Protein 1SZA (pdb70)

B-factor: mean 32.53, std 13.5, range [10.23, 89.9]

GO terms:
  GO:0005634 nucleus (C, IDA)
  GO:0005829 cytosol (C, IDA)
  GO:0000993 RNA polymerase II complex binding (F, IDA)
  GO:0003729 mRNA binding (F, IDA)
  GO:0006369 termination of RNA polymerase II transcription (P, IDA)
  GO:0000993 RNA polymerase II complex binding (F, IMP)
  GO:0003729 mRNA binding (F, IMP)
  GO:0030846 termination of RNA polymerase II transcription, poly(A)-coupled (P, IMP)
  GO:0030847 termination of RNA polymerase II transcription, exosome-dependent (P, IMP)
  GO:0006369 termination of RNA polymerase II transcription (P, IMP)
  GO:0000993 RNA polymerase II complex binding (F, IPI)
  GO:0005849 mRNA cleavage factor complex (C, IPI)
  GO:0005515 protein binding (F, IPI)
  GO:0031124 mRNA 3'-end processing (P, IDA)

Secondary structure (DSSP, 8-state):
--HHHHHHHHHHHHHHTT-SS--HHHHHHHHHHHHH-GGGHHHHHHHHHHHHHHS-HHHHHHHHHHHHHHHHHT-TTHHHHHHTTHHHHHHHHHTTS-HHHHHHHHHHHHHHSSGGG-SS-SS-HHHHHHHHHHHHHTT-S---/-HHHHHHHHHHHHTT--S--HHHHHHHHHHHHHTGGGHHHHHHHHHHHHHHS-GGGHHHHHHHHHHHHHHT-TTHHHHHHTTHHHHHHHHHTTS-HHHHHHHHHHHHHHHSTTS-S--SS-HHHHHHHHHHHHHTT-S--/-HHHHHHHHHHHHHHTT-SS--HHHHHHHHHHHHHTGGGHHHHHHHHHHHHHHS-HHHHHHHHHHHHHHHHHT-TTHHHHHTTTHHHHHHHHHHHS-HHHHHHHHHHHHHTTSGGG-SS-SS-SSHHHHHHHHHHHH---/--------

Sequence (432 aa):
MDHDTEVIVKDFNSILEELTFNSRPIITTLTKLAEENISCAQYFVDAIESRIEKCMPKQKLYAFYALDSICKNVGSPYTIYFSRNLFNLYKRTYLLVDNTTRTKLINMFKLWLNPNDTGLPLFEGSALEKIEQFLIKASAAALEDTEVIVKDFNSILEELTFNSRPIITTLTKLAEENISCAQYFVDAIESRIEKCMPKQKLYAFYALDSICKNVGSPYTIYFSRNLFNLYKRTYLLVDNTTRTKLINMFKLWLNPNDTGLPLFEGSALEKIEQFLIKASAAALDHDTEVIVKDFNSILEELTFNSRPIITTLTKLAEENISCAQYFVDAIESRIEKCMPKQKLYAFYALDSICKNVGSPYTIYFSRNLFNLYKRTYLLVDNTTRTKLINMFKLWLNPNDTGLPLFEGSALEKIEQFLIKASAAPSYPTSPS

CATH classification: 1.25.40.90

InterPro domains:
  IPR006569 CID domain [PF04818] (11-113)
  IPR006569 CID domain [PS51391] (4-139)
  IPR006569 CID domain [SM00582] (11-127)
  IPR008942 ENTH/VHS [G3DSA:1.25.40.90] (1-143)
  IPR008942 ENTH/VHS [SSF48464] (2-142)
  IPR021605 Pcf11, Clp1-ID [PF11526] (467-507)
  IPR045154 Protein PCF11-like [PTHR15921] (8-139)
  IPR047415 Pcf11, CID domain [cd16982] (9-135)
  IPR054127 Pcf11, C-terminal domain [PF21936] (549-602)
  IPR054128 Pfc11, Rna14/15 interacting domain [PF21940] (289-399)

Structure (mmCIF, N/CA/C/O backbone):
data_1SZA
#
_entry.id   1SZA
#
_cell.length_a   57.620
_cell.length_b   67.000
_cell.length_c   135.000
_cell.angle_alpha   90.00
_cell.angle_beta   90.00
_cell.angle_gamma   90.00
#
_symmetry.space_group_name_H-M   'P 21 21 21'
#
loop_
_entity.id
_entity.type
_entity.pdbx_description
1 polymer 'PCF11 protein'
2 polymer CTD-peptide
3 water water
#
loop_
_atom_site.group_PDB
_atom_site.id
_atom_site.type_symbol
_atom_site.label_atom_id
_atom_site.label_alt_id
_atom_site.label_comp_id
_atom_site.label_asym_id
_atom_site.label_entity_id
_atom_site.label_seq_id
_atom_site.pdbx_PDB_ins_code
_atom_site.Cartn_x
_atom_site.Cartn_y
_atom_site.Cartn_z
_atom_site.occupancy
_atom_site.B_iso_or_equiv
_atom_site.auth_seq_id
_atom_site.auth_comp_id
_atom_site.auth_asym_id
_atom_site.auth_atom_id
_atom_site.pdbx_PDB_model_num
ATOM 1 N N . MET A 1 1 ? -10.074 2.920 23.055 1.00 67.15 1 MET A N 1
ATOM 2 C CA . MET A 1 1 ? -10.352 3.733 21.840 1.00 66.22 1 MET A CA 1
ATOM 3 C C . MET A 1 1 ? -11.832 3.594 21.489 1.00 65.54 1 MET A C 1
ATOM 4 O O . MET A 1 1 ? -12.242 2.611 20.872 1.00 66.68 1 MET A O 1
ATOM 9 N N . ASP A 1 2 ? -12.630 4.577 21.897 1.00 63.94 2 ASP A N 1
ATOM 10 C CA . ASP A 1 2 ? -14.064 4.562 21.629 1.00 61.53 2 ASP A CA 1
ATOM 11 C C . ASP A 1 2 ? -14.379 4.763 20.147 1.00 60.03 2 ASP A C 1
ATOM 12 O O . ASP A 1 2 ? -13.488 4.712 19.297 1.00 59.52 2 ASP A O 1
ATOM 17 N N . HIS A 1 3 ? -15.651 5.003 19.851 1.00 57.70 3 HIS A N 1
ATOM 18 C CA . HIS A 1 3 ? -16.107 5.186 18.478 1.00 55.68 3 HIS A CA 1
ATOM 19 C C . HIS A 1 3 ? -15.521 6.402 17.761 1.00 53.65 3 HIS A C 1
ATOM 20 O O . HIS A 1 3 ? -14.771 6.252 16.797 1.00 54.91 3 HIS A O 1
ATOM 27 N N . ASP A 1 4 ? -15.876 7.599 18.222 1.00 50.78 4 ASP A N 1
ATOM 28 C CA . ASP A 1 4 ? -15.392 8.837 17.613 1.00 48.48 4 ASP A CA 1
ATOM 29 C C . ASP A 1 4 ? -13.877 8.845 17.401 1.00 45.74 4 ASP A C 1
ATOM 30 O O . ASP A 1 4 ? -13.389 9.300 16.365 1.00 44.07 4 ASP A O 1
ATOM 35 N N . THR A 1 5 ? -13.144 8.338 18.387 1.00 43.35 5 THR A N 1
ATOM 36 C CA . THR A 1 5 ? -11.685 8.274 18.331 1.00 40.24 5 THR A CA 1
ATOM 37 C C . THR A 1 5 ? -11.217 7.340 17.226 1.00 39.49 5 THR A C 1
ATOM 38 O O . THR A 1 5 ? -10.295 7.662 16.473 1.00 36.64 5 THR A O 1
ATOM 42 N N . GLU A 1 6 ? -11.860 6.179 17.141 1.00 38.19 6 GLU A N 1
ATOM 43 C CA . GLU A 1 6 ? -11.523 5.177 16.142 1.00 38.45 6 GLU A CA 1
ATOM 44 C C . GLU A 1 6 ? -11.827 5.672 14.728 1.00 36.19 6 GLU A C 1
ATOM 45 O O . GLU A 1 6 ? -11.104 5.352 13.784 1.00 35.62 6 GLU A O 1
ATOM 51 N N . VAL A 1 7 ? -12.895 6.451 14.584 1.00 34.03 7 VAL A N 1
ATOM 52 C CA . VAL A 1 7 ? -13.261 7.006 13.285 1.00 32.38 7 VAL A CA 1
ATOM 53 C C . VAL A 1 7 ? -12.190 8.002 12.827 1.00 30.82 7 VAL A C 1
ATOM 54 O O . VAL A 1 7 ? -11.663 7.894 11.720 1.00 30.41 7 VAL A O 1
ATOM 58 N N . ILE A 1 8 ? -11.876 8.963 13.693 1.00 29.20 8 ILE A N 1
ATOM 59 C CA . ILE A 1 8 ? -10.879 9.991 13.400 1.00 28.14 8 ILE A CA 1
ATOM 60 C C . ILE A 1 8 ? -9.504 9.399 13.079 1.00 26.67 8 ILE A C 1
ATOM 61 O O . ILE A 1 8 ? -8.874 9.784 12.094 1.00 25.86 8 ILE A O 1
ATOM 66 N N . VAL A 1 9 ? -9.050 8.463 13.907 1.00 26.00 9 VAL A N 1
ATOM 67 C CA . VAL A 1 9 ? -7.758 7.816 13.707 1.00 27.23 9 VAL A CA 1
ATOM 68 C C . VAL A 1 9 ? -7.717 7.016 12.404 1.00 28.27 9 VAL A C 1
ATOM 69 O O . VAL A 1 9 ? -6.700 7.005 11.709 1.00 26.74 9 VAL A O 1
ATOM 73 N N . LYS A 1 10 ? -8.813 6.333 12.084 1.00 28.73 10 LYS A N 1
ATOM 74 C CA . LYS A 1 10 ? -8.874 5.556 10.852 1.00 29.41 10 LYS A CA 1
ATOM 75 C C . LYS A 1 10 ? -8.822 6.471 9.633 1.00 28.60 10 LYS A C 1
ATOM 76 O O . LYS A 1 10 ? -8.241 6.114 8.610 1.00 28.77 10 LYS A O 1
ATOM 82 N N . ASP A 1 11 ? -9.419 7.652 9.746 1.00 28.94 11 ASP A N 1
ATOM 83 C CA . ASP A 1 11 ? -9.424 8.607 8.649 1.00 30.57 11 ASP A CA 1
ATOM 84 C C . ASP A 1 11 ? -8.019 9.180 8.426 1.00 29.28 11 ASP A C 1
ATOM 85 O O . ASP A 1 11 ? -7.573 9.331 7.292 1.00 27.16 11 ASP A O 1
ATOM 90 N N . PHE A 1 12 ? -7.334 9.508 9.521 1.00 27.30 12 PHE A N 1
ATOM 91 C CA . PHE A 1 12 ? -5.975 10.045 9.447 1.00 26.15 12 PHE A CA 1
ATOM 92 C C . PHE A 1 12 ? -5.096 9.015 8.727 1.00 26.95 12 PHE A C 1
ATOM 93 O O . PHE A 1 12 ? -4.295 9.373 7.860 1.00 26.35 12 PHE A O 1
ATOM 101 N N . ASN A 1 13 ? -5.266 7.739 9.080 1.00 26.51 13 ASN A N 1
ATOM 102 C CA . ASN A 1 13 ? -4.495 6.653 8.478 1.00 27.51 13 ASN A CA 1
ATOM 103 C C . ASN A 1 13 ? -4.793 6.479 6.999 1.00 27.32 13 ASN A C 1
ATOM 104 O O . ASN A 1 13 ? -3.900 6.165 6.214 1.00 26.99 13 ASN A O 1
ATOM 109 N N . SER A 1 14 ? -6.046 6.671 6.611 1.00 25.59 14 SER A N 1
ATOM 110 C CA . SER A 1 14 ? -6.399 6.521 5.208 1.00 25.52 14 SER A CA 1
ATOM 111 C C . SER A 1 14 ? -5.785 7.643 4.384 1.00 23.86 14 SER A C 1
ATOM 112 O O . SER A 1 14 ? -5.314 7.416 3.273 1.00 22.12 14 SER A O 1
ATOM 115 N N . ILE A 1 15 ? -5.795 8.853 4.928 1.00 23.30 15 ILE A N 1
ATOM 116 C CA . ILE A 1 15 ? -5.226 9.988 4.216 1.00 23.00 15 ILE A CA 1
ATOM 117 C C . ILE A 1 15 ? -3.703 9.843 4.123 1.00 21.60 15 ILE A C 1
ATOM 118 O O . ILE A 1 15 ? -3.107 10.109 3.077 1.00 19.06 15 ILE A O 1
ATOM 123 N N . LEU A 1 16 ? -3.085 9.393 5.208 1.00 21.33 16 LEU A N 1
ATOM 124 C CA . LEU A 1 16 ? -1.639 9.204 5.240 1.00 22.41 16 LEU A CA 1
ATOM 125 C C . LEU A 1 16 ? -1.181 8.174 4.191 1.00 23.81 16 LEU A C 1
ATOM 126 O O . LEU A 1 16 ? -0.091 8.297 3.624 1.00 23.15 16 LEU A O 1
ATOM 131 N N . GLU A 1 17 ? -2.025 7.175 3.923 1.00 24.34 17 GLU A N 1
ATOM 132 C CA . GLU A 1 17 ? -1.716 6.134 2.940 1.00 25.50 17 GLU A CA 1
ATOM 133 C C . GLU A 1 17 ? -1.663 6.664 1.504 1.00 24.01 17 GLU A C 1
ATOM 134 O O . GLU A 1 17 ? -1.151 5.990 0.616 1.00 23.60 17 GLU A O 1
ATOM 140 N N . GLU A 1 18 ? -2.198 7.863 1.280 1.00 23.00 18 GLU A N 1
ATOM 141 C CA . GLU A 1 18 ? -2.188 8.477 -0.047 1.00 22.57 18 GLU A CA 1
ATOM 142 C C . GLU A 1 18 ? -0.979 9.400 -0.217 1.00 21.11 18 GLU A C 1
ATOM 143 O O . GLU A 1 18 ? -0.784 9.972 -1.288 1.00 20.54 18 GLU A O 1
ATOM 149 N N . LEU A 1 19 ? -0.180 9.564 0.835 1.00 19.09 19 LEU A N 1
ATOM 150 C CA . LEU A 1 19 ? 0.990 10.442 0.759 1.00 19.37 19 LEU A CA 1
ATOM 151 C C . LEU A 1 19 ? 2.146 9.738 0.046 1.00 20.09 19 LEU A C 1
ATOM 152 O O . LEU A 1 19 ? 3.128 9.332 0.673 1.00 20.49 19 LEU A O 1
ATOM 157 N N . THR A 1 20 ? 2.020 9.598 -1.271 1.00 19.44 20 THR A N 1
ATOM 158 C CA . THR A 1 20 ? 3.045 8.939 -2.073 1.00 19.27 20 THR A CA 1
ATOM 159 C C . THR A 1 20 ? 3.976 9.924 -2.779 1.00 19.30 20 THR A C 1
ATOM 160 O O . THR A 1 20 ? 4.924 9.511 -3.450 1.00 18.15 20 THR A O 1
ATOM 164 N N . PHE A 1 21 ? 3.692 11.220 -2.630 1.00 19.06 21 PHE A N 1
ATOM 165 C CA . PHE A 1 21 ? 4.509 12.296 -3.210 1.00 17.58 21 PHE A CA 1
ATOM 166 C C . PHE A 1 21 ? 4.379 13.525 -2.295 1.00 16.32 21 PHE A C 1
ATOM 167 O O . PHE A 1 21 ? 3.685 13.446 -1.283 1.00 16.04 21 PHE A O 1
ATOM 175 N N . ASN A 1 22 ? 5.037 14.640 -2.641 1.00 14.29 22 ASN A N 1
ATOM 176 C CA . ASN A 1 22 ? 5.005 15.869 -1.826 1.00 15.99 22 ASN A CA 1
ATOM 177 C C . ASN A 1 22 ? 3.703 16.646 -2.041 1.00 17.86 22 ASN A C 1
ATOM 178 O O . ASN A 1 22 ? 3.675 17.670 -2.729 1.00 16.72 22 ASN A O 1
ATOM 183 N N . SER A 1 23 ? 2.626 16.150 -1.438 1.00 16.36 23 SER A N 1
ATOM 184 C CA . SER A 1 23 ? 1.317 16.765 -1.583 1.00 17.01 23 SER A CA 1
ATOM 185 C C . SER A 1 23 ? 1.006 17.858 -0.568 1.00 15.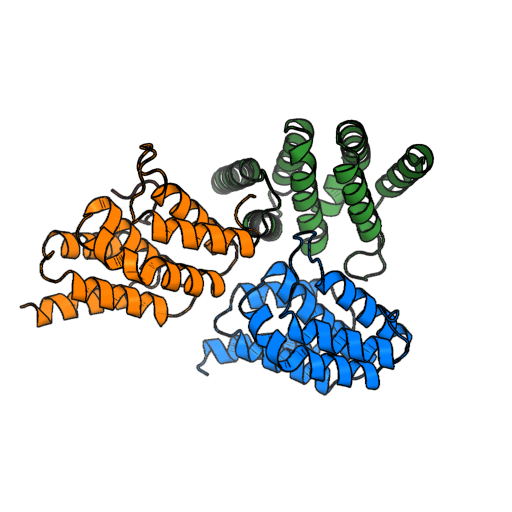52 23 SER A C 1
ATOM 186 O O . SER A 1 23 ? 0.802 17.560 0.606 1.00 15.51 23 SER A O 1
ATOM 189 N N . ARG A 1 24 ? 0.948 19.114 -1.022 1.00 14.07 24 ARG A N 1
ATOM 190 C CA . ARG A 1 24 ? 0.629 20.230 -0.129 1.00 15.28 24 ARG A CA 1
ATOM 191 C C . ARG A 1 24 ? -0.776 20.147 0.488 1.00 14.19 24 ARG A C 1
ATOM 192 O O . ARG A 1 24 ? -0.934 20.318 1.692 1.00 16.70 24 ARG A O 1
ATOM 200 N N . PRO A 1 25 ? -1.815 19.886 -0.323 1.00 15.49 25 PRO A N 1
ATOM 201 C CA . PRO A 1 25 ? -3.157 19.807 0.280 1.00 16.09 25 PRO A CA 1
ATOM 202 C C . PRO A 1 25 ? -3.322 18.680 1.318 1.00 15.88 25 PRO A C 1
ATOM 203 O O . PRO A 1 25 ? -4.043 18.840 2.302 1.00 16.47 25 PRO A O 1
ATOM 207 N N . ILE A 1 26 ? -2.634 17.558 1.116 1.00 17.20 26 ILE A N 1
ATOM 208 C CA . ILE A 1 26 ? -2.694 16.441 2.061 1.00 16.12 26 ILE A CA 1
ATOM 209 C C . ILE A 1 26 ? -1.890 16.778 3.321 1.00 17.85 26 ILE A C 1
ATOM 210 O O . ILE A 1 26 ? -2.337 16.521 4.441 1.00 19.84 26 ILE A O 1
ATOM 215 N N . ILE A 1 27 ? -0.708 17.363 3.146 1.00 16.99 27 ILE A N 1
ATOM 216 C CA . ILE A 1 27 ? 0.101 17.732 4.298 1.00 17.12 27 ILE A CA 1
ATOM 217 C C . ILE A 1 27 ? -0.618 18.799 5.142 1.00 17.76 27 ILE A C 1
ATOM 218 O O . ILE A 1 27 ? -0.640 18.712 6.375 1.00 18.10 27 ILE A O 1
ATOM 223 N N . THR A 1 28 ? -1.225 19.791 4.490 1.00 16.58 28 THR A N 1
ATOM 224 C CA . THR A 1 28 ? -1.966 20.830 5.215 1.00 18.18 28 THR A CA 1
ATOM 225 C C . THR A 1 28 ? -3.201 20.233 5.911 1.00 16.22 28 THR A C 1
ATOM 226 O O . THR A 1 28 ? -3.495 20.572 7.055 1.00 17.22 28 THR A O 1
ATOM 230 N N . THR A 1 29 ? -3.905 19.330 5.231 1.00 15.68 29 THR A N 1
ATOM 231 C CA . THR A 1 29 ? -5.083 18.683 5.812 1.00 15.59 29 THR A CA 1
ATOM 232 C C . THR A 1 29 ? -4.721 17.852 7.050 1.00 16.39 29 THR A C 1
ATOM 233 O O . THR A 1 29 ? -5.442 17.885 8.048 1.00 15.28 29 THR A O 1
ATOM 237 N N . LEU A 1 30 ? -3.612 17.109 6.989 1.00 15.74 30 LEU A N 1
ATOM 238 C CA . LEU A 1 30 ? -3.178 16.313 8.142 1.00 17.14 30 LEU A CA 1
ATOM 239 C C . LEU A 1 30 ? -2.781 17.267 9.273 1.00 16.81 30 LEU A C 1
ATOM 240 O O . LEU A 1 30 ? -3.002 16.975 10.445 1.00 17.75 30 LEU A O 1
ATOM 245 N N . THR A 1 31 ? -2.192 18.406 8.911 1.00 17.81 31 THR A N 1
ATOM 246 C CA . THR A 1 31 ? -1.779 19.409 9.895 1.00 16.93 31 THR A CA 1
ATOM 247 C C . THR A 1 31 ? -3.018 19.962 10.618 1.00 16.94 31 THR A C 1
ATOM 248 O O . THR A 1 31 ? -3.011 20.118 11.832 1.00 15.12 31 THR A O 1
ATOM 252 N N . LYS A 1 32 ? -4.080 20.250 9.866 1.00 17.96 32 LYS A N 1
ATOM 253 C CA . LYS A 1 32 ? -5.328 20.754 10.447 1.00 18.94 32 LYS A CA 1
ATOM 254 C C . LYS A 1 32 ? -5.998 19.699 11.342 1.00 18.94 32 LYS A C 1
ATOM 255 O O . LYS A 1 32 ? -6.582 20.044 12.369 1.00 18.51 32 LYS A O 1
ATOM 261 N N . LEU A 1 33 ? -5.924 18.424 10.950 1.00 17.76 33 LEU A N 1
ATOM 262 C CA . LEU A 1 33 ? -6.516 17.337 11.750 1.00 18.83 33 LEU A CA 1
ATOM 263 C C . LEU A 1 33 ? -5.792 17.201 13.088 1.00 18.94 33 LEU A C 1
ATOM 264 O O . LEU A 1 33 ? -6.413 16.940 14.120 1.00 17.65 33 LEU A O 1
ATOM 269 N N . ALA A 1 34 ? -4.474 17.381 13.049 1.00 19.39 34 ALA A N 1
ATOM 270 C CA . ALA A 1 34 ? -3.622 17.313 14.235 1.00 20.72 34 ALA A CA 1
ATOM 271 C C . ALA A 1 34 ? -3.926 18.468 15.191 1.00 20.97 34 ALA A C 1
ATOM 272 O O . ALA A 1 34 ? -3.917 18.301 16.413 1.00 19.72 34 ALA A O 1
ATOM 274 N N . GLU A 1 35 ? -4.171 19.647 14.629 1.00 22.28 35 GLU A N 1
ATOM 275 C CA . GLU A 1 35 ? -4.476 20.821 15.439 1.00 24.73 35 GLU A CA 1
ATOM 276 C C . GLU A 1 35 ? -5.891 20.797 16.033 1.00 24.90 35 GLU A C 1
ATOM 277 O O . GLU A 1 35 ? -6.120 21.307 17.133 1.00 22.81 35 GLU A O 1
ATOM 283 N N . GLU A 1 36 ? -6.828 20.204 15.301 1.00 24.13 36 GLU A N 1
ATOM 284 C CA . GLU A 1 36 ? -8.222 20.122 15.731 1.00 24.72 36 GLU A CA 1
ATOM 285 C C . GLU A 1 36 ? -8.548 18.919 16.620 1.00 24.04 36 GLU A C 1
ATOM 286 O O . GLU A 1 36 ? -9.577 18.913 17.294 1.00 24.24 36 GLU A O 1
ATOM 292 N N . ASN A 1 37 ? -7.680 17.907 16.623 1.00 22.96 37 ASN A N 1
ATOM 293 C CA . ASN A 1 37 ? -7.909 16.700 17.424 1.00 21.49 37 ASN A CA 1
ATOM 294 C C . ASN A 1 37 ? -6.702 16.331 18.273 1.00 21.38 37 ASN A C 1
ATOM 295 O O . ASN A 1 37 ? -6.205 15.205 18.194 1.00 20.35 37 ASN A O 1
ATOM 300 N N . ILE A 1 38 ? -6.232 17.269 19.091 1.00 21.14 38 ILE A N 1
ATOM 301 C CA . ILE A 1 38 ? -5.078 17.004 19.930 1.00 21.96 38 ILE A CA 1
ATOM 302 C C . ILE A 1 38 ? -5.292 15.788 20.835 1.00 23.73 38 ILE A C 1
ATOM 303 O O . ILE A 1 38 ? -4.328 15.131 21.233 1.00 22.57 38 ILE A O 1
ATOM 308 N N . SER A 1 39 ? -6.551 15.462 21.121 1.00 23.55 39 SER A N 1
ATOM 309 C CA . SER A 1 39 ? -6.871 14.311 21.965 1.00 24.86 39 SER A CA 1
ATOM 310 C C . SER A 1 39 ? -6.403 12.987 21.354 1.00 24.42 39 SER A C 1
ATOM 311 O O . SER A 1 39 ? -6.222 11.998 22.067 1.00 24.42 39 SER A O 1
ATOM 314 N N . CYS A 1 40 ? -6.217 12.964 20.039 1.00 22.43 40 CYS A N 1
ATOM 315 C CA . CYS A 1 40 ? -5.769 11.751 19.359 1.00 20.60 40 CYS A CA 1
ATOM 316 C C . CYS A 1 40 ? -4.282 11.851 18.993 1.00 19.28 40 CYS A C 1
ATOM 317 O O . CYS A 1 40 ? -3.766 11.018 18.252 1.00 17.68 40 CYS A O 1
ATOM 320 N N . ALA A 1 41 ? -3.610 12.869 19.527 1.00 18.41 41 ALA A N 1
ATOM 321 C CA . ALA A 1 41 ? -2.196 13.129 19.258 1.00 19.39 41 ALA A CA 1
ATOM 322 C C . ALA A 1 41 ? -1.278 11.912 19.228 1.00 19.78 41 ALA A C 1
ATOM 323 O O . ALA A 1 41 ? -0.474 11.765 18.307 1.00 18.33 41 ALA A O 1
ATOM 325 N N . GLN A 1 42 ? -1.395 11.043 20.228 1.00 20.18 42 GLN A N 1
ATOM 326 C CA . GLN A 1 42 ? -0.548 9.854 20.304 1.00 21.20 42 GLN A CA 1
ATOM 327 C C . GLN A 1 42 ? -0.733 8.880 19.139 1.00 20.45 42 GLN A C 1
ATOM 328 O O . GLN A 1 42 ? 0.237 8.294 18.651 1.00 22.16 42 GLN A O 1
ATOM 334 N N . TYR A 1 43 ? -1.970 8.695 18.697 1.00 19.11 43 TYR A N 1
ATOM 335 C CA . TYR A 1 43 ? -2.231 7.785 17.586 1.00 21.10 43 TYR A CA 1
ATOM 336 C C . TYR A 1 43 ? -1.691 8.357 16.277 1.00 18.22 43 TYR A C 1
ATOM 337 O O . TYR A 1 43 ? -1.197 7.612 15.436 1.00 17.39 43 TYR A O 1
ATOM 346 N N . PHE A 1 44 ? -1.778 9.677 16.114 1.00 19.03 44 PHE A N 1
ATOM 347 C CA . PHE A 1 44 ? -1.275 10.326 14.902 1.00 18.10 44 PHE A CA 1
ATOM 348 C C . PHE A 1 44 ? 0.256 10.161 14.856 1.00 18.50 44 PHE A C 1
ATOM 349 O O . PHE A 1 44 ? 0.832 9.937 13.792 1.00 18.19 44 PHE A O 1
ATOM 357 N N . VAL A 1 45 ? 0.908 10.286 16.012 1.00 17.78 45 VAL A N 1
ATOM 358 C CA . VAL A 1 45 ? 2.358 10.131 16.077 1.00 18.61 45 VAL A CA 1
ATOM 359 C C . VAL A 1 45 ? 2.756 8.692 15.703 1.00 19.33 45 VAL A C 1
ATOM 360 O O . VAL A 1 45 ? 3.650 8.486 14.872 1.00 18.77 45 VAL A O 1
ATOM 364 N N . ASP A 1 46 ? 2.083 7.703 16.294 1.00 19.01 46 ASP A N 1
ATOM 365 C CA . ASP A 1 46 ? 2.373 6.301 15.974 1.00 20.41 46 ASP A CA 1
ATOM 366 C C . ASP A 1 46 ? 2.154 6.020 14.484 1.00 19.63 46 ASP A C 1
ATOM 367 O O . ASP A 1 46 ? 2.938 5.303 13.855 1.00 20.02 46 ASP A O 1
ATOM 372 N N . ALA A 1 47 ? 1.076 6.569 13.931 1.00 17.74 47 ALA A N 1
ATOM 373 C CA . ALA A 1 47 ? 0.759 6.364 12.521 1.00 17.73 47 ALA A CA 1
ATOM 374 C C . ALA A 1 47 ? 1.860 6.930 11.623 1.00 17.15 47 ALA A C 1
ATOM 375 O O . ALA A 1 47 ? 2.295 6.282 10.673 1.00 17.93 47 ALA A O 1
ATOM 377 N N . ILE A 1 48 ? 2.322 8.138 11.932 1.00 18.14 48 ILE A N 1
ATOM 378 C CA . ILE A 1 48 ? 3.374 8.757 11.132 1.00 18.30 48 ILE A CA 1
ATOM 379 C C . ILE A 1 48 ? 4.708 8.000 11.198 1.00 18.95 48 ILE A C 1
ATOM 380 O O . ILE A 1 48 ? 5.346 7.771 10.166 1.00 17.74 48 ILE A O 1
ATOM 385 N N . GLU A 1 49 ? 5.127 7.591 12.395 1.00 19.16 49 GLU A N 1
ATOM 386 C CA . GLU A 1 49 ? 6.393 6.868 12.522 1.00 20.92 49 GLU A CA 1
ATOM 387 C C . GLU A 1 49 ? 6.336 5.477 11.874 1.00 21.84 49 GLU A C 1
ATOM 388 O O . GLU A 1 49 ? 7.316 5.025 11.278 1.00 20.75 49 GLU A O 1
ATOM 394 N N . SER A 1 50 ? 5.192 4.804 11.988 1.00 21.58 50 SER A N 1
ATOM 395 C CA . SER A 1 50 ? 5.022 3.480 11.388 1.00 21.15 50 SER A CA 1
ATOM 396 C C . SER A 1 50 ? 5.101 3.606 9.866 1.00 21.47 50 SER A C 1
ATOM 397 O O . SER A 1 50 ? 5.706 2.772 9.182 1.00 20.14 50 SER A O 1
ATOM 400 N N . ARG A 1 51 ? 4.480 4.656 9.340 1.00 21.49 51 ARG A N 1
ATOM 401 C CA . ARG A 1 51 ? 4.488 4.920 7.908 1.00 21.32 51 ARG A CA 1
ATOM 402 C C . ARG A 1 51 ? 5.946 5.072 7.464 1.00 22.42 51 ARG A C 1
ATOM 403 O O . ARG A 1 51 ? 6.390 4.420 6.519 1.00 21.92 51 ARG A O 1
ATOM 411 N N . ILE A 1 52 ? 6.687 5.928 8.162 1.00 22.18 52 ILE A N 1
ATOM 412 C CA . ILE A 1 52 ? 8.099 6.167 7.857 1.00 24.03 52 ILE A CA 1
ATOM 413 C C . ILE A 1 52 ? 8.925 4.866 7.923 1.00 27.19 52 ILE A C 1
ATOM 414 O O . ILE A 1 52 ? 9.803 4.636 7.094 1.00 27.03 52 ILE A O 1
ATOM 419 N N . GLU A 1 53 ? 8.632 4.018 8.905 1.00 29.83 53 GLU A N 1
ATOM 420 C CA . GLU A 1 53 ? 9.342 2.750 9.066 1.00 32.59 53 GLU A CA 1
ATOM 421 C C . GLU A 1 53 ? 9.047 1.738 7.961 1.00 32.64 53 GLU A C 1
ATOM 422 O O . GLU A 1 53 ? 9.951 1.052 7.485 1.00 32.92 53 GLU A O 1
ATOM 428 N N . LYS A 1 54 ? 7.782 1.650 7.559 1.00 32.74 54 LYS A N 1
ATOM 429 C CA . LYS A 1 54 ? 7.347 0.684 6.552 1.00 33.97 54 LYS A CA 1
ATOM 430 C C . LYS A 1 54 ? 7.422 1.004 5.063 1.00 34.54 54 LYS A C 1
ATOM 431 O O . LYS A 1 54 ? 7.553 0.086 4.255 1.00 35.29 54 LYS A O 1
ATOM 437 N N . CYS A 1 55 ? 7.336 2.271 4.677 1.00 32.26 55 CYS A N 1
ATOM 438 C CA . CYS A 1 55 ? 7.329 2.585 3.252 1.00 32.89 55 CYS A CA 1
ATOM 439 C C . CYS A 1 55 ? 8.669 2.693 2.529 1.00 33.92 55 CYS A C 1
ATOM 440 O O . CYS A 1 55 ? 9.744 2.642 3.137 1.00 33.16 55 CYS A O 1
ATOM 443 N N . MET A 1 56 ? 8.580 2.832 1.211 1.00 34.19 56 MET A N 1
ATOM 444 C CA . MET A 1 56 ? 9.752 2.938 0.349 1.00 36.31 56 MET A CA 1
ATOM 445 C C . MET A 1 56 ? 10.529 4.223 0.597 1.00 34.52 56 MET A C 1
ATOM 446 O O . MET A 1 56 ? 9.959 5.223 1.031 1.00 32.86 56 MET A O 1
ATOM 451 N N . PRO A 1 57 ? 11.841 4.213 0.302 1.00 34.99 57 PRO A N 1
ATOM 452 C CA . PRO A 1 57 ? 12.762 5.343 0.467 1.00 35.23 57 PRO A CA 1
ATOM 453 C C . PRO A 1 57 ? 12.162 6.717 0.182 1.00 34.66 57 PRO A C 1
ATOM 454 O O . PRO A 1 57 ? 12.081 7.564 1.072 1.00 35.22 57 PRO A O 1
ATOM 458 N N . LYS A 1 58 ? 11.755 6.931 -1.065 1.00 35.73 58 LYS A N 1
ATOM 459 C CA . LYS A 1 58 ? 11.162 8.198 -1.495 1.00 36.29 58 LYS A CA 1
ATOM 460 C C . LYS A 1 58 ? 10.008 8.637 -0.596 1.00 34.29 58 LYS A C 1
ATOM 461 O O . LYS A 1 58 ? 9.963 9.782 -0.129 1.00 34.13 58 LYS A O 1
ATOM 467 N N . GLN A 1 59 ? 9.078 7.719 -0.357 1.00 27.97 59 GLN A N 1
ATOM 468 C CA . GLN A 1 59 ? 7.911 8.020 0.455 1.00 25.69 59 GLN A CA 1
ATOM 469 C C . GLN A 1 59 ? 8.200 8.296 1.930 1.00 22.94 59 GLN A C 1
ATOM 470 O O . GLN A 1 59 ? 7.373 8.881 2.625 1.00 18.73 59 GLN A O 1
ATOM 476 N N . LYS A 1 60 ? 9.371 7.885 2.408 1.00 19.35 60 LYS A N 1
ATOM 477 C CA . LYS A 1 60 ? 9.737 8.151 3.792 1.00 18.54 60 LYS A CA 1
ATOM 478 C C . LYS A 1 60 ? 9.913 9.670 4.003 1.00 18.07 60 LYS A C 1
ATOM 479 O O . LYS A 1 60 ? 9.592 10.196 5.068 1.00 18.83 60 LYS A O 1
ATOM 485 N N . LEU A 1 61 ? 10.415 10.370 2.985 1.00 16.47 61 LEU A N 1
ATOM 486 C CA . LEU A 1 61 ? 10.644 11.818 3.083 1.00 16.49 61 LEU A CA 1
ATOM 487 C C . LEU A 1 61 ? 9.362 12.649 3.246 1.00 17.30 61 LEU A C 1
ATOM 488 O O . LEU A 1 61 ? 9.310 13.573 4.058 1.00 15.43 61 LEU A O 1
ATOM 493 N N . TYR A 1 62 ? 8.333 12.322 2.471 1.00 15.83 62 TYR A N 1
ATOM 494 C CA . TYR A 1 62 ? 7.085 13.072 2.531 1.00 17.26 62 TYR A CA 1
ATOM 495 C C . TYR A 1 62 ? 6.378 12.867 3.858 1.00 15.74 62 TYR A C 1
ATOM 496 O O . TYR A 1 62 ? 5.724 13.780 4.363 1.00 17.61 62 TYR A O 1
ATOM 505 N N . ALA A 1 63 ? 6.522 11.674 4.428 1.00 15.35 63 ALA A N 1
ATOM 506 C CA . ALA A 1 63 ? 5.943 11.391 5.732 1.00 15.19 63 ALA A CA 1
ATOM 507 C C . ALA A 1 63 ? 6.680 12.287 6.739 1.00 15.82 63 ALA A C 1
ATOM 508 O O . ALA A 1 63 ? 6.078 12.808 7.688 1.00 16.30 63 ALA A O 1
ATOM 510 N N . PHE A 1 64 ? 7.984 12.468 6.530 1.00 14.52 64 PHE A N 1
ATOM 511 C CA . PHE A 1 64 ? 8.779 13.344 7.404 1.00 15.60 64 PHE A CA 1
ATOM 512 C C . PHE A 1 64 ? 8.357 14.807 7.213 1.00 14.35 64 PHE A C 1
ATOM 513 O O . PHE A 1 64 ? 8.428 15.604 8.148 1.00 17.18 64 PHE A O 1
ATOM 521 N N . TYR A 1 65 ? 7.929 15.176 6.009 1.00 14.62 65 TYR A N 1
ATOM 522 C CA . TYR A 1 65 ? 7.482 16.560 5.796 1.00 14.68 65 TYR A CA 1
ATOM 523 C C . TYR A 1 65 ? 6.156 16.801 6.538 1.00 15.42 65 TYR A C 1
ATOM 524 O O . TYR A 1 65 ? 5.887 17.911 6.986 1.00 16.66 65 TYR A O 1
ATOM 533 N N . ALA A 1 66 ? 5.329 15.762 6.668 1.00 14.45 66 ALA A N 1
ATOM 534 C CA . ALA A 1 66 ? 4.058 15.891 7.392 1.00 14.38 66 ALA A CA 1
ATOM 535 C C . ALA A 1 66 ? 4.384 16.154 8.859 1.00 14.22 66 ALA A C 1
ATOM 536 O O . ALA A 1 66 ? 3.759 16.995 9.506 1.00 11.06 66 ALA A O 1
ATOM 538 N N . LEU A 1 67 ? 5.379 15.424 9.365 1.00 12.22 67 LEU A N 1
ATOM 539 C CA . LEU A 1 67 ? 5.841 15.567 10.747 1.00 15.70 67 LEU A CA 1
ATOM 540 C C . LEU A 1 67 ? 6.384 16.996 10.975 1.00 14.37 67 LEU A C 1
ATOM 541 O O . LEU A 1 67 ? 6.105 17.626 11.998 1.00 17.06 67 LEU A O 1
ATOM 546 N N . ASP A 1 68 ? 7.147 17.493 10.007 1.00 12.85 68 ASP A N 1
ATOM 547 C CA . ASP A 1 68 ? 7.746 18.832 10.064 1.00 15.19 68 ASP A CA 1
ATOM 548 C C . ASP A 1 68 ? 6.668 19.932 10.100 1.00 14.74 68 ASP A C 1
ATOM 549 O O . ASP A 1 68 ? 6.732 20.845 10.924 1.00 15.42 68 ASP A O 1
ATOM 554 N N . SER A 1 69 ? 5.686 19.840 9.206 1.00 13.97 69 SER A N 1
ATOM 555 C CA . SER A 1 69 ? 4.601 20.826 9.149 1.00 14.77 69 SER A CA 1
ATOM 556 C C . SER A 1 69 ? 3.796 20.880 10.448 1.00 14.62 69 SER A C 1
ATOM 557 O O . SER A 1 69 ? 3.509 21.961 10.969 1.00 15.64 69 SER A O 1
ATOM 560 N N . ILE A 1 70 ? 3.420 19.709 10.958 1.00 16.18 70 ILE A N 1
ATOM 561 C CA . ILE A 1 70 ? 2.672 19.619 12.208 1.00 16.53 70 ILE A CA 1
ATOM 562 C C . ILE A 1 70 ? 3.473 20.226 13.368 1.00 16.82 70 ILE A C 1
ATOM 563 O O . ILE A 1 70 ? 2.926 20.963 14.191 1.00 16.74 70 ILE A O 1
ATOM 568 N N . CYS A 1 71 ? 4.770 19.939 13.426 1.00 17.62 71 CYS A N 1
ATOM 569 C CA . CYS A 1 71 ? 5.603 20.472 14.506 1.00 15.54 71 CYS A CA 1
ATOM 570 C C . CYS A 1 71 ? 5.853 21.987 14.455 1.00 15.91 71 CYS A C 1
ATOM 571 O O . CYS A 1 71 ? 5.906 22.637 15.501 1.00 13.96 71 CYS A O 1
ATOM 574 N N . LYS A 1 72 ? 5.982 22.552 13.255 1.00 16.93 72 LYS A N 1
ATOM 575 C CA . LYS A 1 72 ? 6.214 23.999 13.098 1.00 17.34 72 LYS A CA 1
ATOM 576 C C . LYS A 1 72 ? 4.957 24.880 13.223 1.00 18.34 72 LYS A C 1
ATOM 577 O O . LYS A 1 72 ? 5.029 26.017 13.698 1.00 16.01 72 LYS A O 1
ATOM 583 N N . ASN A 1 73 ? 3.816 24.368 12.775 1.00 17.24 73 ASN A N 1
ATOM 584 C CA . ASN A 1 73 ? 2.579 25.145 12.809 1.00 19.43 73 ASN A CA 1
ATOM 585 C C . ASN A 1 73 ? 1.665 24.861 13.994 1.00 19.18 73 ASN A C 1
ATOM 586 O O . ASN A 1 73 ? 0.952 25.756 14.450 1.00 19.45 73 ASN A O 1
ATOM 591 N N . VAL A 1 74 ? 1.672 23.626 14.490 1.00 18.17 74 VAL A N 1
ATOM 592 C CA . VAL A 1 74 ? 0.842 23.273 15.639 1.00 18.65 74 VAL A CA 1
ATOM 593 C C . VAL A 1 74 ? 1.681 23.332 16.923 1.00 18.07 74 VAL A C 1
ATOM 594 O O . VAL A 1 74 ? 1.230 23.846 17.948 1.00 18.73 74 VAL A O 1
ATOM 598 N N . GLY A 1 75 ? 2.908 22.819 16.855 1.00 17.34 75 GLY A N 1
ATOM 599 C CA . GLY A 1 75 ? 3.789 22.822 18.017 1.00 17.92 75 GLY A CA 1
ATOM 600 C C . GLY A 1 75 ? 3.467 21.709 19.002 1.00 17.65 75 GLY A C 1
ATOM 601 O O . GLY A 1 75 ? 3.245 20.563 18.606 1.00 18.12 75 GLY A O 1
ATOM 602 N N . SER A 1 76 ? 3.433 22.044 20.288 1.00 17.44 76 SER A N 1
ATOM 603 C CA . SER A 1 76 ? 3.128 21.071 21.341 1.00 17.48 76 SER A CA 1
ATOM 604 C C . SER A 1 76 ? 1.704 20.526 21.152 1.00 17.48 76 SER A C 1
ATOM 605 O O . SER A 1 76 ? 0.825 21.241 20.669 1.00 17.20 76 SER A O 1
ATOM 608 N N . PRO A 1 77 ? 1.450 19.259 21.537 1.00 16.98 77 PRO A N 1
ATOM 609 C CA . PRO A 1 77 ? 2.332 18.254 22.146 1.00 16.80 77 PRO A CA 1
ATOM 610 C C . PRO A 1 77 ? 3.163 17.432 21.146 1.00 17.76 77 PRO A C 1
ATOM 611 O O . PRO A 1 77 ? 4.001 16.619 21.540 1.00 16.33 77 PRO A O 1
ATOM 615 N N . TYR A 1 78 ? 2.927 17.652 19.858 1.00 16.44 78 TYR A N 1
ATOM 616 C CA . TYR A 1 78 ? 3.635 16.923 18.812 1.00 17.52 78 TYR A CA 1
ATOM 617 C C . TYR A 1 78 ? 5.156 17.059 18.877 1.00 18.25 78 TYR A C 1
ATOM 618 O O . TYR A 1 78 ? 5.880 16.087 18.665 1.00 17.98 78 TYR A O 1
ATOM 627 N N . THR A 1 79 ? 5.645 18.257 19.180 1.00 19.11 79 THR A N 1
ATOM 628 C CA . THR A 1 79 ? 7.085 18.462 19.282 1.00 18.67 79 THR A CA 1
ATOM 629 C C . THR A 1 79 ? 7.679 17.580 20.385 1.00 19.76 79 THR A C 1
ATOM 630 O O . THR A 1 79 ? 8.776 17.043 20.234 1.00 19.88 79 THR A O 1
ATOM 634 N N . ILE A 1 80 ? 6.946 17.423 21.485 1.00 17.56 80 ILE A N 1
ATOM 635 C CA . ILE A 1 80 ? 7.410 16.604 22.598 1.00 17.88 80 ILE A CA 1
ATOM 636 C C . ILE A 1 80 ? 7.389 15.104 22.252 1.00 19.04 80 ILE A C 1
ATOM 637 O O . ILE A 1 80 ? 8.387 14.401 22.461 1.00 18.18 80 ILE A O 1
ATOM 642 N N . TYR A 1 81 ? 6.270 14.610 21.720 1.00 18.07 81 TYR A N 1
ATOM 643 C CA . TYR A 1 81 ? 6.177 13.192 21.343 1.00 18.20 81 TYR A CA 1
ATOM 644 C C . TYR A 1 81 ? 7.251 12.787 20.318 1.00 18.12 81 TYR A C 1
ATOM 645 O O . TYR A 1 81 ? 7.949 11.793 20.502 1.00 17.81 81 TYR A O 1
ATOM 654 N N . PHE A 1 82 ? 7.380 13.545 19.234 1.00 16.78 82 PHE A N 1
ATOM 655 C CA . PHE A 1 82 ? 8.363 13.202 18.215 1.00 17.04 82 PHE A CA 1
ATOM 656 C C . PHE A 1 82 ? 9.803 13.282 18.708 1.00 18.34 82 PHE A C 1
ATOM 657 O O . PHE A 1 82 ? 10.663 12.564 18.206 1.00 19.50 82 PHE A O 1
ATOM 665 N N . SER A 1 83 ? 10.069 14.140 19.689 1.00 20.14 83 SER A N 1
ATOM 666 C CA . SER A 1 83 ? 11.419 14.273 20.242 1.00 22.73 83 SER A CA 1
ATOM 667 C C . SER A 1 83 ? 11.956 12.964 20.828 1.00 22.92 83 SER A C 1
ATOM 668 O O . SER A 1 83 ? 13.165 12.721 20.831 1.00 23.35 83 SER A O 1
ATOM 671 N N . ARG A 1 84 ? 11.053 12.116 21.307 1.00 23.18 84 ARG A N 1
ATOM 672 C CA . ARG A 1 84 ? 11.434 10.845 21.917 1.00 21.86 84 ARG A CA 1
ATOM 673 C C . ARG A 1 84 ? 12.144 9.844 21.010 1.00 22.12 84 ARG A C 1
ATOM 674 O O . ARG A 1 84 ? 13.067 9.157 21.446 1.00 21.99 84 ARG A O 1
ATOM 682 N N . ASN A 1 85 ? 11.719 9.758 19.753 1.00 21.80 85 ASN A N 1
ATOM 683 C CA . ASN A 1 85 ? 12.306 8.802 18.821 1.00 21.75 85 ASN A CA 1
ATOM 684 C C . ASN A 1 85 ? 12.949 9.441 17.591 1.00 20.66 85 ASN A C 1
ATOM 685 O O . ASN A 1 85 ? 13.378 8.728 16.685 1.00 20.55 85 ASN A O 1
ATOM 690 N N . LEU A 1 86 ? 13.025 10.771 17.570 1.00 19.63 86 LEU A N 1
ATOM 691 C CA . LEU A 1 86 ? 13.578 11.509 16.436 1.00 18.89 86 LEU A CA 1
ATOM 692 C C . LEU A 1 86 ? 14.958 11.037 15.940 1.00 17.33 86 LEU A C 1
ATOM 693 O O . LEU A 1 86 ? 15.137 10.854 14.743 1.00 14.69 86 LEU A O 1
ATOM 698 N N . PHE A 1 87 ? 15.918 10.832 16.844 1.00 18.38 87 PHE A N 1
ATOM 699 C CA . PHE A 1 87 ? 17.259 10.390 16.438 1.00 17.17 87 PHE A CA 1
ATOM 700 C C . PHE A 1 87 ? 17.271 9.046 15.723 1.00 18.29 87 PHE A C 1
ATOM 701 O O . PHE A 1 87 ? 17.811 8.929 14.620 1.00 17.55 87 PHE A O 1
ATOM 709 N N . ASN A 1 88 ? 16.697 8.026 16.358 1.00 18.23 88 ASN A N 1
ATOM 710 C CA . ASN A 1 88 ? 16.654 6.693 15.760 1.00 20.34 88 ASN A CA 1
ATOM 711 C C . ASN A 1 88 ? 15.849 6.708 14.473 1.00 20.31 88 ASN A C 1
ATOM 712 O O . ASN A 1 88 ? 16.193 6.031 13.512 1.00 21.52 88 ASN A O 1
ATOM 717 N N . LEU A 1 89 ? 14.771 7.484 14.467 1.00 20.00 89 LEU A N 1
ATOM 718 C CA . LEU A 1 89 ? 13.914 7.596 13.297 1.00 21.33 89 LEU A CA 1
ATOM 719 C C . LEU A 1 89 ? 14.672 8.239 12.123 1.00 19.11 89 LEU A C 1
ATOM 720 O O . LEU A 1 89 ? 14.644 7.738 10.999 1.00 17.24 89 LEU A O 1
ATOM 725 N N . TYR A 1 90 ? 15.337 9.358 12.394 1.00 18.57 90 TYR A N 1
ATOM 726 C CA . TYR A 1 90 ? 16.100 10.072 11.371 1.00 18.13 90 TYR A CA 1
ATOM 727 C C . TYR A 1 90 ? 17.286 9.229 10.888 1.00 18.16 90 TYR A C 1
ATOM 728 O O . TYR A 1 90 ? 17.486 9.069 9.686 1.00 17.22 90 TYR A O 1
ATOM 737 N N . LYS A 1 91 ? 18.060 8.678 11.821 1.00 16.82 91 LYS A N 1
ATOM 738 C CA . LYS A 1 91 ? 19.226 7.872 11.451 1.00 18.56 91 LYS A CA 1
ATOM 739 C C . LYS A 1 91 ? 18.874 6.652 10.603 1.00 19.12 91 LYS A C 1
ATOM 740 O O . LYS A 1 91 ? 19.474 6.444 9.549 1.00 17.62 91 LYS A O 1
ATOM 746 N N . ARG A 1 92 ? 17.910 5.844 11.055 1.00 19.52 92 ARG A N 1
ATOM 747 C CA . ARG A 1 92 ? 17.523 4.660 10.289 1.00 21.22 92 ARG A CA 1
ATOM 748 C C . ARG A 1 92 ? 16.990 5.020 8.899 1.00 20.21 92 ARG A C 1
ATOM 749 O O . ARG A 1 92 ? 17.241 4.300 7.933 1.00 17.67 92 ARG A O 1
ATOM 757 N N . THR A 1 93 ? 16.235 6.115 8.808 1.00 18.56 93 THR A N 1
ATOM 758 C CA . THR A 1 93 ? 15.697 6.567 7.527 1.00 18.81 93 THR A CA 1
ATOM 759 C C . THR A 1 93 ? 16.856 6.990 6.615 1.00 18.03 93 THR A C 1
ATOM 760 O O . THR A 1 93 ? 16.947 6.564 5.467 1.00 19.96 93 THR A O 1
ATOM 764 N N . TYR A 1 94 ? 17.739 7.831 7.140 1.00 17.04 94 TYR A N 1
ATOM 765 C CA . TYR A 1 94 ? 18.885 8.315 6.386 1.00 18.21 94 TYR A CA 1
ATOM 766 C C . TYR A 1 94 ? 19.711 7.165 5.783 1.00 18.57 94 TYR A C 1
ATOM 767 O O . TYR A 1 94 ? 20.097 7.222 4.614 1.00 19.05 94 TYR A O 1
ATOM 776 N N . LEU A 1 95 ? 19.962 6.126 6.580 1.00 18.23 95 LEU A N 1
ATOM 777 C CA . LEU A 1 95 ? 20.747 4.959 6.143 1.00 20.16 95 LEU A CA 1
ATOM 778 C C . LEU A 1 95 ? 20.041 4.052 5.121 1.00 21.72 95 LEU A C 1
ATOM 779 O O . LEU A 1 95 ? 20.670 3.154 4.543 1.00 18.78 95 LEU A O 1
ATOM 784 N N . LEU A 1 96 ? 18.748 4.282 4.896 1.00 20.62 96 LEU A N 1
ATOM 785 C CA . LEU A 1 96 ? 17.995 3.462 3.952 1.00 21.29 96 LEU A CA 1
ATOM 786 C C . LEU A 1 96 ? 17.438 4.221 2.744 1.00 21.64 96 LEU A C 1
ATOM 787 O O . LEU A 1 96 ? 16.628 3.669 1.996 1.00 23.91 96 LEU A O 1
ATOM 792 N N . VAL A 1 97 ? 17.858 5.474 2.549 1.00 20.05 97 VAL A N 1
ATOM 793 C CA . VAL A 1 97 ? 17.386 6.264 1.397 1.00 17.44 97 VAL A CA 1
ATOM 794 C C . VAL A 1 97 ? 18.548 6.755 0.537 1.00 17.24 97 VAL A C 1
ATOM 795 O O . VAL A 1 97 ? 19.695 6.758 0.977 1.00 17.20 97 VAL A O 1
ATOM 799 N N . ASP A 1 98 ? 18.237 7.177 -0.685 1.00 18.30 98 ASP A N 1
ATOM 800 C CA . ASP A 1 98 ? 19.245 7.655 -1.627 1.00 18.24 98 ASP A CA 1
ATOM 801 C C . ASP A 1 98 ? 19.878 8.988 -1.202 1.00 18.21 98 ASP A C 1
ATOM 802 O O . ASP A 1 98 ? 19.383 9.676 -0.302 1.00 16.60 98 ASP A O 1
ATOM 807 N N . ASN A 1 99 ? 20.953 9.361 -1.892 1.00 15.21 99 ASN A N 1
ATOM 808 C CA . ASN A 1 99 ? 21.686 10.580 -1.580 1.00 14.28 99 ASN A CA 1
ATOM 809 C C . ASN A 1 99 ? 21.011 11.923 -1.871 1.00 14.36 99 ASN A C 1
ATOM 810 O O . ASN A 1 99 ? 21.330 12.916 -1.220 1.00 13.52 99 ASN A O 1
ATOM 815 N N . THR A 1 100 ? 20.096 11.977 -2.839 1.00 14.69 100 THR A N 1
ATOM 816 C CA . THR A 1 100 ? 19.397 13.239 -3.104 1.00 15.95 100 THR A CA 1
ATOM 817 C C . THR A 1 100 ? 18.411 13.457 -1.949 1.00 15.71 100 THR A C 1
ATOM 818 O O . THR A 1 100 ? 18.246 14.572 -1.456 1.00 16.58 100 THR A O 1
ATOM 822 N N . THR A 1 101 ? 17.760 12.379 -1.521 1.00 15.82 101 THR A N 1
ATOM 823 C CA . THR A 1 101 ? 16.811 12.446 -0.414 1.00 16.17 101 THR A CA 1
ATOM 824 C C . THR A 1 101 ? 17.572 12.859 0.848 1.00 16.23 101 THR A C 1
ATOM 825 O O . THR A 1 101 ? 17.033 13.562 1.710 1.00 14.95 101 THR A O 1
ATOM 829 N N . ARG A 1 102 ? 18.830 12.426 0.944 1.00 14.65 102 ARG A N 1
ATOM 830 C CA . ARG A 1 102 ? 19.680 12.780 2.081 1.00 13.40 102 ARG A CA 1
ATOM 831 C C . ARG A 1 102 ? 19.922 14.305 2.173 1.00 13.24 102 ARG A C 1
ATOM 832 O O . ARG A 1 102 ? 19.894 14.858 3.267 1.00 13.19 102 ARG A O 1
ATOM 840 N N . THR A 1 103 ? 20.138 14.999 1.049 1.00 12.97 103 THR A N 1
ATOM 841 C CA . THR A 1 103 ? 20.362 16.455 1.138 1.00 13.82 103 THR A CA 1
ATOM 842 C C . THR A 1 103 ? 19.090 17.165 1.619 1.00 14.23 103 THR A C 1
ATOM 843 O O . THR A 1 103 ? 19.155 18.158 2.347 1.00 14.80 103 THR A O 1
ATOM 847 N N . LYS A 1 104 ? 17.930 16.656 1.213 1.00 13.89 104 LYS A N 1
ATOM 848 C CA . LYS A 1 104 ? 16.670 17.245 1.650 1.00 14.40 104 LYS A CA 1
ATOM 849 C C . LYS A 1 104 ? 16.463 16.996 3.153 1.00 14.70 104 LYS A C 1
ATOM 850 O O . LYS A 1 104 ? 15.933 17.858 3.862 1.00 13.55 104 LYS A O 1
ATOM 856 N N . LEU A 1 105 ? 16.892 15.831 3.637 1.00 13.50 105 LEU A N 1
ATOM 857 C CA . LEU A 1 105 ? 16.811 15.513 5.068 1.00 14.57 105 LEU A CA 1
ATOM 858 C C . LEU A 1 105 ? 17.742 16.469 5.831 1.00 14.23 105 LEU A C 1
ATOM 859 O O . LEU A 1 105 ? 17.436 16.893 6.944 1.00 14.73 105 LEU A O 1
ATOM 864 N N . ILE A 1 106 ? 18.881 16.796 5.220 1.00 14.46 106 ILE A N 1
ATOM 865 C CA . ILE A 1 106 ? 19.862 17.699 5.824 1.00 13.23 106 ILE A CA 1
ATOM 866 C C . ILE A 1 106 ? 19.335 19.142 5.917 1.00 15.30 106 ILE A C 1
ATOM 867 O O . ILE A 1 106 ? 19.496 19.801 6.944 1.00 16.29 106 ILE A O 1
ATOM 872 N N . ASN A 1 107 ? 18.701 19.633 4.854 1.00 15.95 107 ASN A N 1
ATOM 873 C CA . ASN A 1 107 ? 18.155 20.994 4.872 1.00 16.62 107 ASN A CA 1
ATOM 874 C C . ASN A 1 107 ? 16.990 21.120 5.855 1.00 16.46 107 ASN A C 1
ATOM 875 O O . ASN A 1 107 ? 16.782 22.180 6.461 1.00 16.45 107 ASN A O 1
ATOM 880 N N . MET A 1 108 ? 16.221 20.042 5.994 1.00 15.99 108 MET A N 1
ATOM 881 C CA . MET A 1 108 ? 15.089 20.024 6.916 1.00 16.98 108 MET A CA 1
ATOM 882 C C . MET A 1 108 ? 15.646 20.170 8.333 1.00 15.67 108 MET A C 1
ATOM 883 O O . MET A 1 108 ? 15.111 20.922 9.143 1.00 16.32 108 MET A O 1
ATOM 888 N N . PHE A 1 109 ? 16.729 19.449 8.618 1.00 15.88 109 PHE A N 1
ATOM 889 C CA . PHE A 1 109 ? 17.387 19.503 9.925 1.00 17.32 109 PHE A CA 1
ATOM 890 C C . PHE A 1 109 ? 17.894 20.926 10.246 1.00 17.65 109 PHE A C 1
ATOM 891 O O . PHE A 1 109 ? 17.735 21.409 11.366 1.00 17.69 109 PHE A O 1
ATOM 899 N N . LYS A 1 110 ? 18.502 21.590 9.269 1.00 15.66 110 LYS A N 1
ATOM 900 C CA . LYS A 1 110 ? 19.017 22.948 9.483 1.00 19.54 110 LYS A CA 1
ATOM 901 C C . LYS A 1 110 ? 17.950 23.927 9.968 1.00 18.63 110 LYS A C 1
ATOM 902 O O . LYS A 1 110 ? 18.207 24.744 10.843 1.00 18.02 110 LYS A O 1
ATOM 908 N N . LEU A 1 111 ? 16.755 23.842 9.392 1.00 20.20 111 LEU A N 1
ATOM 909 C CA . LEU A 1 111 ? 15.665 24.726 9.778 1.00 19.06 111 LEU A CA 1
ATOM 910 C C . LEU A 1 111 ? 15.091 24.346 11.139 1.00 19.66 111 LEU A C 1
ATOM 911 O O . LEU A 1 111 ? 14.351 25.131 11.732 1.00 20.25 111 LEU A O 1
ATOM 916 N N . TRP A 1 112 ? 15.420 23.147 11.630 1.00 17.70 112 TRP A N 1
ATOM 917 C CA . TRP A 1 112 ? 14.934 22.713 12.945 1.00 18.19 112 TRP A CA 1
ATOM 918 C C . TRP A 1 112 ? 15.715 23.453 14.037 1.00 18.86 112 TRP A C 1
ATOM 919 O O . TRP A 1 112 ? 15.292 23.497 15.191 1.00 18.57 112 TRP A O 1
ATOM 930 N N . LEU A 1 113 ? 16.858 24.023 13.661 1.00 20.72 113 LEU A N 1
ATOM 931 C CA . LEU A 1 113 ? 17.709 24.775 14.589 1.00 22.06 113 LEU A CA 1
ATOM 932 C C . LEU A 1 113 ? 17.190 26.204 14.844 1.00 22.95 113 LEU A C 1
ATOM 933 O O . LEU A 1 113 ? 17.407 26.767 15.915 1.00 24.80 113 LEU A O 1
ATOM 938 N N . ASN A 1 114 ? 16.512 26.790 13.861 1.00 24.68 114 ASN A N 1
ATOM 939 C CA . ASN A 1 114 ? 15.943 28.135 14.008 1.00 24.70 114 ASN A CA 1
ATOM 940 C C . ASN A 1 114 ? 14.668 28.235 13.179 1.00 24.62 114 ASN A C 1
ATOM 941 O O . ASN A 1 114 ? 14.636 28.907 12.148 1.00 24.16 114 ASN A O 1
ATOM 946 N N . PRO A 1 115 ? 13.590 27.568 13.632 1.00 24.71 115 PRO A N 1
ATOM 947 C CA . PRO A 1 115 ? 12.305 27.575 12.926 1.00 24.76 115 PRO A CA 1
ATOM 948 C C . PRO A 1 115 ? 11.556 28.903 13.005 1.00 24.56 115 PRO A C 1
ATOM 949 O O . PRO A 1 115 ? 11.438 29.499 14.074 1.00 25.20 115 PRO A O 1
ATOM 953 N N . ASN A 1 116 ? 11.069 29.358 11.855 1.00 25.10 116 ASN A N 1
ATOM 954 C CA . ASN A 1 116 ? 10.305 30.601 11.742 1.00 25.95 116 ASN A CA 1
ATOM 955 C C . ASN A 1 116 ? 11.020 31.818 12.342 1.00 25.67 116 ASN A C 1
ATOM 956 O O . ASN A 1 116 ? 10.374 32.752 12.828 1.00 22.34 116 ASN A O 1
ATOM 961 N N . ASP A 1 117 ? 12.350 31.802 12.295 1.00 27.06 117 ASP A N 1
ATOM 962 C CA . ASP A 1 117 ? 13.183 32.878 12.836 1.00 27.61 117 ASP A CA 1
ATOM 963 C C . ASP A 1 117 ? 12.815 33.240 14.271 1.00 27.48 117 ASP A C 1
ATOM 964 O O . ASP A 1 117 ? 12.798 34.418 14.629 1.00 29.77 117 ASP A O 1
ATOM 969 N N . THR A 1 118 ? 12.533 32.227 15.090 1.00 26.47 118 THR A N 1
ATOM 970 C CA . THR A 1 118 ? 12.179 32.437 16.493 1.00 24.09 118 THR A CA 1
ATOM 971 C C . THR A 1 118 ? 13.429 32.455 17.370 1.00 25.77 118 THR A C 1
ATOM 972 O O . THR A 1 118 ? 13.409 32.989 18.479 1.00 25.18 118 THR A O 1
ATOM 976 N N . GLY A 1 119 ? 14.507 31.855 16.873 1.00 25.87 119 GLY A N 1
ATOM 977 C CA . GLY A 1 119 ? 15.745 31.796 17.627 1.00 26.45 119 GLY A CA 1
ATOM 978 C C . GLY A 1 119 ? 15.753 30.693 18.673 1.00 27.06 119 GLY A C 1
ATOM 979 O O . GLY A 1 119 ? 16.621 30.676 19.541 1.00 26.80 119 GLY A O 1
ATOM 980 N N . LEU A 1 120 ? 14.786 29.779 18.592 1.00 25.78 120 LEU A N 1
ATOM 981 C CA . LEU A 1 120 ? 14.662 28.664 19.535 1.00 27.06 120 LEU A CA 1
ATOM 982 C C . LEU A 1 120 ? 14.491 27.341 18.768 1.00 26.51 120 LEU A C 1
ATOM 983 O O . LEU A 1 120 ? 13.632 27.236 17.900 1.00 27.35 120 LEU A O 1
ATOM 988 N N . PRO A 1 121 ? 15.307 26.317 19.085 1.00 26.60 121 PRO A N 1
ATOM 989 C CA . PRO A 1 121 ? 15.254 25.000 18.423 1.00 25.19 121 PRO A CA 1
ATOM 990 C C . PRO A 1 121 ? 13.880 24.326 18.489 1.00 23.60 121 PRO A C 1
ATOM 991 O O . PRO A 1 121 ? 13.236 24.329 19.534 1.00 22.26 121 PRO A O 1
ATOM 995 N N . LEU A 1 122 ? 13.457 23.720 17.380 1.00 22.42 122 LEU A N 1
ATOM 996 C CA . LEU A 1 122 ? 12.149 23.064 17.298 1.00 21.28 122 LEU A CA 1
ATOM 997 C C . LEU A 1 122 ? 11.969 21.833 18.178 1.00 21.12 122 LEU A C 1
ATOM 998 O O . LEU A 1 122 ? 10.874 21.579 18.671 1.00 21.46 122 LEU A O 1
ATOM 1003 N N . PHE A 1 123 ? 13.038 21.064 18.360 1.00 23.13 123 PHE A N 1
ATOM 1004 C CA . PHE A 1 123 ? 12.999 19.851 19.170 1.00 23.45 123 PHE A CA 1
ATOM 1005 C C . PHE A 1 123 ? 14.023 19.884 20.300 1.00 27.78 123 PHE A C 1
ATOM 1006 O O . PHE A 1 123 ? 14.865 20.782 20.376 1.00 25.86 123 PHE A O 1
ATOM 1014 N N . GLU A 1 124 ? 13.944 18.878 21.165 1.00 31.45 124 GLU A N 1
ATOM 1015 C CA . GLU A 1 124 ? 14.855 18.729 22.297 1.00 33.90 124 GLU A CA 1
ATOM 1016 C C . GLU A 1 124 ? 16.315 18.853 21.828 1.00 34.72 124 GLU A C 1
ATOM 1017 O O . GLU A 1 124 ? 16.748 18.165 20.890 1.00 30.54 124 GLU A O 1
ATOM 1023 N N . GLY A 1 125 ? 17.061 19.738 22.487 1.00 35.00 125 GLY A N 1
ATOM 1024 C CA . GLY A 1 125 ? 18.454 19.955 22.141 1.00 34.29 125 GLY A CA 1
ATOM 1025 C C . GLY A 1 125 ? 19.304 18.700 22.036 1.00 34.14 125 GLY A C 1
ATOM 1026 O O . GLY A 1 125 ? 20.240 18.657 21.237 1.00 33.59 125 GLY A O 1
ATOM 1027 N N . SER A 1 126 ? 18.976 17.674 22.822 1.00 32.53 126 SER A N 1
ATOM 1028 C CA . SER A 1 126 ? 19.747 16.427 22.811 1.00 32.59 126 SER A CA 1
ATOM 1029 C C . SER A 1 126 ? 19.593 15.624 21.517 1.00 29.87 126 SER A C 1
ATOM 1030 O O . SER A 1 126 ? 20.581 15.145 20.950 1.00 29.73 126 SER A O 1
ATOM 1033 N N . ALA A 1 127 ? 18.353 15.457 21.069 1.00 26.66 127 ALA A N 1
ATOM 1034 C CA . ALA A 1 127 ? 18.071 14.728 19.835 1.00 24.06 127 ALA A CA 1
ATOM 1035 C C . ALA A 1 127 ? 18.817 15.379 18.670 1.00 23.07 127 ALA A C 1
ATOM 1036 O O . ALA A 1 127 ? 19.432 14.694 17.851 1.00 21.63 127 ALA A O 1
ATOM 1038 N N . LEU A 1 128 ? 18.757 16.707 18.616 1.00 21.81 128 LEU A N 1
ATOM 1039 C CA . LEU A 1 128 ? 19.400 17.469 17.558 1.00 22.47 128 LEU A CA 1
ATOM 1040 C C . LEU A 1 128 ? 20.933 17.362 17.579 1.00 22.08 128 LEU A C 1
ATOM 1041 O O . LEU A 1 128 ? 21.570 17.340 16.523 1.00 21.48 128 LEU A O 1
ATOM 1046 N N . GLU A 1 129 ? 21.523 17.286 18.771 1.00 22.78 129 GLU A N 1
ATOM 1047 C CA . GLU A 1 129 ? 22.976 17.161 18.889 1.00 23.83 129 GLU A CA 1
ATOM 1048 C C . GLU A 1 129 ? 23.432 15.793 18.386 1.00 21.36 129 GLU A C 1
ATOM 1049 O O . GLU A 1 129 ? 24.468 15.684 17.728 1.00 17.89 129 GLU A O 1
ATOM 1055 N N . LYS A 1 130 ? 22.666 14.751 18.725 1.00 20.00 130 LYS A N 1
ATOM 1056 C CA . LYS A 1 130 ? 22.972 13.386 18.289 1.00 19.07 130 LYS A CA 1
ATOM 1057 C C . LYS A 1 130 ? 22.866 13.265 16.772 1.00 19.33 130 LYS A C 1
ATOM 1058 O O . LYS A 1 130 ? 23.663 12.560 16.137 1.00 19.44 130 LYS A O 1
ATOM 1064 N N . ILE A 1 131 ? 21.872 13.930 16.189 1.00 16.80 131 ILE A N 1
ATOM 1065 C CA . ILE A 1 131 ? 21.707 13.874 14.745 1.00 17.69 131 ILE A CA 1
ATOM 1066 C C . ILE A 1 131 ? 22.891 14.578 14.068 1.00 18.69 131 ILE A C 1
ATOM 1067 O O . ILE A 1 131 ? 23.405 14.097 13.058 1.00 17.91 131 ILE A O 1
ATOM 1072 N N . GLU A 1 132 ? 23.325 15.704 14.628 1.00 18.37 132 GLU A N 1
ATOM 1073 C CA . GLU A 1 132 ? 24.453 16.432 14.054 1.00 22.15 132 GLU A CA 1
ATOM 1074 C C . GLU A 1 132 ? 25.737 15.620 14.090 1.00 21.23 132 GLU A C 1
ATOM 1075 O O . GLU A 1 132 ? 26.529 15.665 13.152 1.00 21.10 132 GLU A O 1
ATOM 1081 N N . GLN A 1 133 ? 25.951 14.896 15.183 1.00 22.99 133 GLN A N 1
ATOM 1082 C CA . GLN A 1 133 ? 27.144 14.065 15.318 1.00 24.74 133 GLN A CA 1
ATOM 1083 C C . GLN A 1 133 ? 27.090 12.924 14.314 1.00 22.67 133 GLN A C 1
ATOM 1084 O O . GLN A 1 133 ? 28.117 12.512 13.776 1.00 21.75 133 GLN A O 1
ATOM 1090 N N . PHE A 1 134 ? 25.887 12.414 14.066 1.00 21.75 134 PHE A N 1
ATOM 1091 C CA . PHE A 1 134 ? 25.703 11.336 13.098 1.00 19.92 134 PHE A CA 1
ATOM 1092 C C . PHE A 1 134 ? 26.022 11.861 11.701 1.00 18.73 134 PHE A C 1
ATOM 1093 O O . PHE A 1 134 ? 26.680 11.183 10.918 1.00 17.23 134 PHE A O 1
ATOM 1101 N N . LEU A 1 135 ? 25.545 13.070 11.398 1.00 16.56 135 LEU A N 1
ATOM 1102 C CA . LEU A 1 135 ? 25.781 13.673 10.089 1.00 16.99 135 LEU A CA 1
ATOM 1103 C C . LEU A 1 135 ? 27.272 13.943 9.839 1.00 18.14 135 LEU A C 1
ATOM 1104 O O . LEU A 1 135 ? 27.755 13.798 8.713 1.00 17.85 135 LEU A O 1
ATOM 1109 N N . ILE A 1 136 ? 28.003 14.329 10.879 1.00 19.30 136 ILE A N 1
ATOM 1110 C CA . ILE A 1 136 ? 29.435 14.576 10.725 1.00 22.82 136 ILE A CA 1
ATOM 1111 C C . ILE A 1 136 ? 30.141 13.258 10.393 1.00 22.77 136 ILE A C 1
ATOM 1112 O O . ILE A 1 136 ? 30.986 13.207 9.506 1.00 22.57 136 ILE A O 1
ATOM 1117 N N . LYS A 1 137 ? 29.779 12.191 11.098 1.00 25.03 137 LYS A N 1
ATOM 1118 C CA . LYS A 1 137 ? 30.378 10.874 10.865 1.00 26.92 137 LYS A CA 1
ATOM 1119 C C . LYS A 1 137 ? 29.981 10.268 9.517 1.00 26.18 137 LYS A C 1
ATOM 1120 O O . LYS A 1 137 ? 30.580 9.290 9.071 1.00 24.82 137 LYS A O 1
ATOM 1126 N N . ALA A 1 138 ? 2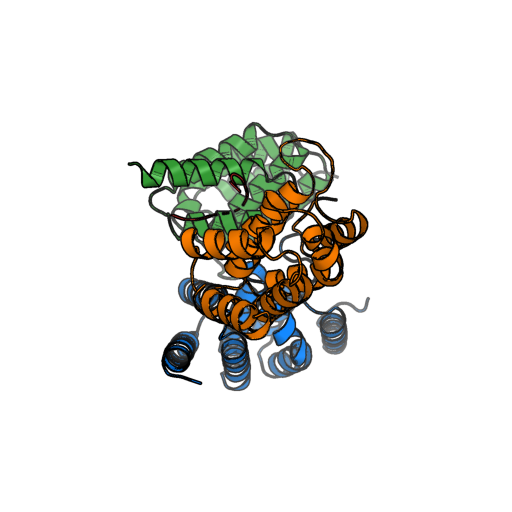8.966 10.840 8.874 1.00 24.77 138 ALA A N 1
ATOM 1127 C CA . ALA A 1 138 ? 28.521 10.352 7.571 1.00 22.34 138 ALA A CA 1
ATOM 1128 C C . ALA A 1 138 ? 28.995 11.304 6.473 1.00 20.90 138 ALA A C 1
ATOM 1129 O O . ALA A 1 138 ? 28.527 11.232 5.338 1.00 18.91 138 ALA A O 1
ATOM 1131 N N . SER A 1 139 ? 29.923 12.193 6.827 1.00 20.77 139 SER A N 1
ATOM 1132 C CA . SER A 1 139 ? 30.468 13.196 5.899 1.00 20.79 139 SER A CA 1
ATOM 1133 C C . SER A 1 139 ? 29.343 14.030 5.301 1.00 19.03 139 SER A C 1
ATOM 1134 O O . SER A 1 139 ? 29.368 14.334 4.104 1.00 16.97 139 SER A O 1
ATOM 1137 N N . ALA A 1 140 ? 28.374 14.409 6.134 1.00 18.14 140 ALA A N 1
ATOM 1138 C CA . ALA A 1 140 ? 27.212 15.177 5.681 1.00 19.26 140 ALA A CA 1
ATOM 1139 C C . ALA A 1 140 ? 27.043 16.551 6.336 1.00 20.94 140 ALA A C 1
ATOM 1140 O O . ALA A 1 140 ? 26.145 17.311 5.964 1.00 21.05 140 ALA A O 1
ATOM 1142 N N . ALA A 1 141 ? 27.892 16.856 7.315 1.00 21.30 141 ALA A N 1
ATOM 1143 C CA . ALA A 1 141 ? 27.879 18.147 8.011 1.00 23.50 141 ALA A CA 1
ATOM 1144 C C . ALA A 1 141 ? 29.336 18.449 8.365 1.00 25.94 141 ALA A C 1
ATOM 1145 O O . ALA A 1 141 ? 30.124 17.525 8.586 1.00 24.63 141 ALA A O 1
ATOM 1147 N N . ALA A 1 142 ? 29.699 19.727 8.409 1.00 29.22 142 ALA A N 1
ATOM 1148 C CA . ALA A 1 142 ? 31.080 20.105 8.715 1.00 35.91 142 ALA A CA 1
ATOM 1149 C C . ALA A 1 142 ? 31.426 19.950 10.188 1.00 40.48 142 ALA A C 1
ATOM 1150 O O . ALA A 1 142 ? 30.682 20.389 11.062 1.00 40.29 142 ALA A O 1
ATOM 1152 N N . LEU A 1 143 ? 32.568 19.321 10.450 1.00 47.98 143 LEU A N 1
ATOM 1153 C CA . LEU A 1 143 ? 33.038 19.103 11.812 1.00 55.32 143 LEU A CA 1
ATOM 1154 C C . LEU A 1 143 ? 33.213 20.447 12.509 1.00 59.39 143 LEU A C 1
ATOM 1155 O O . LEU A 1 143 ? 34.146 21.192 12.209 1.00 60.55 143 LEU A O 1
ATOM 1160 N N . GLU A 1 144 ? 32.309 20.755 13.434 1.00 64.08 144 GLU A N 1
ATOM 1161 C CA . GLU A 1 144 ? 32.371 22.011 14.169 1.00 68.07 144 GLU A CA 1
ATOM 1162 C C . GLU A 1 144 ? 32.480 23.195 13.206 1.00 69.70 144 GLU A C 1
ATOM 1163 O O . GLU A 1 144 ? 33.576 23.791 13.123 1.00 71.12 144 GLU A O 1
ATOM 1169 N N . ASP B 1 4 ? -23.990 20.169 55.365 1.00 81.18 4 ASP B N 1
ATOM 1170 C CA . ASP B 1 4 ? -24.296 19.856 53.940 1.00 81.10 4 ASP B CA 1
ATOM 1171 C C . ASP B 1 4 ? -23.089 20.035 53.027 1.00 80.29 4 ASP B C 1
ATOM 1172 O O . ASP B 1 4 ? -23.234 20.098 51.806 1.00 80.82 4 ASP B O 1
ATOM 1177 N N . THR B 1 5 ? -21.899 20.120 53.612 1.00 78.77 5 THR B N 1
ATOM 1178 C CA . THR B 1 5 ? -20.689 20.291 52.819 1.00 77.30 5 THR B CA 1
ATOM 1179 C C . THR B 1 5 ? -20.594 19.175 51.784 1.00 75.94 5 THR B C 1
ATOM 1180 O O . THR B 1 5 ? -20.205 19.408 50.641 1.00 75.49 5 THR B O 1
ATOM 1184 N N . GLU B 1 6 ? -20.960 17.964 52.190 1.00 73.83 6 GLU B N 1
ATOM 1185 C CA . GLU B 1 6 ? -20.915 16.823 51.288 1.00 72.08 6 GLU B CA 1
ATOM 1186 C C . GLU B 1 6 ? -21.791 17.056 50.062 1.00 70.79 6 GLU B C 1
ATOM 1187 O O . GLU B 1 6 ? -21.325 16.925 48.933 1.00 70.68 6 GLU B O 1
ATOM 1193 N N . VAL B 1 7 ? -23.055 17.409 50.280 1.00 68.93 7 VAL B N 1
ATOM 1194 C CA . VAL B 1 7 ? -23.963 17.648 49.165 1.00 67.15 7 VAL B CA 1
ATOM 1195 C C . VAL B 1 7 ? -23.563 18.881 48.356 1.00 65.99 7 VAL B C 1
ATOM 1196 O O . VAL B 1 7 ? -23.595 18.854 47.128 1.00 65.89 7 VAL B O 1
ATOM 1200 N N . ILE B 1 8 ? -23.181 19.956 49.039 1.00 64.37 8 ILE B N 1
ATOM 1201 C CA . ILE B 1 8 ? -22.782 21.178 48.348 1.00 63.22 8 ILE B CA 1
ATOM 1202 C C . ILE B 1 8 ? -21.567 20.921 47.458 1.00 61.45 8 ILE B C 1
ATOM 1203 O O . ILE B 1 8 ? -21.485 21.436 46.344 1.00 60.82 8 ILE B O 1
ATOM 1208 N N . VAL B 1 9 ? -20.627 20.122 47.952 1.00 59.94 9 VAL B N 1
ATOM 1209 C CA . VAL B 1 9 ? -19.435 19.795 47.183 1.00 58.68 9 VAL B CA 1
ATOM 1210 C C . VAL B 1 9 ? -19.807 18.857 46.040 1.00 58.20 9 VAL B C 1
ATOM 1211 O O . VAL B 1 9 ? -19.280 18.977 44.934 1.00 57.85 9 VAL B O 1
ATOM 1215 N N . LYS B 1 10 ? -20.719 17.924 46.308 1.00 57.52 10 LYS B N 1
ATOM 1216 C CA . LYS B 1 10 ? -21.165 16.983 45.284 1.00 57.33 10 LYS B CA 1
ATOM 1217 C C . LYS B 1 10 ? -21.870 17.760 44.179 1.00 56.37 10 LYS B C 1
ATOM 1218 O O . LYS B 1 10 ? -21.688 17.482 42.994 1.00 56.47 10 LYS B O 1
ATOM 1224 N N . ASP B 1 11 ? -22.678 18.737 44.583 1.00 55.08 11 ASP B N 1
ATOM 1225 C CA . ASP B 1 11 ? -23.412 19.575 43.642 1.00 54.03 11 ASP B CA 1
ATOM 1226 C C . ASP B 1 11 ? -22.441 20.351 42.764 1.00 52.30 11 ASP B C 1
ATOM 1227 O O . ASP B 1 11 ? -22.610 20.417 41.546 1.00 51.35 11 ASP B O 1
ATOM 1232 N N . PHE B 1 12 ? -21.424 20.939 43.387 1.00 50.30 12 PHE B N 1
ATOM 1233 C CA . PHE B 1 12 ? -20.434 21.707 42.644 1.00 48.98 12 PHE B CA 1
ATOM 1234 C C . PHE B 1 12 ? -19.804 20.804 41.592 1.00 48.70 12 PHE B C 1
ATOM 1235 O O . PHE B 1 12 ? -19.686 21.183 40.427 1.00 50.13 12 PHE B O 1
ATOM 1243 N N . ASN B 1 13 ? -19.405 19.606 42.006 1.00 48.18 13 ASN B N 1
ATOM 1244 C CA . ASN B 1 13 ? -18.789 18.657 41.089 1.00 48.86 13 ASN B CA 1
ATOM 1245 C C . ASN B 1 13 ? -19.730 18.246 39.961 1.00 49.47 13 ASN B C 1
ATOM 1246 O O . ASN B 1 13 ? -19.323 18.191 38.802 1.00 50.46 13 ASN B O 1
ATOM 1251 N N . SER B 1 14 ? -20.987 17.967 40.292 1.00 49.07 14 SER B N 1
ATOM 1252 C CA . SER B 1 14 ? -21.964 17.561 39.284 1.00 49.35 14 SER B CA 1
ATOM 1253 C C . SER B 1 14 ? -22.192 18.645 38.237 1.00 48.76 14 SER B C 1
ATOM 1254 O O . SER B 1 14 ? -22.183 18.372 37.037 1.00 49.25 14 SER B O 1
ATOM 1257 N N . ILE B 1 15 ? -22.403 19.873 38.697 1.00 48.45 15 ILE B N 1
ATOM 1258 C CA . ILE B 1 15 ? -22.632 20.999 37.801 1.00 47.48 15 ILE B CA 1
ATOM 1259 C C . ILE B 1 15 ? -21.393 21.277 36.952 1.00 47.28 15 ILE B C 1
ATOM 1260 O O . ILE B 1 15 ? -21.495 21.772 35.830 1.00 46.29 15 ILE B O 1
ATOM 1265 N N . LEU B 1 16 ? -20.225 20.946 37.490 1.00 46.90 16 LEU B N 1
ATOM 1266 C CA . LEU B 1 16 ? -18.973 21.169 36.785 1.00 47.57 16 LEU B CA 1
ATOM 1267 C C . LEU B 1 16 ? -18.768 20.145 35.673 1.00 49.06 16 LEU B C 1
ATOM 1268 O O . LEU B 1 16 ? -18.183 20.457 34.636 1.00 48.74 16 LEU B O 1
ATOM 1273 N N . GLU B 1 17 ? -19.262 18.927 35.889 1.00 50.82 17 GLU B N 1
ATOM 1274 C CA . GLU B 1 17 ? -19.134 17.850 34.905 1.00 51.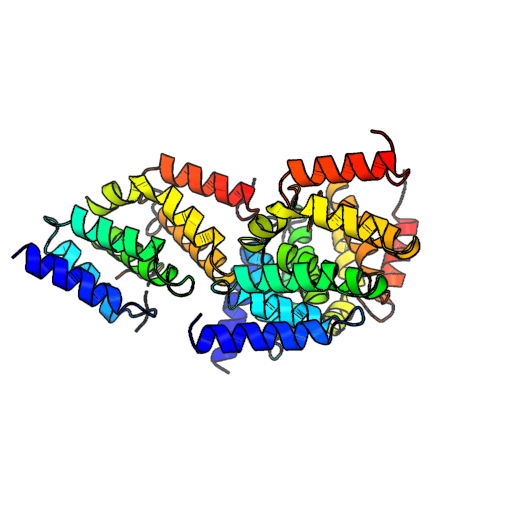26 17 GLU B CA 1
ATOM 1275 C C . GLU B 1 17 ? -19.930 18.124 33.630 1.00 49.89 17 GLU B C 1
ATOM 1276 O O . GLU B 1 17 ? -19.748 17.444 32.623 1.00 49.83 17 GLU B O 1
ATOM 1282 N N . GLU B 1 18 ? -20.813 19.116 33.677 1.00 48.40 18 GLU B N 1
ATOM 1283 C CA . GLU B 1 18 ? -21.631 19.469 32.522 1.00 47.45 18 GLU B CA 1
ATOM 1284 C C . GLU B 1 18 ? -21.063 20.667 31.758 1.00 45.91 18 GLU B C 1
ATOM 1285 O O . GLU B 1 18 ? -21.625 21.090 30.744 1.00 44.20 18 GLU B O 1
ATOM 1291 N N . LEU B 1 19 ? -19.956 21.218 32.248 1.00 43.88 19 LEU B N 1
ATOM 1292 C CA . LEU B 1 19 ? -19.330 22.368 31.599 1.00 43.23 19 LEU B CA 1
ATOM 1293 C C . LEU B 1 19 ? -18.517 21.889 30.390 1.00 42.93 19 LEU B C 1
ATOM 1294 O O . LEU B 1 19 ? -17.284 21.942 30.383 1.00 41.66 19 LEU B O 1
ATOM 1299 N N . THR B 1 20 ? -19.235 21.419 29.372 1.00 42.04 20 THR B N 1
ATOM 1300 C CA . THR B 1 20 ? -18.634 20.904 28.145 1.00 42.44 20 THR B CA 1
ATOM 1301 C C . THR B 1 20 ? -18.480 21.985 27.075 1.00 41.73 20 THR B C 1
ATOM 1302 O O . THR B 1 20 ? -17.845 21.762 26.043 1.00 42.05 20 THR B O 1
ATOM 1306 N N . PHE B 1 21 ? -19.063 23.154 27.325 1.00 39.81 21 PHE B N 1
ATOM 1307 C CA . PHE B 1 21 ? -18.978 24.270 26.391 1.00 38.48 21 PHE B CA 1
ATOM 1308 C C . PHE B 1 21 ? -18.936 25.595 27.150 1.00 37.96 21 PHE B C 1
ATOM 1309 O O . PHE B 1 21 ? -18.926 25.612 28.379 1.00 38.51 21 PHE B O 1
ATOM 1317 N N . ASN B 1 22 ? -18.909 26.702 26.418 1.00 37.76 22 ASN B N 1
ATOM 1318 C CA . ASN B 1 22 ? -18.856 28.030 27.026 1.00 37.56 22 ASN B CA 1
ATOM 1319 C C . ASN B 1 22 ? -20.226 28.473 27.545 1.00 38.33 22 ASN B C 1
ATOM 1320 O O . ASN B 1 22 ? -20.832 29.398 27.004 1.00 37.57 22 ASN B O 1
ATOM 1325 N N . SER B 1 23 ? -20.700 27.822 28.601 1.00 39.95 23 SER B N 1
ATOM 1326 C CA . SER B 1 23 ? -22.000 28.142 29.189 1.00 40.72 23 SER B CA 1
ATOM 1327 C C . SER B 1 23 ? -21.944 29.206 30.282 1.00 40.71 23 SER B C 1
ATOM 1328 O O . SER B 1 23 ? -21.467 28.943 31.386 1.00 39.56 23 SER B O 1
ATOM 1331 N N . ARG B 1 24 ? -22.438 30.403 29.974 1.00 42.06 24 ARG B N 1
ATOM 1332 C CA . ARG B 1 24 ? -22.457 31.485 30.953 1.00 43.48 24 ARG B CA 1
ATOM 1333 C C . ARG B 1 24 ? -23.344 31.115 32.143 1.00 42.86 24 ARG B C 1
ATOM 1334 O O . ARG B 1 24 ? -23.064 31.504 33.276 1.00 41.90 24 ARG B O 1
ATOM 1342 N N . PRO B 1 25 ? -24.438 30.368 31.898 1.00 43.06 25 PRO B N 1
ATOM 1343 C CA . PRO B 1 25 ? -25.330 29.969 32.992 1.00 42.24 25 PRO B CA 1
ATOM 1344 C C . PRO B 1 25 ? -24.626 29.050 33.987 1.00 41.73 25 PRO B C 1
ATOM 1345 O O . PRO B 1 25 ? -24.761 29.209 35.204 1.00 41.52 25 PRO B O 1
ATOM 1349 N N . ILE B 1 26 ? -23.880 28.080 33.467 1.00 40.41 26 ILE B N 1
ATOM 1350 C CA . ILE B 1 26 ? -23.162 27.154 34.331 1.00 39.50 26 ILE B CA 1
ATOM 1351 C C . ILE B 1 26 ? -22.056 27.884 35.087 1.00 38.85 26 ILE B C 1
ATOM 1352 O O . ILE B 1 26 ? -21.811 27.600 36.262 1.00 39.51 26 ILE B O 1
ATOM 1357 N N . ILE B 1 27 ? -21.400 28.829 34.415 1.00 36.57 27 ILE B N 1
ATOM 1358 C CA . ILE B 1 27 ? -20.328 29.602 35.038 1.00 36.66 27 ILE B CA 1
ATOM 1359 C C . ILE B 1 27 ? -20.878 30.575 36.085 1.00 36.62 27 ILE B C 1
ATOM 1360 O O . ILE B 1 27 ? -20.227 30.829 37.100 1.00 36.90 27 ILE B O 1
ATOM 1365 N N . THR B 1 28 ? -22.069 31.115 35.839 1.00 36.09 28 THR B N 1
ATOM 1366 C CA . THR B 1 28 ? -22.696 32.029 36.790 1.00 35.89 28 THR B CA 1
ATOM 1367 C C . THR B 1 28 ? -23.130 31.233 38.022 1.00 36.77 28 THR B C 1
ATOM 1368 O O . THR B 1 28 ? -22.994 31.703 39.150 1.00 36.86 28 THR B O 1
ATOM 1372 N N . THR B 1 29 ? -23.640 30.022 37.799 1.00 37.60 29 THR B N 1
ATOM 1373 C CA . THR B 1 29 ? -24.077 29.155 38.893 1.00 37.72 29 THR B CA 1
ATOM 1374 C C . THR B 1 29 ? -22.890 28.792 39.786 1.00 38.73 29 THR B C 1
ATOM 1375 O O . THR B 1 29 ? -22.983 28.839 41.014 1.00 39.26 29 THR B O 1
ATOM 1379 N N . LEU B 1 30 ? -21.774 28.424 39.166 1.00 38.02 30 LEU B N 1
ATOM 1380 C CA . LEU B 1 30 ? -20.582 28.063 39.919 1.00 37.38 30 LEU B CA 1
ATOM 1381 C C . LEU B 1 30 ? -20.025 29.282 40.650 1.00 36.91 30 LEU B C 1
ATOM 1382 O O . LEU B 1 30 ? -19.557 29.176 41.783 1.00 35.77 30 LEU B O 1
ATOM 1387 N N . THR B 1 31 ? -20.080 30.441 40.004 1.00 36.02 31 THR B N 1
ATOM 1388 C CA . THR B 1 31 ? -19.567 31.656 40.625 1.00 36.32 31 THR B CA 1
ATOM 1389 C C . THR B 1 31 ? -20.402 32.041 41.855 1.00 37.90 31 THR B C 1
ATOM 1390 O O . THR B 1 31 ? -19.868 32.553 42.841 1.00 36.43 31 THR B O 1
ATOM 1394 N N . LYS B 1 32 ? -21.708 31.781 41.799 1.00 38.90 32 LYS B N 1
ATOM 1395 C CA . LYS B 1 32 ? -22.599 32.100 42.915 1.00 39.76 32 LYS B CA 1
ATOM 1396 C C . LYS B 1 32 ? -22.376 31.182 44.113 1.00 38.99 32 LYS B C 1
ATOM 1397 O O . LYS B 1 32 ? -22.469 31.617 45.260 1.00 38.41 32 LYS B O 1
ATOM 1403 N N . LEU B 1 33 ? -22.083 29.914 43.846 1.00 38.44 33 LEU B N 1
ATOM 1404 C CA . LEU B 1 33 ? -21.832 28.956 44.915 1.00 37.46 33 LEU B CA 1
ATOM 1405 C C . LEU B 1 33 ? -20.521 29.300 45.623 1.00 37.99 33 LEU B C 1
ATOM 1406 O O . LEU B 1 33 ? -20.391 29.127 46.833 1.00 37.18 33 LEU B O 1
ATOM 1411 N N . ALA B 1 34 ? -19.556 29.798 44.856 1.00 37.73 34 ALA B N 1
ATOM 1412 C CA . ALA B 1 34 ? -18.253 30.173 45.392 1.00 37.73 34 ALA B CA 1
ATOM 1413 C C . ALA B 1 34 ? -18.344 31.399 46.306 1.00 37.58 34 ALA B C 1
ATOM 1414 O O . ALA B 1 34 ? -17.615 31.500 47.295 1.00 36.56 34 ALA B O 1
ATOM 1416 N N . GLU B 1 35 ? -19.236 32.326 45.963 1.00 38.32 35 GLU B N 1
ATOM 1417 C CA . GLU B 1 35 ? -19.434 33.551 46.739 1.00 40.28 35 GLU B CA 1
ATOM 1418 C C . GLU B 1 35 ? -20.250 33.287 48.000 1.00 41.49 35 GLU B C 1
ATOM 1419 O O . GLU B 1 35 ? -19.987 33.869 49.054 1.00 41.46 35 GLU B O 1
ATOM 1425 N N . GLU B 1 36 ? -21.234 32.400 47.877 1.00 42.85 36 GLU B N 1
ATOM 1426 C CA . GLU B 1 36 ? -22.124 32.048 48.979 1.00 44.08 36 GLU B CA 1
ATOM 1427 C C . GLU B 1 36 ? -21.563 30.989 49.920 1.00 44.42 36 GLU B C 1
ATOM 1428 O O . GLU B 1 36 ? -22.011 30.869 51.060 1.00 44.13 36 GLU B O 1
ATOM 1434 N N . ASN B 1 37 ? -20.583 30.226 49.445 1.00 44.63 37 ASN B N 1
ATOM 1435 C CA . ASN B 1 37 ? -19.991 29.167 50.257 1.00 44.74 37 ASN B CA 1
ATOM 1436 C C . ASN B 1 37 ? -18.468 29.251 50.314 1.00 44.68 37 ASN B C 1
ATOM 1437 O O . ASN B 1 37 ? -17.776 28.260 50.080 1.00 44.67 37 ASN B O 1
ATOM 1442 N N . ILE B 1 38 ? -17.953 30.435 50.636 1.00 44.71 38 ILE B N 1
ATOM 1443 C CA . ILE B 1 38 ? -16.511 30.655 50.721 1.00 45.65 38 ILE B CA 1
ATOM 1444 C C . ILE B 1 38 ? -15.838 29.695 51.703 1.00 46.55 38 ILE B C 1
ATOM 1445 O O . ILE B 1 38 ? -14.613 29.556 51.714 1.00 46.07 38 ILE B O 1
ATOM 1450 N N . SER B 1 39 ? -16.645 29.017 52.513 1.00 47.28 39 SER B N 1
ATOM 1451 C CA . SER B 1 39 ? -16.127 28.066 53.494 1.00 48.59 39 SER B CA 1
ATOM 1452 C C . SER B 1 39 ? -15.631 26.776 52.840 1.00 48.67 39 SER B C 1
ATOM 1453 O O . SER B 1 39 ? -14.823 26.046 53.417 1.00 47.63 39 SER B O 1
ATOM 1456 N N . CYS B 1 40 ? -16.121 26.497 51.636 1.00 49.62 40 CYS B N 1
ATOM 1457 C CA . CYS B 1 40 ? -15.722 25.298 50.906 1.00 49.25 40 CYS B CA 1
ATOM 1458 C C . CYS B 1 40 ? -14.703 25.628 49.824 1.00 48.37 40 CYS B C 1
ATOM 1459 O O . CYS B 1 40 ? -14.449 24.817 48.934 1.00 48.13 40 CYS B O 1
ATOM 1462 N N . ALA B 1 41 ? -14.124 26.822 49.914 1.00 47.49 41 ALA B N 1
ATOM 1463 C CA . ALA B 1 41 ? -13.137 27.294 48.949 1.00 47.92 41 ALA B CA 1
ATOM 1464 C C . ALA B 1 41 ? -12.174 26.216 48.437 1.00 48.32 41 ALA B C 1
ATOM 1465 O O . ALA B 1 41 ? -12.151 25.930 47.241 1.00 47.57 41 ALA B O 1
ATOM 1467 N N . GLN B 1 42 ? -11.389 25.622 49.336 1.00 49.10 42 GLN B N 1
ATOM 1468 C CA . GLN B 1 42 ? -10.421 24.586 48.959 1.00 49.57 42 GLN B CA 1
ATOM 1469 C C . GLN B 1 42 ? -11.002 23.442 48.133 1.00 48.71 42 GLN B C 1
ATOM 1470 O O . GLN B 1 42 ? -10.364 22.969 47.189 1.00 47.95 42 GLN B O 1
ATOM 1476 N N . TYR B 1 43 ? -12.199 22.984 48.491 1.00 47.02 43 TYR B N 1
ATOM 1477 C CA . TYR B 1 43 ? -12.835 21.897 47.754 1.00 45.95 43 TYR B CA 1
ATOM 1478 C C . TYR B 1 43 ? -13.152 22.325 46.324 1.00 43.89 43 TYR B C 1
ATOM 1479 O O . TYR B 1 43 ? -12.911 21.574 45.381 1.00 43.29 43 TYR B O 1
ATOM 1488 N N . PHE B 1 44 ? -13.695 23.531 46.171 1.00 41.15 44 PHE B N 1
ATOM 1489 C CA . PHE B 1 44 ? -14.039 24.049 44.852 1.00 39.47 44 PHE B CA 1
ATOM 1490 C C . PHE B 1 44 ? -12.787 24.233 43.995 1.00 38.52 44 PHE B C 1
ATOM 1491 O O . PHE B 1 44 ? -12.816 23.998 42.787 1.00 36.50 44 PHE B O 1
ATOM 1499 N N . VAL B 1 45 ? -11.694 24.652 44.630 1.00 37.90 45 VAL B N 1
ATOM 1500 C CA . VAL B 1 45 ? -10.427 24.849 43.936 1.00 37.70 45 VAL B CA 1
ATOM 1501 C C . VAL B 1 45 ? -9.863 23.509 43.457 1.00 37.67 45 VAL B C 1
ATOM 1502 O O . VAL B 1 45 ? -9.358 23.409 42.342 1.00 38.12 45 VAL B O 1
ATOM 1506 N N . ASP B 1 46 ? -9.959 22.480 44.294 1.00 37.79 46 ASP B N 1
ATOM 1507 C CA . ASP B 1 46 ? -9.454 21.160 43.928 1.00 37.93 46 ASP B CA 1
ATOM 1508 C C . ASP B 1 46 ? -10.290 20.525 42.817 1.00 36.48 46 ASP B C 1
ATOM 1509 O O . ASP B 1 46 ? -9.758 19.829 41.952 1.00 34.54 46 ASP B O 1
ATOM 1514 N N . ALA B 1 47 ? -11.599 20.763 42.847 1.00 33.70 47 ALA B N 1
ATOM 1515 C CA . ALA B 1 47 ? -12.493 20.215 41.834 1.00 33.23 47 ALA B CA 1
ATOM 1516 C C . ALA B 1 47 ? -12.191 20.845 40.476 1.00 33.05 47 ALA B C 1
ATOM 1517 O O . ALA B 1 47 ? -12.117 20.156 39.460 1.00 34.04 47 ALA B O 1
ATOM 1519 N N . ILE B 1 48 ? -12.020 22.162 40.471 1.00 32.08 48 ILE B N 1
ATOM 1520 C CA . ILE B 1 48 ? -11.730 22.899 39.250 1.00 32.61 48 ILE B CA 1
ATOM 1521 C C . ILE B 1 48 ? -10.335 22.607 38.701 1.00 32.87 48 ILE B C 1
ATOM 1522 O O . ILE B 1 48 ? -10.159 22.488 37.492 1.00 31.57 48 ILE B O 1
ATOM 1527 N N . GLU B 1 49 ? -9.347 22.480 39.583 1.00 34.09 49 GLU B N 1
ATOM 1528 C CA . GLU B 1 49 ? -7.991 22.193 39.132 1.00 35.34 49 GLU B CA 1
ATOM 1529 C C . GLU B 1 49 ? -7.903 20.764 38.597 1.00 36.37 49 GLU B C 1
ATOM 1530 O O . GLU B 1 49 ? -7.183 20.493 37.633 1.00 35.11 49 GLU B O 1
ATOM 1536 N N . SER B 1 50 ? -8.644 19.852 39.218 1.00 36.25 50 SER B N 1
ATOM 1537 C CA . SER B 1 50 ? -8.644 18.463 38.776 1.00 37.46 50 SER B CA 1
ATOM 1538 C C . SER B 1 50 ? -9.340 18.362 37.419 1.00 37.67 50 SER B C 1
ATOM 1539 O O . SER B 1 50 ? -8.913 17.614 36.543 1.00 37.23 50 SER B O 1
ATOM 1542 N N . ARG B 1 51 ? -10.414 19.125 37.260 1.00 37.88 51 ARG B N 1
ATOM 1543 C CA . ARG B 1 51 ? -11.172 19.158 36.014 1.00 39.45 51 ARG B CA 1
ATOM 1544 C C . ARG B 1 51 ? -10.278 19.637 34.865 1.00 41.41 51 ARG B C 1
ATOM 1545 O O . ARG B 1 51 ? -10.261 19.043 33.784 1.00 40.07 51 ARG B O 1
ATOM 1553 N N . ILE B 1 52 ? -9.535 20.715 35.115 1.00 41.96 52 ILE B N 1
ATOM 1554 C CA . ILE B 1 52 ? -8.638 21.297 34.120 1.00 43.57 52 ILE B CA 1
ATOM 1555 C C . ILE B 1 52 ? -7.520 20.329 33.729 1.00 44.84 52 ILE B C 1
ATOM 1556 O O . ILE B 1 52 ? -7.081 20.299 32.580 1.00 43.85 52 ILE B O 1
ATOM 1561 N N . GLU B 1 53 ? -7.075 19.536 34.692 1.00 46.42 53 GLU B N 1
ATOM 1562 C CA . GLU B 1 53 ? -5.997 18.583 34.472 1.00 48.74 53 GLU B CA 1
ATOM 1563 C C . GLU B 1 53 ? -6.381 17.280 33.768 1.00 48.96 53 GLU B C 1
ATOM 1564 O O . GLU B 1 53 ? -5.569 16.715 33.038 1.00 50.32 53 GLU B O 1
ATOM 1570 N N . LYS B 1 54 ? -7.610 16.812 33.963 1.00 48.87 54 LYS B N 1
ATOM 1571 C CA . LYS B 1 54 ? -8.025 15.540 33.374 1.00 48.89 54 LYS B CA 1
ATOM 1572 C C . LYS B 1 54 ? -9.077 15.524 32.264 1.00 48.02 54 LYS B C 1
ATOM 1573 O O . LYS B 1 54 ? -9.146 14.555 31.509 1.00 47.72 54 LYS B O 1
ATOM 1579 N N . CYS B 1 55 ? -9.899 16.564 32.155 1.00 46.38 55 CYS B N 1
ATOM 1580 C CA . CYS B 1 55 ? -10.928 16.572 31.117 1.00 45.11 55 CYS B CA 1
ATOM 1581 C C . CYS B 1 55 ? -10.310 16.580 29.721 1.00 45.79 55 CYS B C 1
ATOM 1582 O O . CYS B 1 55 ? -9.097 16.727 29.573 1.00 46.14 55 CYS B O 1
ATOM 1585 N N . MET B 1 56 ? -11.146 16.409 28.701 1.00 45.77 56 MET B N 1
ATOM 1586 C CA . MET B 1 56 ? -10.674 16.414 27.318 1.00 46.12 56 MET B CA 1
ATOM 1587 C C . MET B 1 56 ? -10.030 17.770 27.038 1.00 44.64 56 MET B C 1
ATOM 1588 O O . MET B 1 56 ? -10.389 18.773 27.654 1.00 43.23 56 MET B O 1
ATOM 1593 N N . PRO B 1 57 ? -9.061 17.814 26.112 1.00 44.19 57 PRO B N 1
ATOM 1594 C CA . PRO B 1 57 ? -8.359 19.052 25.745 1.00 44.17 57 PRO B CA 1
ATOM 1595 C C . PRO B 1 57 ? -9.257 20.191 25.254 1.00 44.08 57 PRO B C 1
ATOM 1596 O O . PRO B 1 57 ? -9.032 21.354 25.594 1.00 44.64 57 PRO B O 1
ATOM 1600 N N . LYS B 1 58 ? -10.273 19.857 24.465 1.00 44.05 58 LYS B N 1
ATOM 1601 C CA . LYS B 1 58 ? -11.182 20.865 23.919 1.00 44.51 58 LYS B CA 1
ATOM 1602 C C . LYS B 1 58 ? -12.066 21.600 24.928 1.00 43.06 58 LYS B C 1
ATOM 1603 O O . LYS B 1 58 ? -12.799 22.512 24.552 1.00 42.68 58 LYS B O 1
ATOM 1609 N N . GLN B 1 59 ? -12.024 21.214 26.198 1.00 42.03 59 GLN B N 1
ATOM 1610 C CA . GLN B 1 59 ? -12.848 21.913 27.177 1.00 41.15 59 GLN B CA 1
ATOM 1611 C C . GLN B 1 59 ? -12.105 22.357 28.427 1.00 38.77 59 GLN B C 1
ATOM 1612 O O . GLN B 1 59 ? -12.720 22.705 29.433 1.00 37.29 59 GLN B O 1
ATOM 1618 N N . LYS B 1 60 ? -10.777 22.355 28.357 1.00 36.32 60 LYS B N 1
ATOM 1619 C CA . LYS B 1 60 ? -9.971 22.804 29.485 1.00 34.11 60 LYS B CA 1
ATOM 1620 C C . LYS B 1 60 ? -10.143 24.322 29.613 1.00 31.44 60 LYS B C 1
ATOM 1621 O O . LYS B 1 60 ? -10.120 24.872 30.712 1.00 30.78 60 LYS B O 1
ATOM 1627 N N . LEU B 1 61 ? -10.332 24.990 28.479 1.00 29.06 61 LEU B N 1
ATOM 1628 C CA . LEU B 1 61 ? -10.515 26.438 28.463 1.00 28.48 61 LEU B CA 1
ATOM 1629 C C . LEU B 1 61 ? -11.730 26.886 29.278 1.00 28.31 61 LEU B C 1
ATOM 1630 O O . LEU B 1 61 ? -11.671 27.895 29.986 1.00 27.08 61 LEU B O 1
ATOM 1635 N N . TYR B 1 62 ? -12.827 26.140 29.169 1.00 27.56 62 TYR B N 1
ATOM 1636 C CA . TYR B 1 62 ? -14.061 26.491 29.867 1.00 29.55 62 TYR B CA 1
ATOM 1637 C C . TYR B 1 62 ? -13.958 26.337 31.377 1.00 29.28 62 TYR B C 1
ATOM 1638 O O . TYR B 1 62 ? -14.627 27.050 32.128 1.00 30.36 62 TYR B O 1
ATOM 1647 N N . ALA B 1 63 ? -13.123 25.408 31.823 1.00 29.03 63 ALA B N 1
ATOM 1648 C CA . ALA B 1 63 ? -12.919 25.212 33.250 1.00 28.84 63 ALA B CA 1
ATOM 1649 C C . ALA B 1 63 ? -12.084 26.399 33.728 1.00 28.84 63 ALA B C 1
ATOM 1650 O O . ALA B 1 63 ? -12.177 26.817 34.886 1.00 29.03 63 ALA B O 1
ATOM 1652 N N . PHE B 1 64 ? -11.276 26.941 32.817 1.00 28.10 64 PHE B N 1
ATOM 1653 C CA . PHE B 1 64 ? -10.426 28.089 33.116 1.00 28.38 64 PHE B CA 1
ATOM 1654 C C . PHE B 1 64 ? -11.255 29.371 33.160 1.00 28.45 64 PHE B C 1
ATOM 1655 O O . PHE B 1 64 ? -10.874 30.339 33.816 1.00 27.54 64 PHE B O 1
ATOM 1663 N N . TYR B 1 65 ? -12.383 29.375 32.452 1.00 28.43 65 TYR B N 1
ATOM 1664 C CA . TYR B 1 65 ? -13.276 30.532 32.454 1.00 28.52 65 TYR B CA 1
ATOM 1665 C C . TYR B 1 65 ? -13.982 30.604 33.802 1.00 28.19 65 TYR B C 1
ATOM 1666 O O . TYR B 1 65 ? -14.313 31.691 34.286 1.00 25.78 65 TYR B O 1
ATOM 1675 N N . ALA B 1 66 ? -14.229 29.434 34.388 1.00 27.48 66 ALA B N 1
ATOM 1676 C CA . ALA B 1 66 ? -14.876 29.347 35.694 1.00 27.38 66 ALA B CA 1
ATOM 1677 C C . ALA B 1 66 ? -13.919 29.928 36.724 1.00 27.03 66 ALA B C 1
ATOM 1678 O O . ALA B 1 66 ? -14.314 30.718 37.584 1.00 28.24 66 ALA B O 1
ATOM 1680 N N . LEU B 1 67 ? -12.653 29.532 36.619 1.00 26.26 67 LEU B N 1
ATOM 1681 C CA . LEU B 1 67 ? -11.609 30.012 37.513 1.00 25.98 67 LEU B CA 1
ATOM 1682 C C . LEU B 1 67 ? -11.489 31.536 37.404 1.00 27.13 67 LEU B C 1
ATOM 1683 O O . LEU B 1 67 ? -11.379 32.234 38.416 1.00 27.22 67 LEU B O 1
ATOM 1688 N N . ASP B 1 68 ? -11.524 32.044 36.172 1.00 26.17 68 ASP B N 1
ATOM 1689 C CA . ASP B 1 68 ? -11.416 33.483 35.910 1.00 28.17 68 ASP B CA 1
ATOM 1690 C C . ASP B 1 68 ? -12.579 34.279 36.524 1.00 28.40 68 ASP B C 1
ATOM 1691 O O . ASP B 1 68 ? -12.366 35.280 37.209 1.00 29.13 68 ASP B O 1
ATOM 1696 N N . SER B 1 69 ? -13.804 33.824 36.276 1.00 28.77 69 SER B N 1
ATOM 1697 C CA . SER B 1 69 ? -15.006 34.481 36.788 1.00 29.27 69 SER B CA 1
ATOM 1698 C C . SER B 1 69 ? -15.043 34.540 38.315 1.00 28.99 69 SER B C 1
ATOM 1699 O O . SER B 1 69 ? -15.398 35.564 38.901 1.00 29.19 69 SER B O 1
ATOM 1702 N N . ILE B 1 70 ? -14.681 33.438 38.957 1.00 27.88 70 ILE B N 1
ATOM 1703 C CA . ILE B 1 70 ? -14.691 33.388 40.407 1.00 28.93 70 ILE B CA 1
ATOM 1704 C C . ILE B 1 70 ? -13.663 34.350 41.000 1.00 31.62 70 ILE B C 1
ATOM 1705 O O . ILE B 1 70 ? -13.948 35.047 41.977 1.00 32.09 70 ILE B O 1
ATOM 1710 N N . CYS B 1 71 ? -12.479 34.412 40.399 1.00 32.02 71 CYS B N 1
ATOM 1711 C CA . CYS B 1 71 ? -11.433 35.301 40.894 1.00 32.28 71 CYS B CA 1
ATOM 1712 C C . CYS B 1 71 ? -11.709 36.793 40.638 1.00 32.96 71 CYS B C 1
ATOM 1713 O O . CYS B 1 71 ? -11.242 37.651 41.392 1.00 31.64 71 CYS B O 1
ATOM 1716 N N . LYS B 1 72 ? -12.465 37.106 39.586 1.00 32.28 72 LYS B N 1
ATOM 1717 C CA . LYS B 1 72 ? -12.790 38.502 39.278 1.00 33.37 72 LYS B CA 1
ATOM 1718 C C . LYS B 1 72 ? -14.055 38.993 39.986 1.00 34.03 72 LYS B C 1
ATOM 1719 O O . LYS B 1 72 ? -14.129 40.156 40.391 1.00 33.37 72 LYS B O 1
ATOM 1725 N N . ASN B 1 73 ? -15.043 38.114 40.134 1.00 33.98 73 ASN B N 1
ATOM 1726 C CA . ASN B 1 73 ? -16.294 38.484 40.794 1.00 36.05 73 ASN B CA 1
ATOM 1727 C C . ASN B 1 73 ? -16.330 38.205 42.304 1.00 36.71 73 ASN B C 1
ATOM 1728 O O . ASN B 1 73 ? -17.124 38.809 43.026 1.00 36.78 73 ASN B O 1
ATOM 1733 N N . VAL B 1 74 ? -15.484 37.294 42.781 1.00 35.84 74 VAL B N 1
ATOM 1734 C CA . VAL B 1 74 ? -15.462 36.971 44.205 1.00 36.60 74 VAL B CA 1
ATOM 1735 C C . VAL B 1 74 ? -14.165 37.422 44.879 1.00 37.02 74 VAL B C 1
ATOM 1736 O O . VAL B 1 74 ? -14.195 38.038 45.946 1.00 38.34 74 VAL B O 1
ATOM 1740 N N . GLY B 1 75 ? -13.032 37.111 44.257 1.00 36.49 75 GLY B N 1
ATOM 1741 C CA . GLY B 1 75 ? -11.747 37.507 44.808 1.00 36.47 75 GLY B CA 1
ATOM 1742 C C . GLY B 1 75 ? -11.188 36.546 45.838 1.00 37.05 75 GLY B C 1
ATOM 1743 O O . GLY B 1 75 ? -11.256 35.328 45.671 1.00 37.62 75 GLY B O 1
ATOM 1744 N N . SER B 1 76 ? -10.626 37.096 46.907 1.00 38.28 76 SER B N 1
ATOM 1745 C CA . SER B 1 76 ? -10.050 36.287 47.975 1.00 39.18 76 SER B CA 1
ATOM 1746 C C . SER B 1 76 ? -11.123 35.388 48.583 1.00 38.69 76 SER B C 1
ATOM 1747 O O . SER B 1 76 ? -12.299 35.753 48.616 1.00 39.71 76 SER B O 1
ATOM 1750 N N . PRO B 1 77 ? -10.737 34.194 49.067 1.00 37.75 77 PRO B N 1
ATOM 1751 C CA . PRO B 1 77 ? -9.381 33.631 49.088 1.00 37.05 77 PRO B CA 1
ATOM 1752 C C . PRO B 1 77 ? -9.006 32.923 47.783 1.00 35.48 77 PRO B C 1
ATOM 1753 O O . PRO B 1 77 ? -7.867 32.497 47.602 1.00 34.45 77 PRO B O 1
ATOM 1757 N N . TYR B 1 78 ? -9.975 32.799 46.88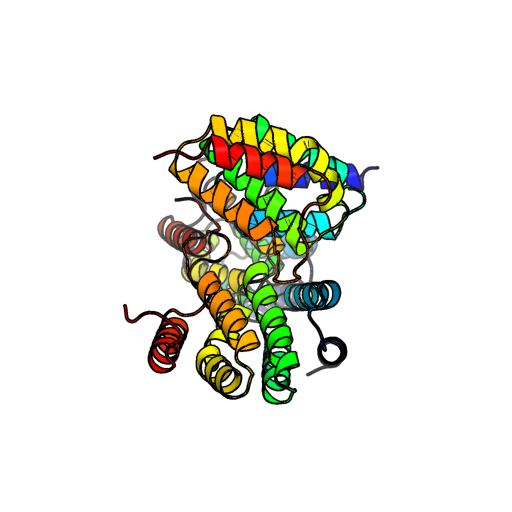4 1.00 33.95 78 TYR B N 1
ATOM 1758 C CA . TYR B 1 78 ? -9.766 32.133 45.605 1.00 33.11 78 TYR B CA 1
ATOM 1759 C C . TYR B 1 78 ? -8.522 32.611 44.860 1.00 32.38 78 TYR B C 1
ATOM 1760 O O . TYR B 1 78 ? -7.747 31.796 44.356 1.00 31.77 78 TYR B O 1
ATOM 1769 N N . THR B 1 79 ? -8.326 33.923 44.795 1.00 32.49 79 THR B N 1
ATOM 1770 C CA . THR B 1 79 ? -7.163 34.479 44.115 1.00 33.76 79 THR B CA 1
ATOM 1771 C C . THR B 1 79 ? -5.871 33.975 44.769 1.00 34.61 79 THR B C 1
ATOM 1772 O O . THR B 1 79 ? -4.851 33.788 44.102 1.00 33.91 79 THR B O 1
ATOM 1776 N N . ILE B 1 80 ? -5.929 33.738 46.074 1.00 34.35 80 ILE B N 1
ATOM 1777 C CA . ILE B 1 80 ? -4.775 33.245 46.822 1.00 34.67 80 ILE B CA 1
ATOM 1778 C C . ILE B 1 80 ? -4.543 31.756 46.550 1.00 34.32 80 ILE B C 1
ATOM 1779 O O . ILE B 1 80 ? -3.436 31.344 46.210 1.00 33.97 80 ILE B O 1
ATOM 1784 N N . TYR B 1 81 ? -5.593 30.954 46.698 1.00 34.59 81 TYR B N 1
ATOM 1785 C CA . TYR B 1 81 ? -5.498 29.514 46.478 1.00 35.96 81 TYR B CA 1
ATOM 1786 C C . TYR B 1 81 ? -5.051 29.129 45.074 1.00 35.23 81 TYR B C 1
ATOM 1787 O O . TYR B 1 81 ? -4.163 28.293 44.906 1.00 35.53 81 TYR B O 1
ATOM 1796 N N . PHE B 1 82 ? -5.678 29.729 44.069 1.00 33.45 82 PHE B N 1
ATOM 1797 C CA . PHE B 1 82 ? -5.344 29.432 42.681 1.00 32.07 82 PHE B CA 1
ATOM 1798 C C . PHE B 1 82 ? -3.935 29.866 42.281 1.00 31.93 82 PHE B C 1
ATOM 1799 O O . PHE B 1 82 ? -3.370 29.323 41.337 1.00 31.90 82 PHE B O 1
ATOM 1807 N N . SER B 1 83 ? -3.360 30.831 42.993 1.00 32.15 83 SER B N 1
ATOM 1808 C CA . SER B 1 83 ? -2.019 31.309 42.657 1.00 34.64 83 SER B CA 1
ATOM 1809 C C . SER B 1 83 ? -0.918 30.269 42.845 1.00 35.78 83 SER B C 1
ATOM 1810 O O . SER B 1 83 ? 0.142 30.357 42.223 1.00 35.23 83 SER B O 1
ATOM 1813 N N . ARG B 1 84 ? -1.179 29.290 43.701 1.00 37.06 84 ARG B N 1
ATOM 1814 C CA . ARG B 1 84 ? -0.208 28.249 44.012 1.00 38.73 84 ARG B CA 1
ATOM 1815 C C . ARG B 1 84 ? 0.110 27.253 42.893 1.00 38.08 84 ARG B C 1
ATOM 1816 O O . ARG B 1 84 ? 1.260 26.841 42.744 1.00 38.71 84 ARG B O 1
ATOM 1824 N N . ASN B 1 85 ? -0.893 26.872 42.108 1.00 36.68 85 ASN B N 1
ATOM 1825 C CA . ASN B 1 85 ? -0.685 25.933 41.006 1.00 34.84 85 ASN B CA 1
ATOM 1826 C C . ASN B 1 85 ? -0.962 26.583 39.651 1.00 33.17 85 ASN B C 1
ATOM 1827 O O . ASN B 1 85 ? -0.873 25.925 38.616 1.00 31.58 85 ASN B O 1
ATOM 1832 N N . LEU B 1 86 ? -1.294 27.872 39.667 1.00 29.16 86 LEU B N 1
ATOM 1833 C CA . LEU B 1 86 ? -1.615 28.612 38.447 1.00 28.68 86 LEU B CA 1
ATOM 1834 C C . LEU B 1 86 ? -0.617 28.388 37.308 1.00 28.53 86 LEU B C 1
ATOM 1835 O O . LEU B 1 86 ? -1.010 28.023 36.204 1.00 26.52 86 LEU B O 1
ATOM 1840 N N . PHE B 1 87 ? 0.666 28.618 37.575 1.00 29.64 87 PHE B N 1
ATOM 1841 C CA . PHE B 1 87 ? 1.698 28.435 36.561 1.00 30.71 87 PHE B CA 1
ATOM 1842 C C . PHE B 1 87 ? 1.627 27.050 35.923 1.00 30.96 87 PHE B C 1
ATOM 1843 O O . PHE B 1 87 ? 1.618 26.927 34.698 1.00 30.07 87 PHE B O 1
ATOM 1851 N N . ASN B 1 88 ? 1.578 26.013 36.756 1.00 30.82 88 ASN B N 1
ATOM 1852 C CA . ASN B 1 88 ? 1.512 24.640 36.263 1.00 31.45 88 ASN B CA 1
ATOM 1853 C C . ASN B 1 88 ? 0.271 24.340 35.431 1.00 31.04 88 ASN B C 1
ATOM 1854 O O . ASN B 1 88 ? 0.371 23.708 34.382 1.00 28.99 88 ASN B O 1
ATOM 1859 N N . LEU B 1 89 ? -0.897 24.774 35.897 1.00 29.28 89 LEU B N 1
ATOM 1860 C CA . LEU B 1 89 ? -2.125 24.527 35.149 1.00 29.87 89 LEU B CA 1
ATOM 1861 C C . LEU B 1 89 ? -2.158 25.327 33.853 1.00 27.68 89 LEU B C 1
ATOM 1862 O O . LEU B 1 89 ? -2.618 24.831 32.826 1.00 27.93 89 LEU B O 1
ATOM 1867 N N . TYR B 1 90 ? -1.679 26.566 33.907 1.00 26.01 90 TYR B N 1
ATOM 1868 C CA . TYR B 1 90 ? -1.660 27.416 32.728 1.00 26.17 90 TYR B CA 1
ATOM 1869 C C . TYR B 1 90 ? -0.769 26.780 31.665 1.00 27.62 90 TYR B C 1
ATOM 1870 O O . TYR B 1 90 ? -1.176 26.635 30.512 1.00 27.47 90 TYR B O 1
ATOM 1879 N N . LYS B 1 91 ? 0.437 26.383 32.068 1.00 28.69 91 LYS B N 1
ATOM 1880 C CA . LYS B 1 91 ? 1.392 25.771 31.153 1.00 30.73 91 LYS B CA 1
ATOM 1881 C C . LYS B 1 91 ? 0.901 24.448 30.561 1.00 31.21 91 LYS B C 1
ATOM 1882 O O . LYS B 1 91 ? 0.977 24.245 29.353 1.00 30.75 91 LYS B O 1
ATOM 1888 N N . ARG B 1 92 ? 0.390 23.551 31.399 1.00 32.03 92 ARG B N 1
ATOM 1889 C CA . ARG B 1 92 ? -0.104 22.271 30.900 1.00 32.06 92 ARG B CA 1
ATOM 1890 C C . ARG B 1 92 ? -1.267 22.419 29.923 1.00 31.56 92 ARG B C 1
ATOM 1891 O O . ARG B 1 92 ? -1.346 21.690 28.934 1.00 31.72 92 ARG B O 1
ATOM 1899 N N . THR B 1 93 ? -2.182 23.342 30.208 1.00 27.52 93 THR B N 1
ATOM 1900 C CA . THR B 1 93 ? -3.320 23.562 29.328 1.00 24.95 93 THR B CA 1
ATOM 1901 C C . THR B 1 93 ? -2.823 24.129 28.001 1.00 24.33 93 THR B C 1
ATOM 1902 O O . THR B 1 93 ? -3.177 23.630 26.934 1.00 23.49 93 THR B O 1
ATOM 1906 N N . TYR B 1 94 ? -2.001 25.173 28.084 1.00 23.45 94 TYR B N 1
ATOM 1907 C CA . TYR B 1 94 ? -1.430 25.837 26.912 1.00 23.42 94 TYR B CA 1
ATOM 1908 C C . TYR B 1 94 ? -0.765 24.821 25.971 1.00 23.61 94 TYR B C 1
ATOM 1909 O O . TYR B 1 94 ? -0.982 24.850 24.759 1.00 22.92 94 TYR B O 1
ATOM 1918 N N . LEU B 1 95 ? 0.034 23.921 26.537 1.00 23.60 95 LEU B N 1
ATOM 1919 C CA . LEU B 1 95 ? 0.728 22.907 25.751 1.00 24.28 95 LEU B CA 1
ATOM 1920 C C . LEU B 1 95 ? -0.189 21.820 25.185 1.00 25.67 95 LEU B C 1
ATOM 1921 O O . LEU B 1 95 ? 0.280 20.924 24.475 1.00 28.55 95 LEU B O 1
ATOM 1926 N N . LEU B 1 96 ? -1.487 21.894 25.476 1.00 24.24 96 LEU B N 1
ATOM 1927 C CA . LEU B 1 96 ? -2.428 20.890 24.972 1.00 25.24 96 LEU B CA 1
ATOM 1928 C C . LEU B 1 96 ? -3.609 21.441 24.176 1.00 24.30 96 LEU B C 1
ATOM 1929 O O . LEU B 1 96 ? -4.526 20.687 23.850 1.00 25.63 96 LEU B O 1
ATOM 1934 N N . VAL B 1 97 ? -3.603 22.736 23.862 1.00 23.50 97 VAL B N 1
ATOM 1935 C CA . VAL B 1 97 ? -4.700 23.327 23.086 1.00 22.80 97 VAL B CA 1
ATOM 1936 C C . VAL B 1 97 ? -4.193 23.980 21.799 1.00 22.59 97 VAL B C 1
ATOM 1937 O O . VAL B 1 97 ? -2.996 24.217 21.649 1.00 22.69 97 VAL B O 1
ATOM 1941 N N . ASP B 1 98 ? -5.112 24.270 20.880 1.00 22.69 98 ASP B N 1
ATOM 1942 C CA . ASP B 1 98 ? -4.773 24.893 19.600 1.00 25.12 98 ASP B CA 1
ATOM 1943 C C . ASP B 1 98 ? -4.273 26.331 19.771 1.00 24.67 98 ASP B C 1
ATOM 1944 O O . ASP B 1 98 ? -4.380 26.912 20.851 1.00 24.34 98 ASP B O 1
ATOM 1949 N N . ASN B 1 99 ? -3.739 26.905 18.698 1.00 24.09 99 ASN B N 1
ATOM 1950 C CA . ASN B 1 99 ? -3.204 28.262 18.751 1.00 24.23 99 ASN B CA 1
ATOM 1951 C C . ASN B 1 99 ? -4.227 29.390 18.923 1.00 23.59 99 ASN B C 1
ATOM 1952 O O . ASN B 1 99 ? -3.884 30.458 19.441 1.00 24.09 99 ASN B O 1
ATOM 1957 N N . THR B 1 100 ? -5.470 29.181 18.493 1.00 23.44 100 THR B N 1
ATOM 1958 C CA . THR B 1 100 ? -6.488 30.224 18.671 1.00 23.05 100 THR B CA 1
ATOM 1959 C C . THR B 1 100 ? -6.809 30.287 20.163 1.00 22.76 100 THR B C 1
ATOM 1960 O O . THR B 1 100 ? -6.938 31.363 20.733 1.00 20.21 100 THR B O 1
ATOM 1964 N N . THR B 1 101 ? -6.919 29.123 20.796 1.00 22.59 101 THR B N 1
ATOM 1965 C CA . THR B 1 101 ? -7.185 29.068 22.226 1.00 23.65 101 THR B CA 1
ATOM 1966 C C . THR B 1 101 ? -5.998 29.693 22.972 1.00 24.89 101 THR B C 1
ATOM 1967 O O . THR B 1 101 ? -6.182 30.381 23.980 1.00 23.66 101 THR B O 1
ATOM 1971 N N . ARG B 1 102 ? -4.786 29.461 22.469 1.00 21.41 102 ARG B N 1
ATOM 1972 C CA . ARG B 1 102 ? -3.596 30.034 23.084 1.00 21.44 102 ARG B CA 1
ATOM 1973 C C . ARG B 1 102 ? -3.677 31.560 23.090 1.00 20.95 102 ARG B C 1
ATOM 1974 O O . ARG B 1 102 ? -3.378 32.193 24.099 1.00 21.00 102 ARG B O 1
ATOM 1982 N N . THR B 1 103 ? -4.077 32.145 21.964 1.00 22.29 103 THR B N 1
ATOM 1983 C CA . THR B 1 103 ? -4.210 33.602 21.851 1.00 24.67 103 THR B CA 1
ATOM 1984 C C . THR B 1 103 ? -5.185 34.089 22.913 1.00 26.29 103 THR B C 1
ATOM 1985 O O . THR B 1 103 ? -5.028 35.167 23.492 1.00 25.24 103 THR B O 1
ATOM 1989 N N . LYS B 1 104 ? -6.199 33.265 23.146 1.00 25.40 104 LYS B N 1
ATOM 1990 C CA . LYS B 1 104 ? -7.223 33.537 24.139 1.00 25.91 104 LYS B CA 1
ATOM 1991 C C . LYS B 1 104 ? -6.620 33.502 25.553 1.00 26.41 104 LYS B C 1
ATOM 1992 O O . LYS B 1 104 ? -6.952 34.339 26.396 1.00 24.09 104 LYS B O 1
ATOM 1998 N N . LEU B 1 105 ? -5.740 32.538 25.813 1.00 23.10 105 LEU B N 1
ATOM 1999 C CA . LEU B 1 105 ? -5.101 32.414 27.124 1.00 23.70 105 LEU B CA 1
ATOM 2000 C C . LEU B 1 105 ? -4.153 33.578 27.389 1.00 23.51 105 LEU B C 1
ATOM 2001 O O . LEU B 1 105 ? -3.917 33.952 28.532 1.00 22.42 105 LEU B O 1
ATOM 2006 N N . ILE B 1 106 ? -3.620 34.155 26.319 1.00 24.40 106 ILE B N 1
ATOM 2007 C CA . ILE B 1 106 ? -2.695 35.280 26.424 1.00 23.95 106 ILE B CA 1
ATOM 2008 C C . ILE B 1 106 ? -3.411 36.596 26.783 1.00 25.22 106 ILE B C 1
ATOM 2009 O O . ILE B 1 106 ? -2.905 37.384 27.590 1.00 25.11 106 ILE B O 1
ATOM 2014 N N . ASN B 1 107 ? -4.578 36.839 26.193 1.00 25.56 107 ASN B N 1
ATOM 2015 C CA . ASN B 1 107 ? -5.331 38.058 26.497 1.00 25.93 107 ASN B CA 1
ATOM 2016 C C . ASN B 1 107 ? -5.894 37.963 27.912 1.00 25.74 107 ASN B C 1
ATOM 2017 O O . ASN B 1 107 ? -6.073 38.977 28.588 1.00 26.80 107 ASN B O 1
ATOM 2022 N N . MET B 1 108 ? -6.176 36.743 28.354 1.00 25.82 108 MET B N 1
ATOM 2023 C CA . MET B 1 108 ? -6.683 36.527 29.702 1.00 27.77 108 MET B CA 1
ATOM 2024 C C . MET B 1 108 ? -5.568 36.879 30.686 1.00 27.48 108 MET B C 1
ATOM 2025 O O . MET B 1 108 ? -5.808 37.495 31.726 1.00 27.73 108 MET B O 1
ATOM 2030 N N . PHE B 1 109 ? -4.345 36.490 30.340 1.00 27.95 109 PHE B N 1
ATOM 2031 C CA . PHE B 1 109 ? -3.180 36.764 31.178 1.00 28.46 109 PHE B CA 1
ATOM 2032 C C . PHE B 1 109 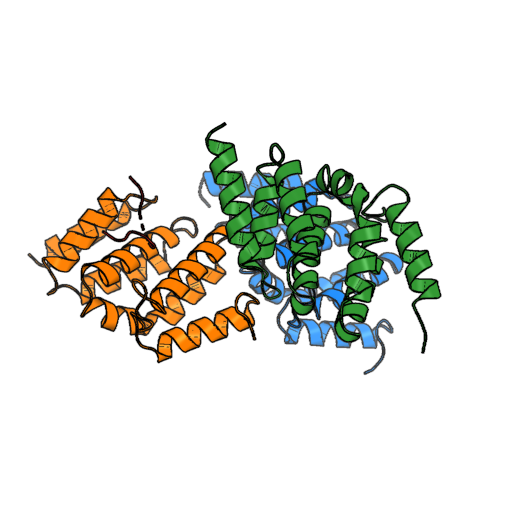? -2.932 38.272 31.277 1.00 29.66 109 PHE B C 1
ATOM 2033 O O . PHE B 1 109 ? -2.603 38.785 32.347 1.00 30.41 109 PHE B O 1
ATOM 2041 N N . LYS B 1 110 ? -3.096 38.981 30.162 1.00 30.20 110 LYS B N 1
ATOM 2042 C CA . LYS B 1 110 ? -2.900 40.432 30.151 1.00 30.01 110 LYS B CA 1
ATOM 2043 C C . LYS B 1 110 ? -3.903 41.124 31.082 1.00 30.35 110 LYS B C 1
ATOM 2044 O O . LYS B 1 110 ? -3.588 42.137 31.717 1.00 29.45 110 LYS B O 1
ATOM 2050 N N . LEU B 1 111 ? -5.114 40.576 31.148 1.00 29.76 111 LEU B N 1
ATOM 2051 C CA . LEU B 1 111 ? -6.148 41.135 32.009 1.00 29.89 111 LEU B CA 1
ATOM 2052 C C . LEU B 1 111 ? -5.831 40.849 33.472 1.00 28.95 111 LEU B C 1
ATOM 2053 O O . LEU B 1 111 ? -6.272 41.577 34.352 1.00 29.54 111 LEU B O 1
ATOM 2058 N N . TRP B 1 112 ? -5.065 39.791 33.728 1.00 27.79 112 TRP B N 1
ATOM 2059 C CA . TRP B 1 112 ? -4.682 39.466 35.095 1.00 27.41 112 TRP B CA 1
ATOM 2060 C C . TRP B 1 112 ? -3.631 40.484 35.537 1.00 28.76 112 TRP B C 1
ATOM 2061 O O . TRP B 1 112 ? -3.501 40.786 36.723 1.00 28.02 112 TRP B O 1
ATOM 2072 N N . LEU B 1 113 ? -2.887 41.021 34.574 1.00 30.79 113 LEU B N 1
ATOM 2073 C CA . LEU B 1 113 ? -1.849 42.008 34.869 1.00 34.04 113 LEU B CA 1
ATOM 2074 C C . LEU B 1 113 ? -2.393 43.430 34.991 1.00 34.61 113 LEU B C 1
ATOM 2075 O O . LEU B 1 113 ? -1.810 44.261 35.685 1.00 34.35 113 LEU B O 1
ATOM 2080 N N . ASN B 1 114 ? -3.510 43.706 34.325 1.00 37.34 114 ASN B N 1
ATOM 2081 C CA . ASN B 1 114 ? -4.098 45.041 34.357 1.00 40.41 114 ASN B CA 1
ATOM 2082 C C . ASN B 1 114 ? -5.617 45.002 34.530 1.00 42.69 114 ASN B C 1
ATOM 2083 O O . ASN B 1 114 ? -6.364 45.393 33.635 1.00 44.11 114 ASN B O 1
ATOM 2088 N N . PRO B 1 115 ? -6.093 44.532 35.692 1.00 44.18 115 PRO B N 1
ATOM 2089 C CA . PRO B 1 115 ? -7.525 44.436 35.997 1.00 45.52 115 PRO B CA 1
ATOM 2090 C C . PRO B 1 115 ? -8.256 45.769 35.850 1.00 48.51 115 PRO B C 1
ATOM 2091 O O . PRO B 1 115 ? -7.844 46.775 36.431 1.00 48.62 115 PRO B O 1
ATOM 2095 N N . ASN B 1 116 ? -9.343 45.764 35.081 1.00 51.34 116 ASN B N 1
ATOM 2096 C CA . ASN B 1 116 ? -10.147 46.963 34.842 1.00 54.15 116 ASN B CA 1
ATOM 2097 C C . ASN B 1 116 ? -9.299 48.229 34.824 1.00 54.63 116 ASN B C 1
ATOM 2098 O O . ASN B 1 116 ? -9.647 49.234 35.438 1.00 54.93 116 ASN B O 1
ATOM 2103 N N . ASP B 1 117 ? -8.180 48.164 34.111 1.00 56.07 117 ASP B N 1
ATOM 2104 C CA . ASP B 1 117 ? -7.250 49.280 33.995 1.00 57.03 117 ASP B CA 1
ATOM 2105 C C . ASP B 1 117 ? -6.826 49.845 35.346 1.00 56.53 117 ASP B C 1
ATOM 2106 O O . ASP B 1 117 ? -7.243 50.940 35.728 1.00 57.27 117 ASP B O 1
ATOM 2111 N N . THR B 1 118 ? -5.992 49.099 36.063 1.00 54.36 118 THR B N 1
ATOM 2112 C CA . THR B 1 118 ? -5.510 49.529 37.369 1.00 50.76 118 THR B CA 1
ATOM 2113 C C . THR B 1 118 ? -4.004 49.335 37.475 1.00 48.14 118 THR B C 1
ATOM 2114 O O . THR B 1 118 ? -3.367 49.871 38.378 1.00 49.48 118 THR B O 1
ATOM 2118 N N . GLY B 1 119 ? -3.437 48.575 36.543 1.00 44.65 119 GLY B N 1
ATOM 2119 C CA . GLY B 1 119 ? -2.005 48.327 36.561 1.00 39.12 119 GLY B CA 1
ATOM 2120 C C . GLY B 1 119 ? -1.562 47.533 37.777 1.00 36.27 119 GLY B C 1
ATOM 2121 O O . GLY B 1 119 ? -0.368 47.448 38.068 1.00 36.61 119 GLY B O 1
ATOM 2122 N N . LEU B 1 120 ? -2.528 46.951 38.488 1.00 32.57 120 LEU B N 1
ATOM 2123 C CA . LEU B 1 120 ? -2.257 46.158 39.688 1.00 28.58 120 LEU B CA 1
ATOM 2124 C C . LEU B 1 120 ? -2.761 44.727 39.463 1.00 26.94 120 LEU B C 1
ATOM 2125 O O . LEU B 1 120 ? -3.959 44.505 39.308 1.00 24.91 120 LEU B O 1
ATOM 2130 N N . PRO B 1 121 ? -1.846 43.738 39.466 1.00 26.13 121 PRO B N 1
ATOM 2131 C CA . PRO B 1 121 ? -2.130 42.309 39.253 1.00 26.08 121 PRO B CA 1
ATOM 2132 C C . PRO B 1 121 ? -3.177 41.620 40.131 1.00 26.91 121 PRO B C 1
ATOM 2133 O O . PRO B 1 121 ? -3.269 41.864 41.337 1.00 26.65 121 PRO B O 1
ATOM 2137 N N . LEU B 1 122 ? -3.938 40.729 39.501 1.00 27.20 122 LEU B N 1
ATOM 2138 C CA . LEU B 1 122 ? -5.001 39.970 40.159 1.00 29.29 122 LEU B CA 1
ATOM 2139 C C . LEU B 1 122 ? -4.463 38.799 40.984 1.00 28.20 122 LEU B C 1
ATOM 2140 O O . LEU B 1 122 ? -5.004 38.484 42.043 1.00 27.79 122 LEU B O 1
ATOM 2145 N N . PHE B 1 123 ? -3.405 38.156 40.497 1.00 26.73 123 PHE B N 1
ATOM 2146 C CA . PHE B 1 123 ? -2.790 37.027 41.197 1.00 26.92 123 PHE B CA 1
ATOM 2147 C C . PHE B 1 123 ? -1.410 37.420 41.719 1.00 28.35 123 PHE B C 1
ATOM 2148 O O . PHE B 1 123 ? -0.906 38.496 41.392 1.00 29.08 123 PHE B O 1
ATOM 2156 N N . GLU B 1 124 ? -0.789 36.560 42.521 1.00 30.67 124 GLU B N 1
ATOM 2157 C CA . GLU B 1 124 ? 0.529 36.896 43.058 1.00 33.58 124 GLU B CA 1
ATOM 2158 C C . GLU B 1 124 ? 1.525 37.233 41.948 1.00 35.84 124 GLU B C 1
ATOM 2159 O O . GLU B 1 124 ? 1.717 36.455 41.005 1.00 36.50 124 GLU B O 1
ATOM 2165 N N . GLY B 1 125 ? 2.160 38.396 42.080 1.00 36.48 125 GLY B N 1
ATOM 2166 C CA . GLY B 1 125 ? 3.117 38.865 41.093 1.00 37.79 125 GLY B CA 1
ATOM 2167 C C . GLY B 1 125 ? 4.156 37.868 40.615 1.00 39.20 125 GLY B C 1
ATOM 2168 O O . GLY B 1 125 ? 4.464 37.814 39.422 1.00 40.50 125 GLY B O 1
ATOM 2169 N N . SER B 1 126 ? 4.693 37.076 41.537 1.00 39.22 126 SER B N 1
ATOM 2170 C CA . SER B 1 126 ? 5.716 36.094 41.199 1.00 39.44 126 SER B CA 1
ATOM 2171 C C . SER B 1 126 ? 5.214 34.956 40.306 1.00 38.73 126 SER B C 1
ATOM 2172 O O . SER B 1 126 ? 5.966 34.437 39.476 1.00 39.94 126 SER B O 1
ATOM 2175 N N . ALA B 1 127 ? 3.954 34.567 40.475 1.00 36.06 127 ALA B N 1
ATOM 2176 C CA . ALA B 1 127 ? 3.383 33.495 39.666 1.00 33.95 127 ALA B CA 1
ATOM 2177 C C . ALA B 1 127 ? 3.137 33.998 38.245 1.00 32.98 127 ALA B C 1
ATOM 2178 O O . ALA B 1 127 ? 3.260 33.246 37.280 1.00 30.27 127 ALA B O 1
ATOM 2180 N N . LEU B 1 128 ? 2.785 35.275 38.127 1.00 32.30 128 LEU B N 1
ATOM 2181 C CA . LEU B 1 128 ? 2.529 35.885 36.830 1.00 32.35 128 LEU B CA 1
ATOM 2182 C C . LEU B 1 128 ? 3.839 36.098 36.087 1.00 34.64 128 LEU B C 1
ATOM 2183 O O . LEU B 1 128 ? 3.864 36.152 34.851 1.00 34.00 128 LEU B O 1
ATOM 2188 N N . GLU B 1 129 ? 4.928 36.211 36.844 1.00 35.72 129 GLU B N 1
ATOM 2189 C CA . GLU B 1 129 ? 6.246 36.408 36.250 1.00 37.87 129 GLU B CA 1
ATOM 2190 C C . GLU B 1 129 ? 6.717 35.128 35.566 1.00 34.78 129 GLU B C 1
ATOM 2191 O O . GLU B 1 129 ? 7.312 35.178 34.492 1.00 35.52 129 GLU B O 1
ATOM 2197 N N . LYS B 1 130 ? 6.456 33.987 36.198 1.00 33.38 130 LYS B N 1
ATOM 2198 C CA . LYS B 1 130 ? 6.842 32.696 35.635 1.00 32.22 130 LYS B CA 1
ATOM 2199 C C . LYS B 1 130 ? 6.096 32.432 34.329 1.00 30.10 130 LYS B C 1
ATOM 2200 O O . LYS B 1 130 ? 6.685 31.963 33.358 1.00 29.52 130 LYS B O 1
ATOM 2206 N N . ILE B 1 131 ? 4.802 32.732 34.310 1.00 27.18 131 ILE B N 1
ATOM 2207 C CA . ILE B 1 131 ? 4.013 32.531 33.107 1.00 26.73 131 ILE B CA 1
ATOM 2208 C C . ILE B 1 131 ? 4.599 33.371 31.975 1.00 27.40 131 ILE B C 1
ATOM 2209 O O . ILE B 1 131 ? 4.766 32.885 30.859 1.00 27.13 131 ILE B O 1
ATOM 2214 N N . GLU B 1 132 ? 4.926 34.627 32.268 1.00 28.71 132 GLU B N 1
ATOM 2215 C CA . GLU B 1 132 ? 5.484 35.500 31.250 1.00 31.15 132 GLU B CA 1
ATOM 2216 C C . GLU B 1 132 ? 6.811 34.963 30.720 1.00 30.66 132 GLU B C 1
ATOM 2217 O O . GLU B 1 132 ? 7.138 35.172 29.550 1.00 30.84 132 GLU B O 1
ATOM 2223 N N . GLN B 1 133 ? 7.569 34.278 31.573 1.00 30.50 133 GLN B N 1
ATOM 2224 C CA . GLN B 1 133 ? 8.845 33.707 31.158 1.00 31.14 133 GLN B CA 1
ATOM 2225 C C . GLN B 1 133 ? 8.566 32.544 30.223 1.00 29.57 133 GLN B C 1
ATOM 2226 O O . GLN B 1 133 ? 9.250 32.371 29.213 1.00 27.41 133 GLN B O 1
ATOM 2232 N N . PHE B 1 134 ? 7.568 31.739 30.582 1.00 28.20 134 PHE B N 1
ATOM 2233 C CA . PHE B 1 134 ? 7.163 30.594 29.773 1.00 27.08 134 PHE B CA 1
ATOM 2234 C C . PHE B 1 134 ? 6.710 31.072 28.390 1.00 26.34 134 PHE B C 1
ATOM 2235 O O . PHE B 1 134 ? 7.122 30.524 27.367 1.00 26.20 134 PHE B O 1
ATOM 2243 N N . LEU B 1 135 ? 5.860 32.097 28.370 1.00 25.72 135 LEU B N 1
ATOM 2244 C CA . LEU B 1 135 ? 5.357 32.652 27.116 1.00 25.79 135 LEU B CA 1
ATOM 2245 C C . LEU B 1 135 ? 6.509 33.152 26.239 1.00 27.18 135 LEU B C 1
ATOM 2246 O O . LEU B 1 135 ? 6.479 33.016 25.012 1.00 26.01 135 LEU B O 1
ATOM 2251 N N . ILE B 1 136 ? 7.527 33.729 26.867 1.00 28.60 136 ILE B N 1
ATOM 2252 C CA . ILE B 1 136 ? 8.680 34.220 26.119 1.00 29.50 136 ILE B CA 1
ATOM 2253 C C . ILE B 1 136 ? 9.394 33.038 25.467 1.00 29.55 136 ILE B C 1
ATOM 2254 O O . ILE B 1 136 ? 9.834 33.125 24.323 1.00 30.14 136 ILE B O 1
ATOM 2259 N N . LYS B 1 137 ? 9.496 31.929 26.192 1.00 29.04 137 LYS B N 1
ATOM 2260 C CA . LYS B 1 137 ? 10.145 30.737 25.659 1.00 31.86 137 LYS B CA 1
ATOM 2261 C C . LYS B 1 137 ? 9.296 30.041 24.589 1.00 30.36 137 LYS B C 1
ATOM 2262 O O . LYS B 1 137 ? 9.813 29.259 23.793 1.00 32.27 137 LYS B O 1
ATOM 2268 N N . ALA B 1 138 ? 8.001 30.329 24.567 1.00 27.39 138 ALA B N 1
ATOM 2269 C CA . ALA B 1 138 ? 7.112 29.742 23.569 1.00 26.45 138 ALA B CA 1
ATOM 2270 C C . ALA B 1 138 ? 6.863 30.745 22.439 1.00 26.24 138 ALA B C 1
ATOM 2271 O O . ALA B 1 138 ? 5.940 30.579 21.644 1.00 25.75 138 ALA B O 1
ATOM 2273 N N . SER B 1 139 ? 7.699 31.782 22.380 1.00 25.70 139 SER B N 1
ATOM 2274 C CA . SER B 1 139 ? 7.593 32.838 21.367 1.00 26.45 139 SER B CA 1
ATOM 2275 C C . SER B 1 139 ? 6.213 33.509 21.376 1.00 25.47 139 SER B C 1
ATOM 2276 O O . SER B 1 139 ? 5.682 33.858 20.323 1.00 25.01 139 SER B O 1
ATOM 2279 N N . ALA B 1 140 ? 5.645 33.695 22.567 1.00 25.80 140 ALA B N 1
ATOM 2280 C CA . ALA B 1 140 ? 4.324 34.306 22.712 1.00 26.83 140 ALA B CA 1
ATOM 2281 C C . ALA B 1 140 ? 4.326 35.656 23.441 1.00 28.44 140 ALA B C 1
ATOM 2282 O O . ALA B 1 140 ? 3.278 36.290 23.581 1.00 27.20 140 ALA B O 1
ATOM 2284 N N . ALA B 1 141 ? 5.497 36.083 23.914 1.00 29.45 141 ALA B N 1
ATOM 2285 C CA . ALA B 1 141 ? 5.642 37.362 24.606 1.00 30.98 141 ALA B CA 1
ATOM 2286 C C . ALA B 1 141 ? 6.968 37.987 24.175 1.00 33.23 141 ALA B C 1
ATOM 2287 O O . ALA B 1 141 ? 7.936 37.274 23.915 1.00 32.99 141 ALA B O 1
ATOM 2289 N N . ALA B 1 142 ? 7.008 39.317 24.113 1.00 36.25 142 ALA B N 1
ATOM 2290 C CA . ALA B 1 142 ? 8.197 40.048 23.673 1.00 41.61 142 ALA B CA 1
ATOM 2291 C C . ALA B 1 142 ? 9.371 40.119 24.643 1.00 46.23 142 ALA B C 1
ATOM 2292 O O . ALA B 1 142 ? 9.215 39.966 25.856 1.00 46.62 142 ALA B O 1
ATOM 2294 N N . LEU B 1 143 ? 10.547 40.374 24.072 1.00 51.00 143 LEU B N 1
ATOM 2295 C CA . LEU B 1 143 ? 11.804 40.499 24.806 1.00 54.92 143 LEU B CA 1
ATOM 2296 C C . LEU B 1 143 ? 12.352 39.141 25.213 1.00 56.62 143 LEU B C 1
ATOM 2297 O O . LEU B 1 143 ? 12.550 38.915 26.427 1.00 58.66 143 LEU B O 1
ATOM 2302 N N . ASP C 1 2 ? -22.692 42.304 5.315 1.00 65.51 2 ASP C N 1
ATOM 2303 C CA . ASP C 1 2 ? -22.886 41.093 6.160 1.00 65.36 2 ASP C CA 1
ATOM 2304 C C . ASP C 1 2 ? -22.397 41.360 7.583 1.00 64.99 2 ASP C C 1
ATOM 2305 O O . ASP C 1 2 ? -21.411 42.070 7.787 1.00 65.10 2 ASP C O 1
ATOM 2310 N N . HIS C 1 3 ? -23.095 40.793 8.563 1.00 64.15 3 HIS C N 1
ATOM 2311 C CA . HIS C 1 3 ? -22.742 40.973 9.969 1.00 62.29 3 HIS C CA 1
ATOM 2312 C C . HIS C 1 3 ? -21.528 40.148 10.383 1.00 61.11 3 HIS C C 1
ATOM 2313 O O . HIS C 1 3 ? -20.574 40.674 10.960 1.00 60.76 3 HIS C O 1
ATOM 2320 N N . ASP C 1 4 ? -21.575 38.853 10.091 1.00 59.93 4 ASP C N 1
ATOM 2321 C CA . ASP C 1 4 ? -20.488 37.945 10.436 1.00 58.45 4 ASP C CA 1
ATOM 2322 C C . ASP C 1 4 ? -19.136 38.412 9.901 1.00 56.28 4 ASP C C 1
ATOM 2323 O O . ASP C 1 4 ? -18.136 38.378 10.613 1.00 55.37 4 ASP C O 1
ATOM 2328 N N . THR C 1 5 ? -19.106 38.851 8.649 1.00 54.43 5 THR C N 1
ATOM 2329 C CA . THR C 1 5 ? -17.857 39.302 8.047 1.00 53.79 5 THR C CA 1
ATOM 2330 C C . THR C 1 5 ? -17.310 40.535 8.760 1.00 51.93 5 THR C C 1
ATOM 2331 O O . THR C 1 5 ? -16.096 40.680 8.930 1.00 50.87 5 THR C O 1
ATOM 2335 N N . GLU C 1 6 ? -18.214 41.416 9.179 1.00 49.75 6 GLU C N 1
ATOM 2336 C CA . GLU C 1 6 ? -17.838 42.646 9.864 1.00 47.53 6 GLU C CA 1
ATOM 2337 C C . GLU C 1 6 ? -17.014 42.353 11.108 1.00 45.64 6 GLU C C 1
ATOM 2338 O O . GLU C 1 6 ? -15.958 42.951 11.321 1.00 44.08 6 GLU C O 1
ATOM 2344 N N . VAL C 1 7 ? -17.502 41.431 11.929 1.00 43.67 7 VAL C N 1
ATOM 2345 C CA . VAL C 1 7 ? -16.799 41.061 13.149 1.00 43.22 7 VAL C CA 1
ATOM 2346 C C . VAL C 1 7 ? -15.499 40.311 12.836 1.00 41.78 7 VAL C C 1
ATOM 2347 O O . VAL C 1 7 ? -14.477 40.537 13.485 1.00 40.86 7 VAL C O 1
ATOM 2351 N N . ILE C 1 8 ? -15.537 39.427 11.840 1.00 39.63 8 ILE C N 1
ATOM 2352 C CA . ILE C 1 8 ? -14.347 38.668 11.449 1.00 37.09 8 ILE C CA 1
ATOM 2353 C C . ILE C 1 8 ? -13.230 39.626 11.045 1.00 33.93 8 ILE C C 1
ATOM 2354 O O . ILE C 1 8 ? -12.085 39.471 11.461 1.00 32.95 8 ILE C O 1
ATOM 2359 N N . VAL C 1 9 ? -13.571 40.613 10.225 1.00 32.99 9 VAL C N 1
ATOM 2360 C CA . VAL C 1 9 ? -12.594 41.595 9.768 1.00 33.39 9 VAL C CA 1
ATOM 2361 C C . VAL C 1 9 ? -12.058 42.435 10.926 1.00 33.25 9 VAL C C 1
ATOM 2362 O O . VAL C 1 9 ? -10.862 42.721 10.989 1.00 32.28 9 VAL C O 1
ATOM 2366 N N . LYS C 1 10 ? -12.939 42.818 11.846 1.00 33.95 10 LYS C N 1
ATOM 2367 C CA . LYS C 1 10 ? -12.530 43.617 12.998 1.00 35.24 10 LYS C CA 1
ATOM 2368 C C . LYS C 1 10 ? -11.572 42.832 13.882 1.00 33.71 10 LYS C C 1
ATOM 2369 O O . LYS C 1 10 ? -10.559 43.364 14.332 1.00 32.67 10 LYS C O 1
ATOM 2375 N N . ASP C 1 11 ? -11.899 41.567 14.134 1.00 33.12 11 ASP C N 1
ATOM 2376 C CA . ASP C 1 11 ? -11.059 40.710 14.967 1.00 33.64 11 ASP C CA 1
ATOM 2377 C C . ASP C 1 11 ? -9.681 40.428 14.360 1.00 30.71 11 ASP C C 1
ATOM 2378 O O . ASP C 1 11 ? -8.699 40.283 15.085 1.00 31.58 11 ASP C O 1
ATOM 2383 N N . PHE C 1 12 ? -9.611 40.357 13.036 1.00 27.77 12 PHE C N 1
ATOM 2384 C CA . PHE C 1 12 ? -8.349 40.131 12.341 1.00 25.12 12 PHE C CA 1
ATOM 2385 C C . PHE C 1 12 ? -7.506 41.405 12.527 1.00 26.74 12 PHE C C 1
ATOM 2386 O O . PHE C 1 12 ? -6.308 41.345 12.809 1.00 24.27 12 PHE C O 1
ATOM 2394 N N . ASN C 1 13 ? -8.146 42.563 12.387 1.00 28.44 13 ASN C N 1
ATOM 2395 C CA . ASN C 1 13 ? -7.453 43.842 12.549 1.00 32.18 13 ASN C CA 1
ATOM 2396 C C . ASN C 1 13 ? -6.917 44.083 13.957 1.00 32.23 13 ASN C C 1
ATOM 2397 O O . ASN C 1 13 ? -5.777 44.520 14.119 1.00 34.02 13 ASN C O 1
ATOM 2402 N N . SER C 1 14 ? -7.728 43.800 14.970 1.00 32.83 14 SER C N 1
ATOM 2403 C CA . SER C 1 14 ? -7.292 44.012 16.347 1.00 35.09 14 SER C CA 1
ATOM 2404 C C . SER C 1 14 ? -6.158 43.061 16.724 1.00 34.64 14 SER C C 1
ATOM 2405 O O . SER C 1 14 ? -5.226 43.440 17.439 1.00 35.38 14 SER C O 1
ATOM 2408 N N . ILE C 1 15 ? -6.234 41.825 16.245 1.00 33.02 15 ILE C N 1
ATOM 2409 C CA . ILE C 1 15 ? -5.194 40.847 16.531 1.00 31.45 15 ILE C CA 1
ATOM 2410 C C . ILE C 1 15 ? -3.891 41.322 15.882 1.00 30.56 15 ILE C C 1
ATOM 2411 O O . ILE C 1 15 ? -2.828 41.298 16.499 1.00 30.44 15 ILE C O 1
ATOM 2416 N N . LEU C 1 16 ? -3.997 41.786 14.642 1.00 30.77 16 LEU C N 1
ATOM 2417 C CA . LEU C 1 16 ? -2.854 42.269 13.875 1.00 30.65 16 LEU C CA 1
ATOM 2418 C C . LEU C 1 16 ? -2.161 43.488 14.506 1.00 32.86 16 LEU C C 1
ATOM 2419 O O . LEU C 1 16 ? -0.935 43.625 14.435 1.00 30.24 16 LEU C O 1
ATOM 2424 N N . GLU C 1 17 ? -2.940 44.377 15.116 1.00 34.51 17 GLU C N 1
ATOM 2425 C CA . GLU C 1 17 ? -2.366 45.559 15.751 1.00 36.56 17 GLU C CA 1
ATOM 2426 C C . GLU C 1 17 ? -1.547 45.179 16.980 1.00 36.26 17 GLU C C 1
ATOM 2427 O O . GLU C 1 17 ? -0.807 45.998 17.522 1.00 35.79 17 GLU C O 1
ATOM 2433 N N . GLU C 1 18 ? -1.673 43.923 17.398 1.00 36.33 18 GLU C N 1
ATOM 2434 C CA . GLU C 1 18 ? -0.937 43.398 18.547 1.00 37.12 18 GLU C CA 1
ATOM 2435 C C . GLU C 1 18 ? 0.418 42.820 18.123 1.00 35.86 18 GLU C C 1
ATOM 2436 O O . GLU C 1 18 ? 1.261 42.525 18.966 1.00 36.14 18 GLU C O 1
ATOM 2442 N N . LEU C 1 19 ? 0.614 42.649 16.818 1.00 34.26 19 LEU C N 1
ATOM 2443 C CA . LEU C 1 19 ? 1.848 42.076 16.283 1.00 31.56 19 LEU C CA 1
ATOM 2444 C C . LEU C 1 19 ? 3.029 43.047 16.347 1.00 31.68 19 LEU C C 1
ATOM 2445 O O . LEU C 1 19 ? 3.443 43.605 15.327 1.00 30.43 19 LEU C O 1
ATOM 2450 N N . THR C 1 20 ? 3.575 43.232 17.550 1.00 30.85 20 THR C N 1
ATOM 2451 C CA . THR C 1 20 ? 4.702 44.136 17.763 1.00 29.68 20 THR C CA 1
ATOM 2452 C C . THR C 1 20 ? 6.039 43.417 17.882 1.00 30.11 20 THR C C 1
ATOM 2453 O O . THR C 1 20 ? 7.083 44.067 18.002 1.00 30.13 20 THR C O 1
ATOM 2457 N N . PHE C 1 21 ? 5.995 42.083 17.870 1.00 28.73 21 PHE C N 1
ATOM 2458 C CA . PHE C 1 21 ? 7.190 41.240 17.929 1.00 26.00 21 PHE C CA 1
ATOM 2459 C C . PHE C 1 21 ? 6.899 39.944 17.149 1.00 24.83 21 PHE C C 1
ATOM 2460 O O . PHE C 1 21 ? 5.803 39.783 16.623 1.00 24.63 21 PHE C O 1
ATOM 2468 N N . ASN C 1 22 ? 7.867 39.033 17.060 1.00 22.71 22 ASN C N 1
ATOM 2469 C CA . ASN C 1 22 ? 7.661 37.787 16.315 1.00 22.74 22 ASN C CA 1
ATOM 2470 C C . ASN C 1 22 ? 6.820 36.783 17.110 1.00 21.72 22 ASN C C 1
ATOM 2471 O O . ASN C 1 22 ? 7.335 35.808 17.659 1.00 21.61 22 ASN C O 1
ATOM 2476 N N . SER C 1 23 ? 5.515 37.029 17.150 1.00 21.67 23 SER C N 1
ATOM 2477 C CA . SER C 1 23 ? 4.580 36.180 17.878 1.00 22.23 23 SER C CA 1
ATOM 2478 C C . SER C 1 23 ? 4.016 34.989 17.091 1.00 22.22 23 SER C C 1
ATOM 2479 O O . SER C 1 23 ? 3.255 35.177 16.143 1.00 21.67 23 SER C O 1
ATOM 2482 N N . ARG C 1 24 ? 4.371 33.770 17.502 1.00 21.31 24 ARG C N 1
ATOM 2483 C CA . ARG C 1 24 ? 3.873 32.562 16.841 1.00 22.29 24 ARG C CA 1
ATOM 2484 C C . ARG C 1 24 ? 2.356 32.371 17.015 1.00 23.07 24 ARG C C 1
ATOM 2485 O O . ARG C 1 24 ? 1.659 32.039 16.052 1.00 23.20 24 ARG C O 1
ATOM 2493 N N . PRO C 1 25 ? 1.824 32.576 18.239 1.00 22.54 25 PRO C N 1
ATOM 2494 C CA . PRO C 1 25 ? 0.378 32.412 18.466 1.00 22.45 25 PRO C CA 1
ATOM 2495 C C . PRO C 1 25 ? -0.441 33.368 17.585 1.00 21.58 25 PRO C C 1
ATOM 2496 O O . PRO C 1 25 ? -1.452 32.983 17.008 1.00 21.72 25 PRO C O 1
ATOM 2500 N N . ILE C 1 26 ? 0.005 34.618 17.497 1.00 21.72 26 ILE C N 1
ATOM 2501 C CA . ILE C 1 26 ? -0.671 35.618 16.683 1.00 22.25 26 ILE C CA 1
ATOM 2502 C C . ILE C 1 26 ? -0.558 35.278 15.194 1.00 22.54 26 ILE C C 1
ATOM 2503 O O . ILE C 1 26 ? -1.548 35.301 14.460 1.00 22.35 26 ILE C O 1
ATOM 2508 N N . ILE C 1 27 ? 0.648 34.955 14.745 1.00 21.62 27 ILE C N 1
ATOM 2509 C CA . ILE C 1 27 ? 0.843 34.621 13.339 1.00 20.32 27 ILE C CA 1
ATOM 2510 C C . ILE C 1 27 ? 0.061 33.374 12.890 1.00 21.74 27 ILE C C 1
ATOM 2511 O O . ILE C 1 27 ? -0.547 33.384 11.814 1.00 22.44 27 ILE C O 1
ATOM 2516 N N . THR C 1 28 ? 0.059 32.308 13.692 1.00 20.21 28 THR C N 1
ATOM 2517 C CA . THR C 1 28 ? -0.692 31.106 13.313 1.00 20.92 28 THR C CA 1
ATOM 2518 C C . THR C 1 28 ? -2.218 31.312 13.402 1.00 21.30 28 THR C C 1
ATOM 2519 O O . THR C 1 28 ? -2.976 30.694 12.648 1.00 20.63 28 THR C O 1
ATOM 2523 N N . THR C 1 29 ? -2.671 32.173 14.313 1.00 19.16 29 THR C N 1
ATOM 2524 C CA . THR C 1 29 ? -4.106 32.441 14.435 1.00 18.76 29 THR C CA 1
ATOM 2525 C C . THR C 1 29 ? -4.582 33.241 13.218 1.00 19.71 29 THR C C 1
ATOM 2526 O O . THR C 1 29 ? -5.651 32.968 12.672 1.00 18.63 29 THR C O 1
ATO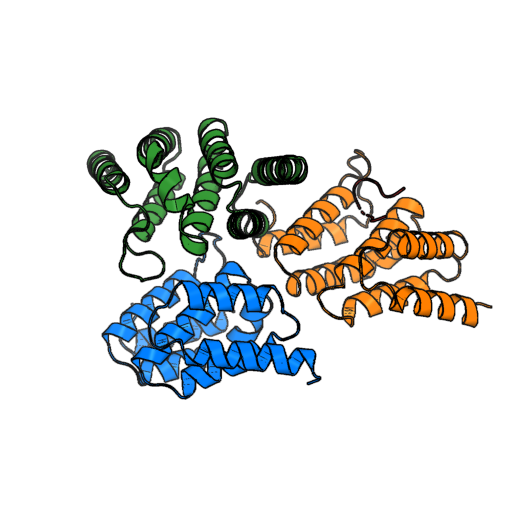M 2530 N N . LEU C 1 30 ? -3.787 34.222 12.791 1.00 17.88 30 LEU C N 1
ATOM 2531 C CA . LEU C 1 30 ? -4.130 35.008 11.610 1.00 19.64 30 LEU C CA 1
ATOM 2532 C C . LEU C 1 30 ? -4.168 34.079 10.392 1.00 18.71 30 LEU C C 1
ATOM 2533 O O . LEU C 1 30 ? -5.012 34.235 9.514 1.00 20.75 30 LEU C O 1
ATOM 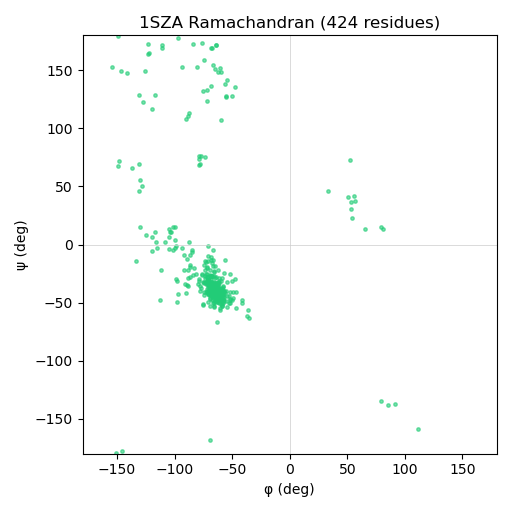2538 N N . THR C 1 31 ? -3.254 33.112 10.350 1.00 18.52 31 THR C N 1
ATOM 2539 C CA . THR C 1 31 ? -3.186 32.141 9.251 1.00 18.13 31 THR C CA 1
ATOM 2540 C C . THR C 1 31 ? -4.451 31.277 9.250 1.00 18.06 31 THR C C 1
ATOM 2541 O O . THR C 1 31 ? -5.038 31.025 8.200 1.00 19.49 31 THR C O 1
ATOM 2545 N N . LYS C 1 32 ? -4.859 30.833 10.437 1.00 19.66 32 LYS C N 1
ATOM 2546 C CA . LYS C 1 32 ? -6.074 30.030 10.620 1.00 21.56 32 LYS C CA 1
ATOM 2547 C C . LYS C 1 32 ? -7.293 30.790 10.091 1.00 21.13 32 LYS C C 1
ATOM 2548 O O . LYS C 1 32 ? -8.129 30.227 9.388 1.00 20.12 32 LYS C O 1
ATOM 2554 N N . LEU C 1 33 ? -7.400 32.063 10.471 1.00 20.60 33 LEU C N 1
ATOM 2555 C CA . LEU C 1 33 ? -8.516 32.905 10.042 1.00 20.83 33 LEU C CA 1
ATOM 2556 C C . LEU C 1 33 ? -8.561 33.047 8.526 1.00 18.54 33 LEU C C 1
ATOM 2557 O O . LEU C 1 33 ? -9.634 33.042 7.932 1.00 20.11 33 LEU C O 1
ATOM 2562 N N . ALA C 1 34 ? -7.390 33.173 7.911 1.00 17.99 34 ALA C N 1
ATOM 2563 C CA . ALA C 1 34 ? -7.279 33.293 6.459 1.00 18.85 34 ALA C CA 1
ATOM 2564 C C . ALA C 1 34 ? -7.706 31.992 5.754 1.00 20.58 34 ALA C C 1
ATOM 2565 O O . ALA C 1 34 ? -8.322 32.027 4.688 1.00 22.66 34 ALA C O 1
ATOM 2567 N N . GLU C 1 35 ? -7.372 30.852 6.356 1.00 21.28 35 GLU C N 1
ATOM 2568 C CA . GLU C 1 35 ? -7.718 29.538 5.805 1.00 23.91 35 GLU C CA 1
ATOM 2569 C C . GLU C 1 35 ? -9.228 29.259 5.892 1.00 25.31 35 GLU C C 1
ATOM 2570 O O . GLU C 1 35 ? -9.832 28.768 4.935 1.00 25.09 35 GLU C O 1
ATOM 2576 N N . GLU C 1 36 ? -9.835 29.589 7.030 1.00 27.13 36 GLU C N 1
ATOM 2577 C CA . GLU C 1 36 ? -11.264 29.344 7.242 1.00 28.27 36 GLU C CA 1
ATOM 2578 C C . GLU C 1 36 ? -12.226 30.441 6.763 1.00 28.23 36 GLU C C 1
ATOM 2579 O O . GLU C 1 36 ? -13.447 30.240 6.755 1.00 26.60 36 GLU C O 1
ATOM 2585 N N . ASN C 1 37 ? -11.699 31.598 6.374 1.00 27.29 37 ASN C N 1
ATOM 2586 C CA . ASN C 1 37 ? -12.556 32.697 5.922 1.00 25.59 37 ASN C CA 1
ATOM 2587 C C . ASN C 1 37 ? -12.080 33.270 4.603 1.00 27.05 37 ASN C C 1
ATOM 2588 O O . ASN C 1 37 ? -12.001 34.497 4.445 1.00 26.62 37 ASN C O 1
ATOM 2593 N N . ILE C 1 38 ? -11.770 32.387 3.655 1.00 27.37 38 ILE C N 1
ATOM 2594 C CA . ILE C 1 38 ? -11.285 32.818 2.350 1.00 29.23 38 ILE C CA 1
ATOM 2595 C C . ILE C 1 38 ? -12.177 33.856 1.682 1.00 29.68 38 ILE C C 1
ATOM 2596 O O . ILE C 1 38 ? -11.707 34.653 0.873 1.00 31.11 38 ILE C O 1
ATOM 2601 N N . SER C 1 39 ? -13.457 33.875 2.037 1.00 30.49 39 SER C N 1
ATOM 2602 C CA . SER C 1 39 ? -14.373 34.851 1.448 1.00 31.42 39 SER C CA 1
ATOM 2603 C C . SER C 1 39 ? -14.003 36.295 1.825 1.00 32.21 39 SER C C 1
ATOM 2604 O O . SER C 1 39 ? -14.429 37.244 1.162 1.00 32.08 39 SER C O 1
ATOM 2607 N N . CYS C 1 40 ? -13.210 36.459 2.884 1.00 30.54 40 CYS C N 1
ATOM 2608 C CA . CYS C 1 40 ? -12.788 37.787 3.336 1.00 28.87 40 CYS C CA 1
ATOM 2609 C C . CYS C 1 40 ? -11.338 38.084 2.945 1.00 28.19 40 CYS C C 1
ATOM 2610 O O . CYS C 1 40 ? -10.747 39.058 3.411 1.00 26.86 40 CYS C O 1
ATOM 2613 N N . ALA C 1 41 ? -10.774 37.240 2.088 1.00 27.49 41 ALA C N 1
ATOM 2614 C CA . ALA C 1 41 ? -9.386 37.364 1.655 1.00 26.52 41 ALA C CA 1
ATOM 2615 C C . ALA C 1 41 ? -8.849 38.763 1.337 1.00 27.22 41 ALA C C 1
ATOM 2616 O O . ALA C 1 41 ? -7.786 39.138 1.839 1.00 25.24 41 ALA C O 1
ATOM 2618 N N . GLN C 1 42 ? -9.553 39.535 0.509 1.00 26.91 42 GLN C N 1
ATOM 2619 C CA . GLN C 1 42 ? -9.053 40.865 0.147 1.00 28.50 42 GLN C CA 1
ATOM 2620 C C . GLN C 1 42 ? -9.008 41.833 1.326 1.00 27.84 42 GLN C C 1
ATOM 2621 O O . GLN C 1 42 ? -8.124 42.688 1.399 1.00 27.12 42 GLN C O 1
ATOM 2627 N N . TYR C 1 43 ? -9.956 41.708 2.248 1.00 26.52 43 TYR C N 1
ATOM 2628 C CA . TYR C 1 43 ? -9.951 42.575 3.415 1.00 26.19 43 TYR C CA 1
ATOM 2629 C C . TYR C 1 43 ? -8.694 42.273 4.244 1.00 26.33 43 TYR C C 1
ATOM 2630 O O . TYR C 1 43 ? -8.061 43.191 4.773 1.00 25.87 43 TYR C O 1
ATOM 2639 N N . PHE C 1 44 ? -8.326 40.992 4.340 1.00 22.75 44 PHE C N 1
ATOM 2640 C CA . PHE C 1 44 ? -7.139 40.592 5.109 1.00 22.68 44 PHE C CA 1
ATOM 2641 C C . PHE C 1 44 ? -5.859 41.111 4.458 1.00 22.98 44 PHE C C 1
ATOM 2642 O O . PHE C 1 44 ? -4.909 41.496 5.144 1.00 21.94 44 PHE C O 1
ATOM 2650 N N . VAL C 1 45 ? -5.833 41.103 3.128 1.00 24.08 45 VAL C N 1
ATOM 2651 C CA . VAL C 1 45 ? -4.679 41.599 2.387 1.00 24.87 45 VAL C CA 1
ATOM 2652 C C . VAL C 1 45 ? -4.484 43.103 2.651 1.00 25.64 45 VAL C C 1
ATOM 2653 O O . VAL C 1 45 ? -3.372 43.546 2.954 1.00 24.90 45 VAL C O 1
ATOM 2657 N N . ASP C 1 46 ? -5.571 43.874 2.566 1.00 26.73 46 ASP C N 1
ATOM 2658 C CA . ASP C 1 46 ? -5.520 45.324 2.805 1.00 27.45 46 ASP C CA 1
ATOM 2659 C C . ASP C 1 46 ? -5.003 45.661 4.197 1.00 27.40 46 ASP C C 1
ATOM 2660 O O . ASP C 1 46 ? -4.200 46.584 4.371 1.00 28.22 46 ASP C O 1
ATOM 2665 N N . ALA C 1 47 ? -5.477 44.917 5.189 1.00 26.27 47 ALA C N 1
ATOM 2666 C CA . ALA C 1 47 ? -5.065 45.138 6.567 1.00 26.12 47 ALA C CA 1
ATOM 2667 C C . ALA C 1 47 ? -3.560 44.946 6.730 1.00 26.46 47 ALA C C 1
ATOM 2668 O O . ALA C 1 47 ? -2.872 45.783 7.321 1.00 26.59 47 ALA C O 1
ATOM 2670 N N . ILE C 1 48 ? -3.048 43.844 6.193 1.00 26.79 48 ILE C N 1
ATOM 2671 C CA . ILE C 1 48 ? -1.628 43.532 6.292 1.00 25.78 48 ILE C CA 1
ATOM 2672 C C . ILE C 1 48 ? -0.726 44.523 5.550 1.00 27.36 48 ILE C C 1
ATOM 2673 O O . ILE C 1 48 ? 0.301 44.953 6.082 1.00 25.79 48 ILE C O 1
ATOM 2678 N N . GLU C 1 49 ? -1.106 44.899 4.336 1.00 28.74 49 GLU C N 1
ATOM 2679 C CA . GLU C 1 49 ? -0.289 45.836 3.573 1.00 33.06 49 GLU C CA 1
ATOM 2680 C C . GLU C 1 49 ? -0.260 47.213 4.246 1.00 33.91 49 GLU C C 1
ATOM 2681 O O . GLU C 1 49 ? 0.790 47.844 4.339 1.00 33.13 49 GLU C O 1
ATOM 2687 N N . SER C 1 50 ? -1.418 47.660 4.725 1.00 35.85 50 SER C N 1
ATOM 2688 C CA . SER C 1 50 ? -1.532 48.949 5.395 1.00 36.27 50 SER C CA 1
ATOM 2689 C C . SER C 1 50 ? -0.678 48.974 6.663 1.00 36.90 50 SER C C 1
ATOM 2690 O O . SER C 1 50 ? -0.044 49.982 6.976 1.00 36.86 50 SER C O 1
ATOM 2693 N N . ARG C 1 51 ? -0.663 47.858 7.385 1.00 36.48 51 ARG C N 1
ATOM 2694 C CA . ARG C 1 51 ? 0.117 47.744 8.612 1.00 36.88 51 ARG C CA 1
ATOM 2695 C C . ARG C 1 51 ? 1.600 47.878 8.256 1.00 37.00 51 ARG C C 1
ATOM 2696 O O . ARG C 1 51 ? 2.360 48.548 8.953 1.00 36.78 51 ARG C O 1
ATOM 2704 N N . ILE C 1 52 ? 1.999 47.242 7.157 1.00 36.45 52 ILE C N 1
ATOM 2705 C CA . ILE C 1 52 ? 3.383 47.285 6.697 1.00 37.18 52 ILE C CA 1
ATOM 2706 C C . ILE C 1 52 ? 3.846 48.704 6.343 1.00 40.24 52 ILE C C 1
ATOM 2707 O O . ILE C 1 52 ? 5.014 49.052 6.526 1.00 39.90 52 ILE C O 1
ATOM 2712 N N . GLU C 1 53 ? 2.927 49.524 5.848 1.00 42.57 53 GLU C N 1
ATOM 2713 C CA . GLU C 1 53 ? 3.264 50.889 5.466 1.00 45.79 53 GLU C CA 1
ATOM 2714 C C . GLU C 1 53 ? 3.152 51.928 6.591 1.00 45.82 53 GLU C C 1
ATOM 2715 O O . GLU C 1 53 ? 3.865 52.929 6.578 1.00 46.57 53 GLU C O 1
ATOM 2721 N N . LYS C 1 54 ? 2.268 51.687 7.557 1.00 46.12 54 LYS C N 1
ATOM 2722 C CA . LYS C 1 54 ? 2.055 52.616 8.666 1.00 46.89 54 LYS C CA 1
ATOM 2723 C C . LYS C 1 54 ? 2.911 52.420 9.920 1.00 47.77 54 LYS C C 1
ATOM 2724 O O . LYS C 1 54 ? 3.370 53.397 10.509 1.00 47.10 54 LYS C O 1
ATOM 2730 N N . CYS C 1 55 ? 3.115 51.176 10.345 1.00 47.62 55 CYS C N 1
ATOM 2731 C CA . CYS C 1 55 ? 3.894 50.928 11.556 1.00 48.29 55 CYS C CA 1
ATOM 2732 C C . CYS C 1 55 ? 5.342 51.384 11.409 1.00 49.04 55 CYS C C 1
ATOM 2733 O O . CYS C 1 55 ? 5.770 51.761 10.320 1.00 49.09 55 CYS C O 1
ATOM 2736 N N . MET C 1 56 ? 6.091 51.357 12.508 1.00 50.22 56 MET C N 1
ATOM 2737 C CA . MET C 1 56 ? 7.484 51.782 12.476 1.00 51.58 56 MET C CA 1
ATOM 2738 C C . MET C 1 56 ? 8.402 50.691 11.930 1.00 51.46 56 MET C C 1
ATOM 2739 O O . MET C 1 56 ? 8.102 49.502 12.035 1.00 50.61 56 MET C O 1
ATOM 2744 N N . PRO C 1 57 ? 9.541 51.090 11.337 1.00 51.25 57 PRO C N 1
ATOM 2745 C CA . PRO C 1 57 ? 10.524 50.171 10.755 1.00 51.21 57 PRO C CA 1
ATOM 2746 C C . PRO C 1 57 ? 10.693 48.868 11.522 1.00 51.61 57 PRO C C 1
ATOM 2747 O O . PRO C 1 57 ? 10.521 47.776 10.973 1.00 50.98 57 PRO C O 1
ATOM 2751 N N . LYS C 1 58 ? 11.026 48.995 12.798 1.00 51.53 58 LYS C N 1
ATOM 2752 C CA . LYS C 1 58 ? 11.237 47.843 13.657 1.00 52.11 58 LYS C CA 1
ATOM 2753 C C . LYS C 1 58 ? 10.156 46.764 13.593 1.00 50.58 58 LYS C C 1
ATOM 2754 O O . LYS C 1 58 ? 10.455 45.586 13.783 1.00 52.07 58 LYS C O 1
ATOM 2760 N N . GLN C 1 59 ? 8.913 47.152 13.312 1.00 48.29 59 GLN C N 1
ATOM 2761 C CA . GLN C 1 59 ? 7.808 46.192 13.270 1.00 44.25 59 GLN C CA 1
ATOM 2762 C C . GLN C 1 59 ? 7.235 45.844 11.886 1.00 41.05 59 GLN C C 1
ATOM 2763 O O . GLN C 1 59 ? 6.277 45.072 11.782 1.00 38.84 59 GLN C O 1
ATOM 2769 N N . LYS C 1 60 ? 7.809 46.413 10.831 1.00 36.33 60 LYS C N 1
ATOM 2770 C CA . LYS C 1 60 ? 7.350 46.128 9.476 1.00 32.44 60 LYS C CA 1
ATOM 2771 C C . LYS C 1 60 ? 7.687 44.673 9.121 1.00 31.02 60 LYS C C 1
ATOM 2772 O O . LYS C 1 60 ? 7.009 44.045 8.308 1.00 29.28 60 LYS C O 1
ATOM 2778 N N . LEU C 1 61 ? 8.738 44.150 9.746 1.00 27.82 61 LEU C N 1
ATOM 2779 C CA . LEU C 1 61 ? 9.192 42.783 9.506 1.00 28.27 61 LEU C CA 1
ATOM 2780 C C . LEU C 1 61 ? 8.196 41.714 9.962 1.00 27.80 61 LEU C C 1
ATOM 2781 O O . LEU C 1 61 ? 7.957 40.739 9.255 1.00 27.03 61 LEU C O 1
ATOM 2786 N N . TYR C 1 62 ? 7.627 41.894 11.147 1.00 26.83 62 TYR C N 1
ATOM 2787 C CA . TYR C 1 62 ? 6.689 40.921 11.686 1.00 28.01 62 TYR C CA 1
ATOM 2788 C C . TYR C 1 62 ? 5.402 40.884 10.878 1.00 28.01 62 TYR C C 1
ATOM 2789 O O . TYR C 1 62 ? 4.721 39.856 10.819 1.00 28.16 62 TYR C O 1
ATOM 2798 N N . ALA C 1 63 ? 5.075 42.006 10.248 1.00 26.64 63 ALA C N 1
ATOM 2799 C CA . ALA C 1 63 ? 3.884 42.074 9.419 1.00 25.97 63 ALA C CA 1
ATOM 2800 C C . ALA C 1 63 ? 4.178 41.251 8.164 1.00 24.92 63 ALA C C 1
ATOM 2801 O O . ALA C 1 63 ? 3.292 40.600 7.609 1.00 25.68 63 ALA C O 1
ATOM 2803 N N . PHE C 1 64 ? 5.434 41.276 7.727 1.00 23.97 64 PHE C N 1
ATOM 2804 C CA . PHE C 1 64 ? 5.846 40.505 6.556 1.00 24.13 64 PHE C CA 1
ATOM 2805 C C . PHE C 1 64 ? 5.861 39.003 6.883 1.00 22.62 64 PHE C C 1
ATOM 2806 O O . PHE C 1 64 ? 5.679 38.173 5.995 1.00 21.48 64 PHE C O 1
ATOM 2814 N N . TYR C 1 65 ? 6.078 38.657 8.152 1.00 21.28 65 TYR C N 1
ATOM 2815 C CA . TYR C 1 65 ? 6.080 37.247 8.558 1.00 20.42 65 TYR C CA 1
ATOM 2816 C C . TYR C 1 65 ? 4.652 36.693 8.539 1.00 20.24 65 TYR C C 1
ATOM 2817 O O . TYR C 1 65 ? 4.439 35.507 8.274 1.00 20.41 65 TYR C O 1
ATOM 2826 N N . ALA C 1 66 ? 3.675 37.552 8.819 1.00 18.19 66 ALA C N 1
ATOM 2827 C CA . ALA C 1 66 ? 2.273 37.137 8.803 1.00 17.48 66 ALA C CA 1
ATOM 2828 C C . ALA C 1 66 ? 1.887 36.875 7.348 1.00 17.46 66 ALA C C 1
ATOM 2829 O O . ALA C 1 66 ? 1.179 35.915 7.039 1.00 18.04 66 ALA C O 1
ATOM 2831 N N . LEU C 1 67 ? 2.366 37.743 6.460 1.00 17.67 67 LEU C N 1
ATOM 2832 C CA . LEU C 1 67 ? 2.112 37.615 5.029 1.00 18.61 67 LEU C CA 1
ATOM 2833 C C . LEU C 1 67 ? 2.741 36.295 4.559 1.00 19.77 67 LEU C C 1
ATOM 2834 O O . LEU C 1 67 ? 2.109 35.516 3.842 1.00 19.73 67 LEU C O 1
ATOM 2839 N N . ASP C 1 68 ? 3.974 36.043 4.999 1.00 20.29 68 ASP C N 1
ATOM 2840 C CA . ASP C 1 68 ? 4.715 34.826 4.647 1.00 19.47 68 ASP C CA 1
ATOM 2841 C C . ASP C 1 68 ? 3.987 33.542 5.069 1.00 19.22 68 ASP C C 1
ATOM 2842 O O . ASP C 1 68 ? 3.780 32.642 4.253 1.00 19.26 68 ASP C O 1
ATOM 2847 N N . SER C 1 69 ? 3.605 33.455 6.343 1.00 17.54 69 SER C N 1
ATOM 2848 C CA . SER C 1 69 ? 2.917 32.273 6.854 1.00 17.38 69 SER C CA 1
ATOM 2849 C C . SER C 1 69 ? 1.612 31.970 6.112 1.00 18.54 69 SER C C 1
ATOM 2850 O O . SER C 1 69 ? 1.309 30.811 5.806 1.00 17.84 69 SER C O 1
ATOM 2853 N N . ILE C 1 70 ? 0.838 33.014 5.836 1.00 17.78 70 ILE C N 1
ATOM 2854 C CA . ILE C 1 70 ? -0.424 32.859 5.134 1.00 16.72 70 ILE C CA 1
ATOM 2855 C C . ILE C 1 70 ? -0.213 32.300 3.726 1.00 16.98 70 ILE C C 1
ATOM 2856 O O . ILE C 1 70 ? -0.905 31.368 3.311 1.00 16.56 70 ILE C O 1
ATOM 2861 N N . CYS C 1 71 ? 0.756 32.842 2.998 1.00 16.39 71 CYS C N 1
ATOM 2862 C CA . CYS C 1 71 ? 0.999 32.373 1.635 1.00 17.84 71 CYS C CA 1
ATOM 2863 C C . CYS C 1 71 ? 1.552 30.936 1.559 1.00 17.58 71 CYS C C 1
ATOM 2864 O O . CYS C 1 71 ? 1.150 30.159 0.688 1.00 16.41 71 CYS C O 1
ATOM 2867 N N . LYS C 1 72 ? 2.448 30.583 2.476 1.00 18.02 72 LYS C N 1
ATOM 2868 C CA . LYS C 1 72 ? 3.042 29.242 2.504 1.00 19.97 72 LYS C CA 1
ATOM 2869 C C . LYS C 1 72 ? 2.127 28.138 3.028 1.00 19.28 72 LYS C C 1
ATOM 2870 O O . LYS C 1 72 ? 2.226 26.993 2.591 1.00 18.43 72 LYS C O 1
ATOM 2876 N N . ASN C 1 73 ? 1.255 28.469 3.972 1.00 18.49 73 ASN C N 1
ATOM 2877 C CA . ASN C 1 73 ? 0.370 27.465 4.553 1.00 21.41 73 ASN C CA 1
ATOM 2878 C C . ASN C 1 73 ? -1.053 27.413 3.982 1.00 20.87 73 ASN C C 1
ATOM 2879 O O . ASN C 1 73 ? -1.682 26.352 3.968 1.00 22.07 73 ASN C O 1
ATOM 2884 N N . VAL C 1 74 ? -1.567 28.546 3.517 1.00 20.46 74 VAL C N 1
ATOM 2885 C CA . VAL C 1 74 ? -2.902 28.565 2.935 1.00 18.31 74 VAL C CA 1
ATOM 2886 C C . VAL C 1 74 ? -2.785 28.500 1.412 1.00 18.64 74 VAL C C 1
ATOM 2887 O O . VAL C 1 74 ? -3.435 27.672 0.767 1.00 17.88 74 VAL C O 1
ATOM 2891 N N . GLY C 1 75 ? -1.938 29.362 0.847 1.00 17.09 75 GLY C N 1
ATOM 2892 C CA . GLY C 1 75 ? -1.756 29.399 -0.595 1.00 16.11 75 GLY C CA 1
ATOM 2893 C C . GLY C 1 75 ? -2.697 30.394 -1.257 1.00 19.02 75 GLY C C 1
ATOM 2894 O O . GLY C 1 75 ? -2.895 31.518 -0.762 1.00 17.58 75 GLY C O 1
ATOM 2895 N N . SER C 1 76 ? -3.284 29.984 -2.378 1.00 17.86 76 SER C N 1
ATOM 2896 C CA . SER C 1 76 ? -4.219 30.834 -3.112 1.00 20.17 76 SER C CA 1
ATOM 2897 C C . SER C 1 76 ? -5.485 31.105 -2.279 1.00 20.82 76 SER C C 1
ATOM 2898 O O . SER C 1 76 ? -5.885 30.277 -1.454 1.00 20.18 76 SER C O 1
ATOM 2901 N N . PRO C 1 77 ? -6.137 32.267 -2.485 1.00 21.43 77 PRO C N 1
ATOM 2902 C CA . PRO C 1 77 ? -5.807 33.362 -3.411 1.00 20.81 77 PRO C CA 1
ATOM 2903 C C . PRO C 1 77 ? -4.852 34.410 -2.819 1.00 21.05 77 PRO C C 1
ATOM 2904 O O . PRO C 1 77 ? -4.528 35.404 -3.470 1.00 19.84 77 PRO C O 1
ATOM 2908 N N . TYR C 1 78 ? -4.407 34.195 -1.585 1.00 19.84 78 TYR C N 1
ATOM 2909 C CA . TYR C 1 78 ? -3.490 35.135 -0.936 1.00 21.40 78 TYR C CA 1
ATOM 2910 C C . TYR C 1 78 ? -2.189 35.309 -1.719 1.00 22.17 78 TYR C C 1
ATOM 2911 O O . TYR C 1 78 ? -1.653 36.418 -1.814 1.00 22.26 78 TYR C O 1
ATOM 2920 N N . THR C 1 79 ? -1.681 34.219 -2.283 1.00 22.11 79 THR C N 1
ATOM 2921 C CA . THR C 1 79 ? -0.456 34.289 -3.072 1.00 24.01 79 THR C CA 1
ATOM 2922 C C . THR C 1 79 ? -0.696 35.198 -4.287 1.00 25.42 79 THR C C 1
ATOM 2923 O O . THR C 1 79 ? 0.179 35.963 -4.701 1.00 26.72 79 THR C O 1
ATOM 2927 N N . ILE C 1 80 ? -1.897 35.115 -4.844 1.00 25.03 80 ILE C N 1
ATOM 2928 C CA . ILE C 1 80 ? -2.265 35.926 -5.996 1.00 25.39 80 ILE C CA 1
ATOM 2929 C C . ILE C 1 80 ? -2.404 37.410 -5.623 1.00 26.56 80 ILE C C 1
ATOM 2930 O O . ILE C 1 80 ? -1.769 38.268 -6.239 1.00 27.18 80 ILE C O 1
ATOM 2935 N N . TYR C 1 81 ? -3.211 37.706 -4.604 1.00 25.95 81 TYR C N 1
ATOM 2936 C CA . TYR C 1 81 ? -3.437 39.090 -4.176 1.00 26.30 81 TYR C CA 1
ATOM 2937 C C . TYR C 1 81 ? -2.219 39.885 -3.694 1.00 26.87 81 TYR C C 1
ATOM 2938 O O . TYR C 1 81 ? -2.079 41.062 -4.033 1.00 27.30 81 TYR C O 1
ATOM 2947 N N . PHE C 1 82 ? -1.355 39.260 -2.896 1.00 25.70 82 PHE C N 1
ATOM 2948 C CA . PHE C 1 82 ? -0.156 39.926 -2.374 1.00 24.51 82 PHE C CA 1
ATOM 2949 C C . PHE C 1 82 ? 0.901 40.220 -3.444 1.00 25.12 82 PHE C C 1
ATOM 2950 O O . PHE C 1 82 ? 1.754 41.086 -3.250 1.00 25.56 82 PHE C O 1
ATOM 2958 N N . SER C 1 83 ? 0.852 39.496 -4.559 1.00 25.45 83 SER C N 1
ATOM 2959 C CA . SER C 1 83 ? 1.817 39.679 -5.650 1.00 28.80 83 SER C CA 1
ATOM 2960 C C . SER C 1 83 ? 1.810 41.065 -6.299 1.00 29.41 83 SER C C 1
ATOM 2961 O O . SER C 1 83 ? 2.839 41.527 -6.797 1.00 27.92 83 SER C O 1
ATOM 2964 N N . ARG C 1 84 ? 0.654 41.719 -6.287 1.00 30.64 84 ARG C N 1
ATOM 2965 C CA . ARG C 1 84 ? 0.487 43.038 -6.898 1.00 33.51 84 ARG C CA 1
ATOM 2966 C C . ARG C 1 84 ? 1.343 44.166 -6.320 1.00 33.11 84 ARG C C 1
ATOM 2967 O O . ARG C 1 84 ? 2.003 44.881 -7.070 1.00 32.99 84 ARG C O 1
ATOM 2975 N N . ASN C 1 85 ? 1.341 44.331 -4.999 1.00 32.06 85 ASN C N 1
ATOM 2976 C CA . ASN C 1 85 ? 2.136 45.388 -4.370 1.00 31.79 85 ASN C CA 1
ATOM 2977 C C . ASN C 1 85 ? 3.397 44.861 -3.681 1.00 31.31 85 ASN C C 1
ATOM 2978 O O . ASN C 1 85 ? 4.112 45.624 -3.021 1.00 30.55 85 ASN C O 1
ATOM 2983 N N . LEU C 1 86 ? 3.678 43.570 -3.845 1.00 29.38 86 LEU C N 1
ATOM 2984 C CA . LEU C 1 86 ? 4.837 42.946 -3.210 1.00 28.28 86 LEU C CA 1
ATOM 2985 C C . LEU C 1 86 ? 6.177 43.651 -3.435 1.00 28.19 86 LEU C C 1
ATOM 2986 O O . LEU C 1 86 ? 6.928 43.868 -2.482 1.00 26.87 86 LEU C O 1
ATOM 2991 N N . PHE C 1 87 ? 6.493 44.001 -4.680 1.00 29.25 87 PHE C N 1
ATOM 2992 C CA . PHE C 1 87 ? 7.768 44.667 -4.955 1.00 30.70 87 PHE C CA 1
ATOM 2993 C C . PHE C 1 87 ? 7.927 46.003 -4.222 1.00 31.22 87 PHE C C 1
ATOM 2994 O O . PHE C 1 87 ? 8.890 46.196 -3.483 1.00 31.16 87 PHE C O 1
ATOM 3002 N N . ASN C 1 88 ? 6.986 46.920 -4.436 1.00 32.93 88 ASN C N 1
ATOM 3003 C CA . ASN C 1 88 ? 7.027 48.240 -3.798 1.00 34.78 88 ASN C CA 1
ATOM 3004 C C . ASN C 1 88 ? 7.118 48.142 -2.280 1.00 34.91 88 ASN C C 1
ATOM 3005 O O . ASN C 1 88 ? 7.956 48.797 -1.657 1.00 34.59 88 ASN C O 1
ATOM 3010 N N . LEU C 1 89 ? 6.252 47.322 -1.690 1.00 34.42 89 LEU C N 1
ATOM 3011 C CA . LEU C 1 89 ? 6.234 47.129 -0.241 1.00 33.21 89 LEU C CA 1
ATOM 3012 C C . LEU C 1 89 ? 7.569 46.624 0.288 1.00 30.78 89 LEU C C 1
ATOM 3013 O O . LEU C 1 89 ? 8.076 47.113 1.298 1.00 29.39 89 LEU C O 1
ATOM 3018 N N . TYR C 1 90 ? 8.135 45.642 -0.402 1.00 30.30 90 TYR C N 1
ATOM 3019 C CA . TYR C 1 90 ? 9.415 45.065 -0.010 1.00 28.75 90 TYR C CA 1
ATOM 3020 C C . TYR C 1 90 ? 10.557 46.085 -0.137 1.00 30.14 90 TYR C C 1
ATOM 3021 O O . TYR C 1 90 ? 11.396 46.207 0.761 1.00 28.47 90 TYR C O 1
ATOM 3030 N N . LYS C 1 91 ? 10.585 46.820 -1.243 1.00 30.32 91 LYS C N 1
ATOM 3031 C CA . LYS C 1 91 ? 11.635 47.815 -1.458 1.00 32.69 91 LYS C CA 1
ATOM 3032 C C . LYS C 1 91 ? 11.580 48.982 -0.468 1.00 32.57 91 LYS C C 1
ATOM 3033 O O . LYS C 1 91 ? 12.571 49.280 0.195 1.00 32.43 91 LYS C O 1
ATOM 3039 N N . ARG C 1 92 ? 10.428 49.641 -0.364 1.00 33.59 92 ARG C N 1
ATOM 3040 C CA . ARG C 1 92 ? 10.299 50.771 0.550 1.00 35.79 92 ARG C CA 1
ATOM 3041 C C . ARG C 1 92 ? 10.620 50.362 1.980 1.00 36.02 92 ARG C C 1
ATOM 3042 O O . ARG C 1 92 ? 11.190 51.147 2.743 1.00 35.67 92 ARG C O 1
ATOM 3050 N N . THR C 1 93 ? 10.246 49.134 2.342 1.00 34.42 93 THR C N 1
ATOM 3051 C CA . THR C 1 93 ? 10.512 48.619 3.682 1.00 31.70 93 THR C CA 1
ATOM 3052 C C . THR C 1 93 ? 12.011 48.405 3.854 1.00 32.01 93 THR C C 1
ATOM 3053 O O . THR C 1 93 ? 12.591 48.778 4.876 1.00 31.52 93 THR C O 1
ATOM 3057 N N . TYR C 1 94 ? 12.630 47.793 2.849 1.00 31.57 94 TYR C N 1
ATOM 3058 C CA . TYR C 1 94 ? 14.061 47.518 2.879 1.00 33.15 94 TYR C CA 1
ATOM 3059 C C . TYR C 1 94 ? 14.862 48.809 3.056 1.00 35.21 94 TYR C C 1
ATOM 3060 O O . TYR C 1 94 ? 15.822 48.855 3.825 1.00 35.34 94 TYR C O 1
ATOM 3069 N N . LEU C 1 95 ? 14.454 49.860 2.352 1.00 37.20 95 LEU C N 1
ATOM 3070 C CA . LEU C 1 95 ? 15.143 51.142 2.432 1.00 40.11 95 LEU C CA 1
ATOM 3071 C C . LEU C 1 95 ? 14.910 51.905 3.735 1.00 41.39 95 LEU C C 1
ATOM 3072 O O . LEU C 1 95 ? 15.644 52.845 4.039 1.00 43.24 95 LEU C O 1
ATOM 3077 N N . LEU C 1 96 ? 13.901 51.508 4.505 1.00 41.61 96 LEU C N 1
ATOM 3078 C CA . LEU C 1 96 ? 13.594 52.197 5.755 1.00 41.56 96 LEU C CA 1
ATOM 3079 C C . LEU C 1 96 ? 14.008 51.467 7.034 1.00 43.01 96 LEU C C 1
ATOM 3080 O O . LEU C 1 96 ? 13.854 52.010 8.127 1.00 44.93 96 LEU C O 1
ATOM 3085 N N . VAL C 1 97 ? 14.531 50.250 6.912 1.00 43.38 97 VAL C N 1
ATOM 3086 C CA . VAL C 1 97 ? 14.938 49.486 8.090 1.00 43.05 97 VAL C CA 1
ATOM 3087 C C . VAL C 1 97 ? 16.453 49.331 8.193 1.00 44.55 97 VAL C C 1
ATOM 3088 O O . VAL C 1 97 ? 17.179 49.627 7.244 1.00 44.95 97 VAL C O 1
ATOM 3092 N N . ASP C 1 98 ? 16.918 48.856 9.347 1.00 46.30 98 ASP C N 1
ATOM 3093 C CA . ASP C 1 98 ? 18.345 48.667 9.593 1.00 48.70 98 ASP C CA 1
ATOM 3094 C C . ASP C 1 98 ? 18.929 47.439 8.905 1.00 49.19 98 ASP C C 1
ATOM 3095 O O . ASP C 1 98 ? 18.204 46.631 8.326 1.00 50.34 98 ASP C O 1
ATOM 3100 N N . ASN C 1 99 ? 20.249 47.306 8.982 1.00 49.08 99 ASN C N 1
ATOM 3101 C CA . ASN C 1 99 ? 20.959 46.202 8.346 1.00 48.88 99 ASN C CA 1
ATOM 3102 C C . ASN C 1 99 ? 20.596 44.812 8.855 1.00 47.56 99 ASN C C 1
ATOM 3103 O O . ASN C 1 99 ? 20.501 43.868 8.072 1.00 47.72 99 ASN C O 1
ATOM 3108 N N . THR C 1 100 ? 20.407 44.675 10.162 1.00 46.11 100 THR C N 1
ATOM 3109 C CA . THR C 1 100 ? 20.045 43.382 10.726 1.00 44.51 100 THR C CA 1
ATOM 3110 C C . THR C 1 100 ? 18.708 42.946 10.133 1.00 42.37 100 THR C C 1
ATOM 3111 O O . THR C 1 100 ? 18.545 41.800 9.711 1.00 42.07 100 THR C O 1
ATOM 3115 N N . THR C 1 101 ? 17.759 43.875 10.091 1.00 40.82 101 THR C N 1
ATOM 3116 C CA . THR C 1 101 ? 16.442 43.590 9.544 1.00 39.77 101 THR C CA 1
ATOM 3117 C C . THR C 1 101 ? 16.544 43.299 8.050 1.00 40.43 101 THR C C 1
ATOM 3118 O O . THR C 1 101 ? 15.775 42.502 7.515 1.00 39.28 101 THR C O 1
ATOM 3122 N N . ARG C 1 102 ? 17.498 43.941 7.378 1.00 40.00 102 ARG C N 1
ATOM 3123 C CA . ARG C 1 102 ? 17.684 43.732 5.947 1.00 40.00 102 ARG C CA 1
ATOM 3124 C C . ARG C 1 102 ? 18.142 42.305 5.665 1.00 39.58 102 ARG C C 1
ATOM 3125 O O . ARG C 1 102 ? 17.709 41.687 4.690 1.00 38.61 102 ARG C O 1
ATOM 3133 N N . THR C 1 103 ? 19.014 41.783 6.523 1.00 38.46 103 THR C N 1
ATOM 3134 C CA . THR C 1 103 ? 19.526 40.426 6.367 1.00 38.76 103 THR C CA 1
ATOM 3135 C C . THR C 1 103 ? 18.392 39.397 6.423 1.00 37.60 103 THR C C 1
ATOM 3136 O O . THR C 1 103 ? 18.369 38.439 5.648 1.00 38.18 103 THR C O 1
ATOM 3140 N N . LYS C 1 104 ? 17.456 39.594 7.345 1.00 34.43 104 LYS C N 1
ATOM 3141 C CA . LYS C 1 104 ? 16.335 38.671 7.482 1.00 33.12 104 LYS C CA 1
ATOM 3142 C C . LYS C 1 104 ? 15.351 38.788 6.325 1.00 32.12 104 LYS C C 1
ATOM 3143 O O . LYS C 1 104 ? 14.734 37.802 5.928 1.00 30.91 104 LYS C O 1
ATOM 3149 N N . LEU C 1 105 ? 15.216 39.991 5.779 1.00 29.71 105 LEU C N 1
ATOM 3150 C CA . LEU C 1 105 ? 14.331 40.211 4.649 1.00 29.41 105 LEU C CA 1
ATOM 3151 C C . LEU C 1 105 ? 14.883 39.445 3.445 1.00 29.32 105 LEU C C 1
ATOM 3152 O O . LEU C 1 105 ? 14.133 39.040 2.555 1.00 28.49 105 LEU C O 1
ATOM 3157 N N . ILE C 1 106 ? 16.196 39.233 3.434 1.00 29.41 106 ILE C N 1
ATOM 3158 C CA . ILE C 1 106 ? 16.845 38.515 2.341 1.00 29.84 106 ILE C CA 1
ATOM 3159 C C . ILE C 1 106 ? 16.655 37.002 2.452 1.00 29.05 106 ILE C C 1
ATOM 3160 O O . ILE C 1 106 ? 16.432 36.332 1.448 1.00 26.81 106 ILE C O 1
ATOM 3165 N N . ASN C 1 107 ? 16.732 36.468 3.670 1.00 29.73 107 ASN C N 1
ATOM 3166 C CA . ASN C 1 107 ? 16.548 35.034 3.882 1.00 30.51 107 ASN C CA 1
ATOM 3167 C C . ASN C 1 107 ? 15.110 34.640 3.556 1.00 29.67 107 ASN C C 1
ATOM 3168 O O . ASN C 1 107 ? 14.860 33.581 2.972 1.00 28.78 107 ASN C O 1
ATOM 3173 N N . MET C 1 108 ? 14.172 35.501 3.939 1.00 29.01 108 MET C N 1
ATOM 3174 C CA . MET C 1 108 ? 12.753 35.279 3.682 1.00 29.03 108 MET C CA 1
ATOM 3175 C C . MET C 1 108 ? 12.544 35.174 2.168 1.00 29.63 108 MET C C 1
ATOM 3176 O O . MET C 1 108 ? 11.828 34.293 1.680 1.00 30.28 108 MET C O 1
ATOM 3181 N N . PHE C 1 109 ? 13.191 36.070 1.430 1.00 28.59 109 PHE C N 1
ATOM 3182 C CA . PHE C 1 109 ? 13.102 36.089 -0.026 1.00 26.82 109 PHE C CA 1
ATOM 3183 C C . PHE C 1 109 ? 13.621 34.796 -0.654 1.00 27.75 109 PHE C C 1
ATOM 3184 O O . PHE C 1 109 ? 13.028 34.265 -1.595 1.00 26.80 109 PHE C O 1
ATOM 3192 N N . LYS C 1 110 ? 14.743 34.302 -0.143 1.00 28.85 110 LYS C N 1
ATOM 3193 C CA . LYS C 1 110 ? 15.346 33.076 -0.665 1.00 29.35 110 LYS C CA 1
ATOM 3194 C C . LYS C 1 110 ? 14.409 31.878 -0.558 1.00 27.45 110 LYS C C 1
ATOM 3195 O O . LYS C 1 110 ? 14.333 31.058 -1.464 1.00 27.27 110 LYS C O 1
ATOM 3201 N N . LEU C 1 111 ? 13.694 31.782 0.555 1.00 28.02 111 LEU C N 1
ATOM 3202 C CA . LEU C 1 111 ? 12.760 30.686 0.767 1.00 28.03 111 LEU C CA 1
ATOM 3203 C C . LEU C 1 111 ? 11.514 30.802 -0.111 1.00 26.88 111 LEU C C 1
ATOM 3204 O O . LEU C 1 111 ? 10.821 29.809 -0.341 1.00 27.39 111 LEU C O 1
ATOM 3209 N N . TRP C 1 112 ? 11.225 32.005 -0.599 1.00 24.09 112 TRP C N 1
ATOM 3210 C CA . TRP C 1 112 ? 10.070 32.197 -1.466 1.00 23.13 112 TRP C CA 1
ATOM 3211 C C . TRP C 1 112 ? 10.350 31.543 -2.816 1.00 22.63 112 TRP C C 1
ATOM 3212 O O . TRP C 1 112 ? 9.440 31.347 -3.615 1.00 22.92 112 TRP C O 1
ATOM 3223 N N . LEU C 1 113 ? 11.613 31.201 -3.060 1.00 23.43 113 LEU C N 1
ATOM 3224 C CA . LEU C 1 113 ? 12.013 30.586 -4.324 1.00 25.00 113 LEU C CA 1
ATOM 3225 C C . LEU C 1 113 ? 11.756 29.072 -4.385 1.00 23.08 113 LEU C C 1
ATOM 3226 O O . LEU C 1 113 ? 11.602 28.512 -5.465 1.00 24.01 113 LEU C O 1
ATOM 3231 N N . ASN C 1 114 ? 11.718 28.413 -3.231 1.00 22.94 114 ASN C N 1
ATOM 3232 C CA . ASN C 1 114 ? 11.443 26.973 -3.167 1.00 23.56 114 ASN C CA 1
ATOM 3233 C C . ASN C 1 114 ? 10.740 26.688 -1.842 1.00 23.37 114 ASN C C 1
ATOM 3234 O O . ASN C 1 114 ? 11.291 26.031 -0.959 1.00 23.47 114 ASN C O 1
ATOM 3239 N N . PRO C 1 115 ? 9.500 27.187 -1.689 1.00 23.34 115 PRO C N 1
ATOM 3240 C CA . PRO C 1 115 ? 8.724 26.991 -0.460 1.00 21.13 115 PRO C CA 1
ATOM 3241 C C . PRO C 1 115 ? 8.289 25.545 -0.237 1.00 21.16 115 PRO C C 1
ATOM 3242 O O . PRO C 1 115 ? 7.835 24.879 -1.169 1.00 21.31 115 PRO C O 1
ATOM 3246 N N . ASN C 1 116 ? 8.430 25.066 0.997 1.00 20.81 116 ASN C N 1
ATOM 3247 C CA . ASN C 1 116 ? 8.032 23.702 1.347 1.00 20.95 116 ASN C CA 1
ATOM 3248 C C . ASN C 1 116 ? 8.665 22.642 0.438 1.00 21.23 116 ASN C C 1
ATOM 3249 O O . ASN C 1 116 ? 8.136 21.533 0.306 1.00 21.69 116 ASN C O 1
ATOM 3254 N N . ASP C 1 117 ? 9.787 22.996 -0.186 1.00 21.41 117 ASP C N 1
ATOM 3255 C CA . ASP C 1 117 ? 10.523 22.112 -1.095 1.00 21.67 117 ASP C CA 1
ATOM 3256 C C . ASP C 1 117 ? 9.652 21.538 -2.205 1.00 21.17 117 ASP C C 1
ATOM 3257 O O . ASP C 1 117 ? 9.823 20.389 -2.606 1.00 20.82 117 ASP C O 1
ATOM 3262 N N . THR C 1 118 ? 8.723 22.347 -2.706 1.00 21.38 118 THR C N 1
ATOM 3263 C CA . THR C 1 118 ? 7.827 21.919 -3.779 1.00 20.78 118 THR C CA 1
ATOM 3264 C C . THR C 1 118 ? 8.500 22.167 -5.115 1.00 21.70 118 THR C C 1
ATOM 3265 O O . THR C 1 118 ? 8.108 21.593 -6.124 1.00 21.74 118 THR C O 1
ATOM 3269 N N . GLY C 1 119 ? 9.501 23.043 -5.112 1.00 22.45 119 GLY C N 1
ATOM 3270 C CA . GLY C 1 119 ? 10.212 23.378 -6.333 1.00 22.49 119 GLY C CA 1
ATOM 3271 C C . GLY C 1 119 ? 9.453 24.374 -7.198 1.00 25.18 119 GLY C C 1
ATOM 3272 O O . GLY C 1 119 ? 9.784 24.553 -8.370 1.00 25.11 119 GLY C O 1
ATOM 3273 N N . LEU C 1 120 ? 8.446 25.030 -6.625 1.00 23.87 120 LEU C N 1
ATOM 3274 C CA . LEU C 1 120 ? 7.635 26.000 -7.358 1.00 25.77 120 LEU C CA 1
ATOM 3275 C C . LEU C 1 120 ? 7.567 27.341 -6.617 1.00 24.91 120 LEU C C 1
ATOM 3276 O O . LEU C 1 120 ? 7.140 27.406 -5.473 1.00 25.32 120 LEU C O 1
ATOM 3281 N N . PRO C 1 121 ? 7.990 28.434 -7.269 1.00 26.09 121 PRO C N 1
ATOM 3282 C CA . PRO C 1 121 ? 7.981 29.774 -6.662 1.00 24.94 121 PRO C CA 1
ATOM 3283 C C . PRO C 1 121 ? 6.665 30.140 -5.972 1.00 22.46 121 PRO C C 1
ATOM 3284 O O . PRO C 1 121 ? 5.588 29.919 -6.517 1.00 21.29 121 PRO C O 1
ATOM 3288 N N . LEU C 1 122 ? 6.773 30.709 -4.774 1.00 21.64 122 LEU C N 1
ATOM 3289 C CA . LEU C 1 122 ? 5.614 31.099 -3.974 1.00 22.63 122 LEU C CA 1
ATOM 3290 C C . LEU C 1 122 ? 4.743 32.178 -4.618 1.00 24.58 122 LEU C C 1
ATOM 3291 O O . LEU C 1 122 ? 3.514 32.164 -4.486 1.00 21.42 122 LEU C O 1
ATOM 3296 N N . PHE C 1 123 ? 5.384 33.117 -5.305 1.00 26.44 123 PHE C N 1
ATOM 3297 C CA . PHE C 1 123 ? 4.668 34.208 -5.958 1.00 30.19 123 PHE C CA 1
ATOM 3298 C C . PHE C 1 123 ? 4.852 34.148 -7.467 1.00 34.11 123 PHE C C 1
ATOM 3299 O O . PHE C 1 123 ? 5.975 34.051 -7.954 1.00 32.89 123 PHE C O 1
ATOM 3307 N N . GLU C 1 124 ? 3.742 34.190 -8.200 1.00 39.19 124 GLU C N 1
ATOM 3308 C CA . GLU C 1 124 ? 3.798 34.159 -9.657 1.00 43.62 124 GLU C CA 1
ATOM 3309 C C . GLU C 1 124 ? 3.792 35.582 -10.200 1.00 43.90 124 GLU C C 1
ATOM 3310 O O . GLU C 1 124 ? 3.260 36.500 -9.573 1.00 44.13 124 GLU C O 1
ATOM 3316 N N . GLY C 1 125 ? 4.387 35.755 -11.373 1.00 45.05 125 GLY C N 1
ATOM 3317 C CA . GLY C 1 125 ? 4.458 37.069 -11.979 1.00 43.98 125 GLY C CA 1
ATOM 3318 C C . GLY C 1 125 ? 5.895 37.552 -11.978 1.00 43.30 125 GLY C C 1
ATOM 3319 O O . GLY C 1 125 ? 6.827 36.751 -11.863 1.00 43.61 125 GLY C O 1
ATOM 3320 N N . SER C 1 126 ? 6.079 38.862 -12.084 1.00 41.66 126 SER C N 1
ATOM 3321 C CA . SER C 1 126 ? 7.413 39.449 -12.113 1.00 40.02 126 SER C CA 1
ATOM 3322 C C . SER C 1 126 ? 7.862 40.026 -10.767 1.00 36.74 126 SER C C 1
ATOM 3323 O O . SER C 1 126 ? 8.939 40.610 -10.662 1.00 35.95 126 SER C O 1
ATOM 3326 N N . ALA C 1 127 ? 7.039 39.861 -9.738 1.00 32.74 127 ALA C N 1
ATOM 3327 C CA . ALA C 1 127 ? 7.367 40.383 -8.421 1.00 30.18 127 ALA C CA 1
ATOM 3328 C C . ALA C 1 127 ? 8.725 39.912 -7.897 1.00 29.65 127 ALA C C 1
ATOM 3329 O O . ALA C 1 127 ? 9.565 40.730 -7.517 1.00 27.84 127 ALA C O 1
ATOM 3331 N N . LEU C 1 128 ? 8.943 38.599 -7.879 1.00 29.56 128 LEU C N 1
ATOM 3332 C CA . LEU C 1 128 ? 10.199 38.044 -7.378 1.00 28.62 128 LEU C CA 1
ATOM 3333 C C . LEU C 1 128 ? 11.418 38.430 -8.215 1.00 29.87 128 LEU C C 1
ATOM 3334 O O . LEU C 1 128 ? 12.513 38.587 -7.676 1.00 29.23 128 LEU C O 1
ATOM 3339 N N . GLU C 1 129 ? 11.244 38.579 -9.525 1.00 30.68 129 GLU C N 1
ATOM 3340 C CA . GLU C 1 129 ? 12.368 38.966 -10.378 1.00 33.40 129 GLU C CA 1
ATOM 3341 C C . GLU C 1 129 ? 12.776 40.419 -10.106 1.00 32.52 129 GLU C C 1
ATOM 3342 O O . GLU C 1 129 ? 13.962 40.740 -10.070 1.00 32.04 129 GLU C O 1
ATOM 3348 N N . LYS C 1 130 ? 11.792 41.291 -9.909 1.00 32.59 130 LYS C N 1
ATOM 3349 C CA . LYS C 1 130 ? 12.065 42.702 -9.631 1.00 33.40 130 LYS C CA 1
ATOM 3350 C C . LYS C 1 130 ? 12.819 42.883 -8.319 1.00 33.12 130 LYS C C 1
ATOM 3351 O O . LYS C 1 130 ? 13.711 43.726 -8.218 1.00 32.66 130 LYS C O 1
ATOM 3357 N N . ILE C 1 131 ? 12.457 42.088 -7.316 1.00 33.30 131 ILE C N 1
ATOM 3358 C CA . ILE C 1 131 ? 13.106 42.156 -6.016 1.00 31.96 131 ILE C CA 1
ATOM 3359 C C . ILE C 1 131 ? 14.548 41.670 -6.120 1.00 34.72 131 ILE C C 1
ATOM 3360 O O . ILE C 1 131 ? 15.458 42.267 -5.544 1.00 33.88 131 ILE C O 1
ATOM 3365 N N . GLU C 1 132 ? 14.753 40.583 -6.858 1.00 36.39 132 GLU C N 1
ATOM 3366 C CA . GLU C 1 132 ? 16.090 40.025 -7.029 1.00 39.20 132 GLU C CA 1
ATOM 3367 C C . GLU C 1 132 ? 17.042 41.064 -7.636 1.00 39.49 132 GLU C C 1
ATOM 3368 O O . GLU C 1 132 ? 18.181 41.205 -7.191 1.00 36.81 132 GLU C O 1
ATOM 3374 N N . GLN C 1 133 ? 16.564 41.790 -8.645 1.00 39.90 133 GLN C N 1
ATOM 3375 C CA . GLN C 1 133 ? 17.371 42.816 -9.305 1.00 42.38 133 GLN C CA 1
ATOM 3376 C C . GLN C 1 133 ? 17.698 43.963 -8.351 1.00 42.37 133 GLN C C 1
ATOM 3377 O O . GLN C 1 133 ? 18.788 44.530 -8.399 1.00 41.09 133 GLN C O 1
ATOM 3383 N N . PHE C 1 134 ? 16.749 44.302 -7.484 1.00 43.27 134 PHE C N 1
ATOM 3384 C CA . PHE C 1 134 ? 16.955 45.368 -6.510 1.00 43.02 134 PHE C CA 1
ATOM 3385 C C . PHE C 1 134 ? 18.029 44.954 -5.508 1.00 44.32 134 PHE C C 1
ATOM 3386 O O . PHE C 1 134 ? 18.874 45.761 -5.126 1.00 44.12 134 PHE C O 1
ATOM 3394 N N . LEU C 1 135 ? 17.990 43.695 -5.086 1.00 45.83 135 LEU C N 1
ATOM 3395 C CA . LEU C 1 135 ? 18.961 43.182 -4.128 1.00 48.35 135 LEU C CA 1
ATOM 3396 C C . LEU C 1 135 ? 20.360 43.098 -4.734 1.00 51.08 135 LEU C C 1
ATOM 3397 O O . LEU C 1 135 ? 21.351 43.358 -4.057 1.00 51.47 135 LEU C O 1
ATOM 3402 N N . ILE C 1 136 ? 20.436 42.736 -6.011 1.00 53.26 136 ILE C N 1
ATOM 3403 C CA . ILE C 1 136 ? 21.719 42.621 -6.695 1.00 56.00 136 ILE C CA 1
ATOM 3404 C C . ILE C 1 136 ? 22.431 43.970 -6.769 1.00 58.14 136 ILE C C 1
ATOM 3405 O O . ILE C 1 136 ? 23.658 44.041 -6.711 1.00 57.94 136 ILE C O 1
ATOM 3410 N N . LYS C 1 137 ? 21.651 45.038 -6.894 1.00 60.28 137 LYS C N 1
ATOM 3411 C CA . LYS C 1 137 ? 22.202 46.383 -6.974 1.00 62.41 137 LYS C CA 1
ATOM 3412 C C . LYS C 1 137 ? 22.360 47.007 -5.590 1.00 64.74 137 LYS C C 1
ATOM 3413 O O . LYS C 1 137 ? 23.302 47.761 -5.341 1.00 65.10 137 LYS C O 1
ATOM 3419 N N . ALA C 1 138 ? 21.431 46.694 -4.692 1.00 66.62 138 ALA C N 1
ATOM 3420 C CA . ALA C 1 138 ? 21.467 47.236 -3.340 1.00 68.78 138 ALA C CA 1
ATOM 3421 C C . ALA C 1 138 ? 22.518 46.550 -2.475 1.00 70.84 138 ALA C C 1
ATOM 3422 O O . ALA C 1 138 ? 23.032 47.143 -1.527 1.00 70.34 138 ALA C O 1
ATOM 3424 N N . SER C 1 139 ? 22.838 45.302 -2.801 1.00 73.90 139 SER C N 1
ATOM 3425 C CA . SER C 1 139 ? 23.826 44.560 -2.031 1.00 77.24 139 SER C CA 1
ATOM 3426 C C . SER C 1 139 ? 25.223 45.099 -2.295 1.00 79.56 139 SER C C 1
ATOM 3427 O O . SER C 1 139 ? 25.674 45.162 -3.439 1.00 79.59 139 SER C O 1
ATOM 3430 N N . ALA C 1 140 ? 25.898 45.492 -1.221 1.00 82.38 140 ALA C N 1
ATOM 3431 C CA . ALA C 1 140 ? 27.247 46.033 -1.305 1.00 84.92 140 ALA C CA 1
ATOM 3432 C C . ALA C 1 140 ? 27.978 45.800 0.015 1.00 86.32 140 ALA C C 1
ATOM 3433 O O . ALA C 1 140 ? 27.354 45.708 1.075 1.00 86.66 140 ALA C O 1
ATOM 3435 N N . ALA C 1 141 ? 29.301 45.698 -0.057 1.00 87.63 141 ALA C N 1
ATOM 3436 C CA . ALA C 1 141 ? 30.123 45.480 1.128 1.00 88.60 141 ALA C CA 1
ATOM 3437 C C . ALA C 1 141 ? 31.565 45.900 0.859 1.00 89.28 141 ALA C C 1
ATOM 3438 O O . ALA C 1 141 ? 32.025 46.861 1.512 1.00 89.90 141 ALA C O 1
ATOM 3440 N N . PRO D 2 6 ? -26.147 32.275 26.590 1.00 58.04 1 PRO Z N 1
ATOM 3441 C CA . PRO D 2 6 ? -25.115 33.328 26.764 1.00 56.97 1 PRO Z CA 1
ATOM 3442 C C . PRO D 2 6 ? -23.730 32.719 26.990 1.00 56.14 1 PRO Z C 1
ATOM 3443 O O . PRO D 2 6 ? -23.611 31.590 27.473 1.00 55.51 1 PRO Z O 1
ATOM 3447 N N . SER D 2 7 ? -22.687 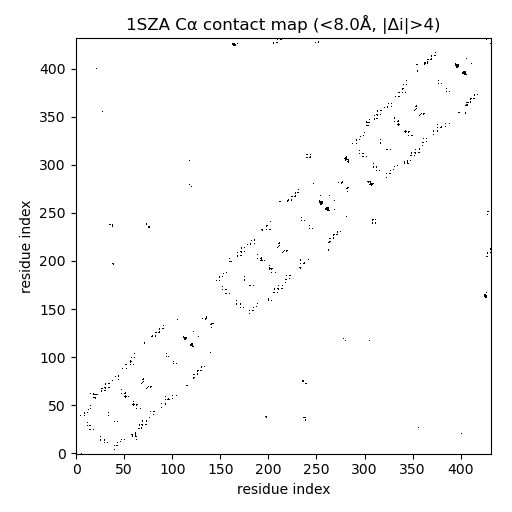33.466 26.635 1.00 54.73 2 SER Z N 1
ATOM 3448 C CA . SER D 2 7 ? -21.313 32.997 26.794 1.00 53.30 2 SER Z CA 1
ATOM 3449 C C . SER D 2 7 ? -20.473 33.990 27.597 1.00 52.10 2 SER Z C 1
ATOM 3450 O O . SER D 2 7 ? -20.714 35.196 27.560 1.00 50.49 2 SER Z O 1
ATOM 3453 N N . TYR D 2 8 ? -19.489 33.462 28.322 1.00 50.58 3 TYR Z N 1
ATOM 3454 C CA . TYR D 2 8 ? -18.603 34.260 29.161 1.00 50.74 3 TYR Z CA 1
ATOM 3455 C C . TYR D 2 8 ? -17.282 34.607 28.481 1.00 52.23 3 TYR Z C 1
ATOM 3456 O O . TYR D 2 8 ? -16.701 33.790 27.771 1.00 53.19 3 TYR Z O 1
ATOM 3475 N N . PRO D 2 10 ? -13.570 36.970 29.440 1.00 52.95 5 PRO Z N 1
ATOM 3476 C CA . PRO D 2 10 ? -12.767 37.732 30.402 1.00 52.06 5 PRO Z CA 1
ATOM 3477 C C . PRO D 2 10 ? -12.973 39.247 30.487 1.00 51.97 5 PRO Z C 1
ATOM 3478 O O . PRO D 2 10 ? -12.855 39.827 31.566 1.00 51.29 5 PRO Z O 1
ATOM 3482 N N . THR D 2 11 ? -13.277 39.890 29.365 1.00 52.35 6 THR Z N 1
ATOM 3483 C CA . THR D 2 11 ? -13.448 41.340 29.368 1.00 54.16 6 THR Z CA 1
ATOM 3484 C C . THR D 2 11 ? -14.682 41.846 30.123 1.00 55.29 6 THR Z C 1
ATOM 3485 O O . THR D 2 11 ? -14.691 42.977 30.614 1.00 55.86 6 THR Z O 1
ATOM 3489 N N . SER D 2 12 ? -15.721 41.021 30.211 1.00 55.23 7 SER Z N 1
ATOM 3490 C CA . SER D 2 12 ? -16.944 41.405 30.919 1.00 55.32 7 SER Z CA 1
ATOM 3491 C C . SER D 2 12 ? -17.358 40.302 31.897 1.00 55.09 7 SER Z C 1
ATOM 3492 O O . SER D 2 12 ? -18.377 39.641 31.705 1.00 54.55 7 SER Z O 1
ATOM 3495 N N . PRO D 2 13 ? -16.576 40.108 32.974 1.00 55.32 8 PRO Z N 1
ATOM 3496 C CA . PRO D 2 13 ? -16.825 39.090 34.002 1.00 55.49 8 PRO Z CA 1
ATOM 3497 C C . PRO D 2 13 ? -18.204 39.128 34.661 1.00 56.45 8 PRO Z C 1
ATOM 3498 O O . PRO D 2 13 ? -18.748 38.090 35.041 1.00 55.37 8 PRO Z O 1
ATOM 3502 N N . SER D 2 14 ? -18.765 40.325 34.793 1.00 58.21 9 SER Z N 1
ATOM 3503 C CA . SER D 2 14 ? -20.071 40.502 35.421 1.00 60.58 9 SER Z CA 1
ATOM 3504 C C . SER D 2 14 ? -21.192 40.597 34.395 1.00 61.70 9 SER Z C 1
ATOM 3505 O O . SER D 2 14 ? -21.526 41.731 33.990 1.00 63.48 9 SER Z O 1
#

Solvent-accessible surface area: 21742 Å² total

Foldseek 3Di:
DDDVLVVLLVVLLVLLVPQPDQDPVSLVVNLVSCQVCVVNVVSNLVSLLVQLVPDALRSNLNSVVSLLSNLQVRNPPSQVVCLVCVQVSLVVSLVRHDDVSNVVSVVSLVCQCQPPNPNHHSHDPVSSVSNQVVCVVVVNHDDD/DLVVLLVVLLVLLVPQQDQDPVSLVVNLVSCQVPVVCLVSNLVSLLVCLVDPDLNRSLNSVVSLLSNCLVRNPPSLVVCLVCVLVSLVVSLVRHDPVVVVVSVVSLVCQCQPVRDNHGSHDPVSSVSNQVVCVVVVNHDD/DVVLVVLLVVLLVLLVVQQDQDPVSLVVNLVSCQVPVVCLVSNLVSLLVCLVPDALSRNLNSVVSLLSNLLPRNPPSLVVCLPCLQVSLVVSLVRHDPVSNVVSVVSLVCQCQRPNPNHHSHDDCRSVSNVVVCVVVDDD/DDDPVDHD

Organism: Saccharomyces cerevisiae (strain ATCC 204508 / S288c) (NCBI:txid559292)

Nearest PDB structures (foldseek):
  1sza-assembly3_C  TM=1.007E+00  e=9.598E-21  Saccharomyces cerevisiae
  2bf0-assembly1_X  TM=9.945E-01  e=8.479E-17  Saccharomyces cerevisiae
  4nac-assembly1_A  TM=8.935E-01  e=5.845E-05  Homo sapiens
  5mdt-assembly1_A  TM=8.454E-01  e=7.314E-04  Schizosaccharomyces pombe 972h-
  9b9l-assembly2_B  TM=8.461E-01  e=1.991E-02  Homo sapiens

Radius of gyration: 23.91 Å; Cα contacts (8 Å, |Δi|>4): 435; chains: 4; bounding box: 58×52×66 Å